Protein AF-0000000085148462 (afdb_homodimer)

Secondary structure (DSSP, 8-state):
-HHHHHHHHHHHHHHHHHSSHHHHHHHHHHHHHHHHHHHTT--SS-EEEEET-TTTHHHHHHHHTT-EEEEEES-HHHHHHHHHHHHH-SS---EEEEES-GGG--HHHH--EEEEEEES-GGG-TTHHHHHHHHHTTEEEEEEEEEEEEBHHHHHHHHHHTT-HHHHHTTT--SS--TTS-SS-B-HHHHHHHHHHTTEEEEEEEEESTTGGG--SS--TT--HHHHHHHHHHHTTSTTHHHH-SEEEEEEEE--/-HHHHHHHHHHHHHHHHHSSHHHHHHHHHHHHHHHHHHHTT--SS-EEEEET-TTTHHHHHHHHTT-EEEEEES-HHHHHHHHHHHHH-SS---EEEEES-GGG--HHHH--EEEEEEES-GGG-TTHHHHHHHHHTTEEEEEEEEEEEEBHHHHHHHHHHTT-HHHHHTTT--SS--TTS-SS-B-HHHHHHHHHHTTEEEEEEEEESTTGGG--SS--TT--HHHHHHHHHHHTTSTTHHHH-SEEEEEEEE--

Sequence (512 aa):
MQDKNFDKLSQKFAQNIYGTTKGEIRAAVLWRDLAPALASLGKPRLRILDAGGGFGYLSQKLAALGHDVVLCDISEQMLALARQQIEASNTALSIQLIHSPIQALTVEEYGQFDVILCHAVAEWLIDARSTLQGLLSLLKPHGLFSLMFFNKEALRFHSLISGNFDYVNRDFKVKKKVGLTPTHPLYIEDVRSWFSQWQLSMVSQSGVRVINDYLKNNLPPNFDKHQLIEMELAYSQQEPYLSLGRYIHFVGRSTPMQDKNFDKLSQKFAQNIYGTTKGEIRAAVLWRDLAPALASLGKPRLRILDAGGGFGYLSQKLAALGHDVVLCDISEQMLALARQQIEASNTALSIQLIHSPIQALTVEEYGQFDVILCHAVAEWLIDARSTLQGLLSLLKPHGLFSLMFFNKEALRFHSLISGNFDYVNRDFKVKKKVGLTPTHPLYIEDVRSWFSQWQLSMVSQSGVRVINDYLKNNLPPNFDKHQLIEMELAYSQQEPYLSLGRYIHFVGRSTP

Solvent-accessible surface area (backbone atoms only — not comparable to full-atom values): 26734 Å² total; per-residue (Å²): 122,72,65,60,54,51,51,55,49,41,52,48,49,49,41,60,50,49,63,32,73,67,23,41,38,44,52,49,50,50,44,65,60,43,51,63,57,56,57,69,68,72,58,85,60,45,42,32,36,26,41,42,39,54,49,28,71,64,49,51,56,46,13,70,67,55,21,42,25,38,40,26,19,70,49,63,68,33,43,50,46,23,52,53,51,54,69,67,41,93,55,86,56,48,63,47,82,41,84,38,57,69,80,71,66,45,46,90,80,68,43,64,20,47,30,38,38,35,51,71,42,47,17,72,35,92,56,36,66,65,48,52,54,54,53,50,71,26,45,34,69,62,11,39,42,38,39,25,34,38,25,36,58,18,52,47,51,53,33,51,23,38,47,38,52,66,44,54,75,50,72,68,61,56,96,70,75,64,88,85,57,67,84,35,53,39,50,69,70,58,53,52,49,48,34,54,74,68,47,29,47,80,72,48,60,33,16,34,52,45,40,70,81,61,46,50,90,78,56,51,92,80,54,47,71,71,56,48,44,51,51,37,61,70,38,11,65,35,83,58,31,25,65,42,5,49,29,35,38,39,32,26,31,35,50,120,116,74,65,60,53,53,51,56,49,42,50,48,49,50,40,61,49,49,64,32,74,68,23,42,38,44,52,52,49,49,45,67,59,42,52,64,56,56,56,69,69,73,58,84,61,45,42,31,35,28,42,44,39,54,50,27,71,64,50,52,55,46,13,68,67,55,20,40,26,38,38,25,19,69,49,62,67,33,43,50,46,24,50,52,51,53,69,68,41,94,53,88,57,48,64,46,82,41,85,38,57,68,78,71,66,46,46,88,79,69,42,62,18,48,30,39,37,34,52,72,43,47,17,72,36,94,56,36,66,64,48,52,53,57,53,51,70,27,46,34,68,60,11,40,42,38,40,26,33,37,24,36,59,19,52,47,51,54,33,51,22,38,46,37,53,68,45,55,76,48,71,66,61,57,96,70,74,62,87,84,57,67,83,35,51,39,50,69,68,60,53,52,49,49,36,53,77,68,48,29,47,78,72,47,60,33,15,34,52,45,39,70,81,62,46,52,90,76,56,51,92,80,57,47,71,70,56,49,43,52,51,37,60,72,38,12,66,34,84,58,32,25,65,43,5,49,27,35,39,39,32,26,30,35,50,122

Radius of gyration: 28.33 Å; Cα contacts (8 Å, |Δi|>4): 931; chains: 2; bounding box: 47×92×75 Å

Foldseek 3Di:
DVLVVLLVVLVVVVCVQLVDLQNVLVVLQLCVQVVVVVVVVVDQEWEEEEAQCFLPPVLQVNQVSPYAYEYEHQDPSSPVSNVSVCVVDPDHGRYHYHHDHLQPDDCVVPNATLEYEDAAPLLQDPCSLVSVLRNCNRYDAQGKYKYKFFALLLVLVLCVVVVVVVCVVVVNDDPDPPPPDRPHGDHPVVVVVSCVVQQWAWSAKFAGCLPVSPDDPDDDPPDDSVVVSVVRNVPGRDPPSVNNHRMMIIMTTHHD/DVVVVVLVVLVVVVCVQLVDLQNVLVVLQLCVQVVVVVVVVVDQEWEEEEAQCFLPPVLQVNQVSPYAYEYEHQDPSSPVSNVVVCVVDPDNGRYHYHHDHLQPDDCVVPNATLEYEDAAPLLQDPDSLVSVLRNCNRYDAQGKYKYKFFALLLVLVLCVVVVVVVCVVVVNDDPDPPPPDRPHGDHPVVVVVSCVVQQWAWSAKFAGCLPVSPDDPDDDPPDDSVVVSVVRNVPGRDPPSVNNHRMMIIMTTHHD

Structure (mmCIF, N/CA/C/O backbone):
data_AF-0000000085148462-model_v1
#
loop_
_entity.id
_entity.type
_entity.pdbx_description
1 polymer 'tRNA 5-carboxymethoxyuridine methyltransferase'
#
loop_
_atom_site.group_PDB
_atom_site.id
_atom_site.type_symbol
_atom_site.label_atom_id
_atom_site.label_alt_id
_atom_site.label_comp_id
_atom_site.label_asym_id
_atom_site.label_entity_id
_atom_site.label_seq_id
_atom_site.pdbx_PDB_ins_code
_atom_site.Cartn_x
_atom_site.Cartn_y
_atom_site.Cartn_z
_atom_site.occupancy
_atom_site.B_iso_or_equiv
_atom_site.auth_seq_id
_atom_site.auth_comp_id
_atom_site.auth_asym_id
_atom_site.auth_atom_id
_atom_site.pdbx_PDB_model_num
ATOM 1 N N . MET A 1 1 ? 7.336 51.156 -2.299 1 32.97 1 MET A N 1
ATOM 2 C CA . MET A 1 1 ? 7.973 50.406 -3.373 1 32.97 1 MET A CA 1
ATOM 3 C C . MET A 1 1 ? 8.461 49.031 -2.873 1 32.97 1 MET A C 1
ATOM 5 O O . MET A 1 1 ? 8.438 48.062 -3.613 1 32.97 1 MET A O 1
ATOM 9 N N . GLN A 1 2 ? 9.07 48.875 -1.668 1 35.88 2 GLN A N 1
ATOM 10 C CA . GLN A 1 2 ? 9.609 47.688 -1.025 1 35.88 2 GLN A CA 1
ATOM 11 C C . GLN A 1 2 ? 8.492 46.719 -0.616 1 35.88 2 GLN A C 1
ATOM 13 O O . GLN A 1 2 ? 8.656 45.5 -0.681 1 35.88 2 GLN A O 1
ATOM 18 N N . ASP A 1 3 ? 7.387 47.219 -0.213 1 40.72 3 ASP A N 1
ATOM 19 C CA . ASP A 1 3 ? 6.203 46.562 0.335 1 40.72 3 ASP A CA 1
ATOM 20 C C . ASP A 1 3 ? 5.488 45.75 -0.73 1 40.72 3 ASP A C 1
ATOM 22 O O . ASP A 1 3 ? 4.977 44.656 -0.442 1 40.72 3 ASP A O 1
ATOM 26 N N . LYS A 1 4 ? 5.484 46.344 -1.85 1 48.16 4 LYS A N 1
ATOM 27 C CA . LYS A 1 4 ? 4.785 45.688 -2.957 1 48.16 4 LYS A CA 1
ATOM 28 C C . LYS A 1 4 ? 5.445 44.375 -3.332 1 48.16 4 LYS A C 1
ATOM 30 O O . LYS A 1 4 ? 4.758 43.406 -3.627 1 48.16 4 LYS A O 1
ATOM 35 N N . ASN A 1 5 ? 6.656 44.406 -3.268 1 43.94 5 ASN A N 1
ATOM 36 C CA . ASN A 1 5 ? 7.465 43.281 -3.744 1 43.94 5 ASN A CA 1
ATOM 37 C C . ASN A 1 5 ? 7.379 42.094 -2.805 1 43.94 5 ASN A C 1
ATOM 39 O O . ASN A 1 5 ? 7.336 40.938 -3.256 1 43.94 5 ASN A O 1
ATOM 43 N N . PHE A 1 6 ? 7.359 42.312 -1.525 1 45.16 6 PHE A N 1
ATOM 44 C CA . PHE A 1 6 ? 7.266 41.25 -0.531 1 45.16 6 PHE A CA 1
ATOM 45 C C . PHE A 1 6 ? 5.895 40.594 -0.573 1 45.16 6 PHE A C 1
ATOM 47 O O . PHE A 1 6 ? 5.777 39.375 -0.406 1 45.16 6 PHE A O 1
ATOM 54 N N . ASP A 1 7 ? 4.867 41.438 -0.835 1 50.34 7 ASP A N 1
ATOM 55 C CA . ASP A 1 7 ? 3.502 40.938 -0.915 1 50.34 7 ASP A CA 1
ATOM 56 C C . ASP A 1 7 ? 3.361 39.906 -2.033 1 50.34 7 ASP A C 1
ATOM 58 O O . ASP A 1 7 ? 2.734 38.875 -1.848 1 50.34 7 ASP A O 1
ATOM 62 N N . LYS A 1 8 ? 3.812 40.281 -3.094 1 53.84 8 LYS A N 1
ATOM 63 C CA . LYS A 1 8 ? 3.746 39.406 -4.273 1 53.84 8 LYS A CA 1
ATOM 64 C C . LYS A 1 8 ? 4.531 38.125 -4.059 1 53.84 8 LYS A C 1
ATOM 66 O O . LYS A 1 8 ? 4.086 37.062 -4.461 1 53.84 8 LYS A O 1
ATOM 71 N N . LEU A 1 9 ? 5.59 38.219 -3.312 1 50.88 9 LEU A N 1
ATOM 72 C CA . LEU A 1 9 ? 6.445 37.062 -3.074 1 50.88 9 LEU A CA 1
ATOM 73 C C . LEU A 1 9 ? 5.785 36.094 -2.102 1 50.88 9 LEU A C 1
ATOM 75 O O . LEU A 1 9 ? 5.859 34.875 -2.285 1 50.88 9 LEU A O 1
ATOM 79 N N . SER A 1 10 ? 5.156 36.719 -1.11 1 55.75 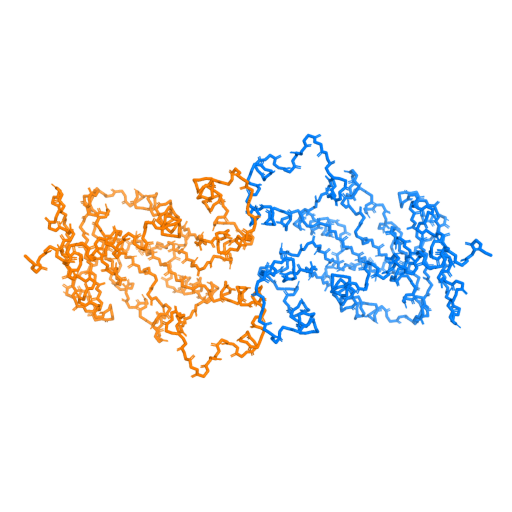10 SER A N 1
ATOM 80 C CA . SER A 1 10 ? 4.477 35.906 -0.109 1 55.75 10 SER A CA 1
ATOM 81 C C . SER A 1 10 ? 3.301 35.125 -0.719 1 55.75 10 SER A C 1
ATOM 83 O O . SER A 1 10 ? 3.092 33.969 -0.422 1 55.75 10 SER A O 1
ATOM 85 N N . GLN A 1 11 ? 2.584 35.906 -1.423 1 58.84 11 GLN A N 1
ATOM 86 C CA . GLN A 1 11 ? 1.444 35.281 -2.088 1 58.84 11 GLN A CA 1
ATOM 87 C C . GLN A 1 11 ? 1.898 34.156 -3.037 1 58.84 11 GLN A C 1
ATOM 89 O O . GLN A 1 11 ? 1.282 33.094 -3.096 1 58.84 11 GLN A O 1
ATOM 94 N N . LYS A 1 12 ? 2.93 34.406 -3.627 1 59.91 12 LYS A N 1
ATOM 95 C CA . LYS A 1 12 ? 3.482 33.438 -4.562 1 59.91 12 LYS A CA 1
ATOM 96 C C . LYS A 1 12 ? 3.953 32.188 -3.836 1 59.91 12 LYS A C 1
ATOM 98 O O . LYS A 1 12 ? 3.738 31.062 -4.312 1 59.91 12 LYS A O 1
ATOM 103 N N . PHE A 1 13 ? 4.461 32.5 -2.725 1 57.84 13 PHE A N 1
ATOM 104 C CA . PHE A 1 13 ? 4.949 31.391 -1.932 1 57.84 13 PHE A CA 1
ATOM 105 C C . PHE A 1 13 ? 3.789 30.531 -1.437 1 57.84 13 PHE A C 1
ATOM 107 O O . PHE A 1 13 ? 3.814 29.297 -1.573 1 57.84 13 PHE A O 1
ATOM 114 N N . ALA A 1 14 ? 2.832 31.25 -0.911 1 60.53 14 ALA A N 1
ATOM 115 C CA . ALA A 1 14 ? 1.654 30.547 -0.418 1 60.53 14 ALA A CA 1
ATOM 116 C C . ALA A 1 14 ? 0.966 29.766 -1.543 1 60.53 14 ALA A C 1
ATOM 118 O O . ALA A 1 14 ? 0.545 28.625 -1.355 1 60.53 14 ALA A O 1
ATOM 119 N N . GLN A 1 15 ? 0.828 30.422 -2.617 1 63 15 GLN A N 1
ATOM 120 C CA . GLN A 1 15 ? 0.211 29.797 -3.783 1 63 15 GLN A CA 1
ATOM 121 C C . GLN A 1 15 ? 1.019 28.594 -4.254 1 63 15 GLN A C 1
ATOM 123 O O . GLN A 1 15 ? 0.45 27.594 -4.703 1 63 15 GLN A O 1
ATOM 128 N N . ASN A 1 16 ? 2.193 28.703 -3.988 1 62.69 16 ASN A N 1
ATOM 129 C CA . ASN A 1 16 ? 3.059 27.625 -4.43 1 62.69 16 ASN A CA 1
ATOM 130 C C . ASN A 1 16 ? 2.912 26.391 -3.539 1 62.69 16 ASN A C 1
ATOM 132 O O . ASN A 1 16 ? 3.076 25.266 -4 1 62.69 16 ASN A O 1
ATOM 136 N N . ILE A 1 17 ? 2.5 26.594 -2.406 1 65.75 17 ILE A N 1
ATOM 137 C CA . ILE A 1 17 ? 2.441 25.453 -1.499 1 65.75 17 ILE A CA 1
ATOM 138 C C . ILE A 1 17 ? 1.023 24.875 -1.478 1 65.75 17 ILE A C 1
ATOM 140 O O . ILE A 1 17 ? 0.824 23.688 -1.711 1 65.75 17 ILE A O 1
ATOM 144 N N . TYR A 1 18 ? 0.056 25.781 -1.361 1 73.06 18 TYR A N 1
ATOM 145 C CA . TYR A 1 18 ? -1.297 25.281 -1.142 1 73.06 18 TYR A CA 1
ATOM 146 C C . TYR A 1 18 ? -2.178 25.547 -2.359 1 73.06 18 TYR A C 1
ATOM 148 O O . TYR A 1 18 ? -3.309 25.062 -2.428 1 73.06 18 TYR A O 1
ATOM 156 N N . GLY A 1 19 ? -1.596 26.188 -3.311 1 74.56 19 GLY A N 1
ATOM 157 C CA . GLY A 1 19 ? -2.307 26.406 -4.562 1 74.56 19 GLY A CA 1
ATOM 158 C C . GLY A 1 19 ? -2.031 25.328 -5.598 1 74.56 19 GLY A C 1
ATOM 159 O O . GLY A 1 19 ? -2.607 25.359 -6.688 1 74.56 19 GLY A O 1
ATOM 160 N N . THR A 1 20 ? -1.21 24.484 -5.215 1 88.25 20 THR A N 1
ATOM 161 C CA . THR A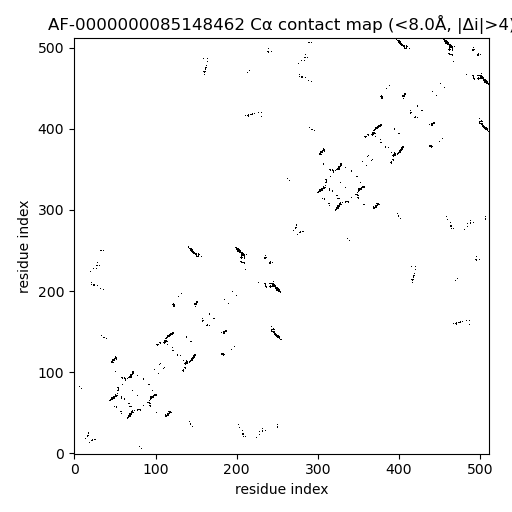 1 20 ? -0.926 23.344 -6.066 1 88.25 20 THR A CA 1
ATOM 162 C C . THR A 1 20 ? -1.871 22.188 -5.746 1 88.25 20 THR A C 1
ATOM 164 O O . THR A 1 20 ? -2.553 22.203 -4.719 1 88.25 20 THR A O 1
ATOM 167 N N . THR A 1 21 ? -1.998 21.266 -6.676 1 92.56 21 THR A N 1
ATOM 168 C CA . THR A 1 21 ? -2.803 20.062 -6.438 1 92.56 21 THR A CA 1
ATOM 169 C C . THR A 1 21 ? -2.346 19.344 -5.172 1 92.56 21 THR A C 1
ATOM 171 O O . THR A 1 21 ? -3.172 18.906 -4.371 1 92.56 21 THR A O 1
ATOM 174 N N . LYS A 1 22 ? -1.053 19.375 -4.961 1 94.81 22 LYS A N 1
ATOM 175 C CA . LYS A 1 22 ? -0.49 18.734 -3.77 1 94.81 22 LYS A CA 1
ATOM 176 C C . LYS A 1 22 ? -0.94 19.453 -2.5 1 94.81 22 LYS A C 1
ATOM 178 O O . LYS A 1 22 ? -1.337 18.812 -1.525 1 94.81 22 LYS A O 1
ATOM 183 N N . GLY A 1 23 ? -0.885 20.781 -2.557 1 94.69 23 GLY A N 1
ATOM 184 C CA . GLY A 1 23 ? -1.322 21.578 -1.42 1 94.69 23 GLY A CA 1
ATOM 185 C C . GLY A 1 23 ? -2.809 21.453 -1.142 1 94.69 23 GLY A C 1
ATOM 186 O O . GLY A 1 23 ? -3.225 21.391 0.017 1 94.69 23 GLY A O 1
ATOM 187 N N . GLU A 1 24 ? -3.566 21.375 -2.18 1 95.62 24 GLU A N 1
ATOM 188 C CA . GLU A 1 24 ? -5.012 21.234 -2.039 1 95.62 24 GLU A CA 1
ATOM 189 C C . GLU A 1 24 ? -5.387 19.891 -1.416 1 95.62 24 GLU A C 1
ATOM 191 O O . GLU A 1 24 ? -6.293 19.828 -0.584 1 95.62 24 GLU A O 1
ATOM 196 N N . ILE A 1 25 ? -4.711 18.859 -1.833 1 97.69 25 ILE A N 1
ATOM 197 C CA . ILE A 1 25 ? -4.949 17.531 -1.278 1 97.69 25 ILE A CA 1
ATOM 198 C C . ILE A 1 25 ? -4.613 17.531 0.211 1 97.69 25 ILE A C 1
ATOM 200 O O . ILE A 1 25 ? -5.395 17.047 1.029 1 97.69 25 ILE A O 1
ATOM 204 N N . ARG A 1 26 ? -3.477 18.125 0.545 1 97.5 26 ARG A N 1
ATOM 205 C CA . ARG A 1 26 ? -3.059 18.188 1.94 1 97.5 26 ARG A CA 1
ATOM 206 C C . ARG A 1 26 ? -4.094 18.938 2.783 1 97.5 26 ARG A C 1
ATOM 208 O O . ARG A 1 26 ? -4.508 18.438 3.838 1 97.5 26 ARG A O 1
ATOM 215 N N . ALA A 1 27 ? -4.52 20.047 2.301 1 96.56 27 ALA A N 1
ATOM 216 C CA . ALA A 1 27 ? -5.496 20.875 3.018 1 96.56 27 ALA A CA 1
ATOM 217 C C . ALA A 1 27 ? -6.816 20.125 3.186 1 96.56 27 ALA A C 1
ATOM 219 O O . ALA A 1 27 ? -7.422 20.156 4.258 1 96.56 27 ALA A O 1
ATOM 220 N N . ALA A 1 28 ? -7.238 19.438 2.127 1 97.69 28 ALA A N 1
ATOM 221 C CA . ALA A 1 28 ? -8.516 18.719 2.152 1 97.69 28 ALA A CA 1
ATOM 222 C C . ALA A 1 28 ? -8.492 17.594 3.174 1 97.69 28 ALA A C 1
ATOM 224 O O . ALA A 1 28 ? -9.43 17.422 3.955 1 97.69 28 ALA A O 1
ATOM 225 N N . VAL A 1 29 ? -7.426 16.812 3.199 1 98.44 29 VAL A N 1
ATOM 226 C CA . VAL A 1 29 ? -7.305 15.688 4.117 1 98.44 29 VAL A CA 1
ATOM 227 C C . VAL A 1 29 ? -7.227 16.203 5.555 1 98.44 29 VAL A C 1
ATOM 229 O O . VAL A 1 29 ? -7.914 15.688 6.441 1 98.44 29 VAL A O 1
ATOM 232 N N . LEU A 1 30 ? -6.434 17.234 5.777 1 97.94 30 LEU A N 1
ATOM 233 C CA . LEU A 1 30 ? -6.273 17.812 7.105 1 97.94 30 LEU A CA 1
ATOM 234 C C . LEU A 1 30 ? -7.613 18.312 7.645 1 97.94 30 LEU A C 1
ATOM 236 O O . LEU A 1 30 ? -7.969 18.016 8.789 1 97.94 30 LEU A O 1
ATOM 240 N N . TRP A 1 31 ? -8.297 19 6.797 1 97.81 31 TRP A N 1
ATOM 241 C CA . TRP A 1 31 ? -9.547 19.609 7.254 1 97.81 31 TRP A CA 1
ATOM 242 C C . TRP A 1 31 ? -10.609 18.547 7.504 1 97.81 31 TRP A C 1
ATOM 244 O O . TRP A 1 31 ? -11.375 18.641 8.461 1 97.81 31 TRP A O 1
ATOM 254 N N . ARG A 1 32 ? -10.688 17.594 6.621 1 98.19 32 ARG A N 1
ATOM 255 C CA . ARG A 1 32 ? -11.617 16.484 6.824 1 98.19 32 ARG A CA 1
ATOM 256 C C . ARG A 1 32 ? -11.383 15.812 8.172 1 98.19 32 ARG A C 1
ATOM 258 O O . ARG A 1 32 ? -12.336 15.438 8.859 1 98.19 32 ARG A O 1
ATOM 265 N N . ASP A 1 33 ? -10.148 15.641 8.594 1 98.62 33 ASP A N 1
ATOM 266 C CA . ASP A 1 33 ? -9.805 14.992 9.859 1 98.62 33 ASP A CA 1
ATOM 267 C C . ASP A 1 33 ? -10.055 15.922 11.039 1 98.62 33 ASP A C 1
ATOM 269 O O . ASP A 1 33 ? -10.594 15.508 12.062 1 98.62 33 ASP A O 1
ATOM 273 N N . LEU A 1 34 ? -9.742 17.219 10.914 1 98.06 34 LEU A N 1
ATOM 274 C CA . LEU A 1 34 ? -9.656 18.156 12.039 1 98.06 34 LEU A CA 1
ATOM 275 C C . LEU A 1 34 ? -11.023 18.734 12.367 1 98.06 34 LEU A C 1
ATOM 277 O O . LEU A 1 34 ? -11.344 18.938 13.539 1 98.06 34 LEU A O 1
ATOM 281 N N . ALA A 1 35 ? -11.828 18.984 11.367 1 97.69 35 ALA A N 1
ATOM 282 C CA . ALA A 1 35 ? -13.07 19.719 11.562 1 97.69 35 ALA A CA 1
ATOM 283 C C . ALA A 1 35 ? -13.977 19 12.562 1 97.69 35 ALA A C 1
ATOM 285 O O . ALA A 1 35 ? -14.391 19.578 13.562 1 97.69 35 ALA A O 1
ATOM 286 N N . PRO A 1 36 ? -14.266 17.703 12.312 1 98.06 36 PRO A N 1
ATOM 287 C CA . PRO A 1 36 ? -15.117 17.016 13.281 1 98.06 36 PRO A CA 1
ATOM 288 C C . PRO A 1 36 ? -14.461 16.875 14.656 1 98.06 36 PRO A C 1
ATOM 290 O O . PRO A 1 36 ? -15.148 16.922 15.68 1 98.06 36 PRO A O 1
ATOM 293 N N . ALA A 1 37 ? -13.125 16.734 14.711 1 98.06 37 ALA A N 1
ATOM 294 C CA . ALA A 1 37 ? -12.414 16.609 15.977 1 98.06 37 ALA A CA 1
ATOM 295 C C . ALA A 1 37 ? -12.516 17.891 16.781 1 98.06 37 ALA A C 1
ATOM 297 O O . ALA A 1 37 ? -12.758 17.859 18 1 98.06 37 ALA A O 1
ATOM 298 N N . LEU A 1 38 ? -12.344 19.031 16.141 1 98.12 38 LEU A N 1
ATOM 299 C CA . LEU A 1 38 ? -12.461 20.328 16.797 1 98.12 38 LEU A CA 1
ATOM 300 C C . LEU A 1 38 ? -13.875 20.547 17.328 1 98.12 38 LEU A C 1
ATOM 302 O O . LEU A 1 38 ? -14.055 21 18.469 1 98.12 38 LEU A O 1
ATOM 306 N N . ALA A 1 39 ? -14.844 20.141 16.516 1 97.38 39 ALA A N 1
ATOM 307 C CA . ALA A 1 39 ? -16.25 20.297 16.906 1 97.38 39 ALA A CA 1
ATOM 308 C C . ALA A 1 39 ? -16.562 19.469 18.141 1 97.38 39 ALA A C 1
ATOM 310 O O . ALA A 1 39 ? -17.375 19.875 18.984 1 97.38 39 ALA A O 1
ATOM 311 N N . SER A 1 40 ? -15.906 18.391 18.281 1 96.88 40 SER A N 1
ATOM 312 C CA . SER A 1 40 ? -16.172 17.469 19.375 1 96.88 40 SER A CA 1
ATOM 313 C C . SER A 1 40 ? -15.734 18.062 20.719 1 96.88 40 SER A C 1
ATOM 315 O O . SER A 1 40 ? -16.141 17.578 21.781 1 96.88 40 SER A O 1
ATOM 317 N N . LEU A 1 41 ? -14.859 19.094 20.688 1 97 41 LEU A N 1
ATOM 318 C CA . LEU A 1 41 ? -14.414 19.719 21.922 1 97 41 LEU A CA 1
ATOM 319 C C . LEU A 1 41 ? -15.523 20.562 22.531 1 97 41 LEU A C 1
ATOM 321 O O . LEU A 1 41 ? -15.484 20.891 23.719 1 97 41 LEU A O 1
ATOM 325 N N . GLY A 1 42 ? -16.5 21.031 21.703 1 94.31 42 GLY A N 1
ATOM 326 C CA . GLY A 1 42 ? -17.703 21.656 22.203 1 94.31 42 GLY A CA 1
ATOM 327 C C . GLY A 1 42 ? -17.469 23.062 22.719 1 94.31 42 GLY A C 1
ATOM 328 O O . GLY A 1 42 ? -18.203 23.531 23.594 1 94.31 42 GLY A O 1
ATOM 329 N N . LYS A 1 43 ? -16.422 23.703 22.344 1 95.12 43 LYS A N 1
ATOM 330 C CA . LYS A 1 43 ? -16.109 25.078 22.75 1 95.12 43 LYS A CA 1
ATOM 331 C C . LYS A 1 43 ? -16.156 26.031 21.562 1 95.12 43 LYS A C 1
ATOM 333 O O . LYS A 1 43 ? -15.68 25.688 20.469 1 95.12 43 LYS A O 1
ATOM 338 N N . PRO A 1 44 ? -16.75 27.094 21.75 1 93.94 44 PRO A N 1
ATOM 339 C CA . PRO A 1 44 ? -16.844 28.047 20.641 1 93.94 44 PRO A CA 1
ATOM 340 C C . PRO A 1 44 ? -15.5 28.688 20.297 1 93.94 44 PRO A C 1
ATOM 342 O O . PRO A 1 44 ? -15.281 29.109 19.156 1 93.94 44 PRO A O 1
ATOM 345 N N . ARG A 1 45 ? -14.695 28.828 21.328 1 98.06 45 ARG A N 1
ATOM 346 C CA . ARG A 1 45 ? -13.375 29.406 21.141 1 98.06 45 ARG A CA 1
ATOM 347 C C . ARG A 1 45 ? -12.289 28.516 21.75 1 98.06 45 ARG A C 1
ATOM 349 O O . ARG A 1 45 ? -12.273 28.281 22.953 1 98.06 45 ARG A O 1
ATOM 356 N N . LEU A 1 46 ? -11.453 28.016 20.891 1 98.62 46 LEU A N 1
ATOM 357 C CA . LEU A 1 46 ? -10.375 27.125 21.297 1 98.62 46 LEU A CA 1
ATOM 358 C C . LEU A 1 46 ? -9.047 27.875 21.328 1 98.62 46 LEU A C 1
ATOM 360 O O . LEU A 1 46 ? -8.82 28.781 20.531 1 98.62 46 LEU A O 1
ATOM 364 N N . ARG A 1 47 ? -8.219 27.578 22.297 1 98.88 47 ARG A N 1
ATOM 365 C CA . ARG A 1 47 ? -6.82 28 22.281 1 98.88 47 ARG A CA 1
ATOM 366 C C . ARG A 1 47 ? -5.941 26.969 21.578 1 98.88 47 ARG A C 1
ATOM 368 O O . ARG A 1 47 ? -5.832 25.828 22.047 1 98.88 47 ARG A O 1
ATOM 375 N N . ILE A 1 48 ? -5.293 27.375 20.469 1 98.88 48 ILE A N 1
ATOM 376 C CA . ILE A 1 48 ? -4.617 26.422 19.578 1 98.88 48 ILE A CA 1
ATOM 377 C C . ILE A 1 48 ? -3.15 26.812 19.438 1 98.88 48 ILE A C 1
ATOM 379 O O . ILE A 1 48 ? -2.832 27.984 19.203 1 98.88 48 ILE A O 1
ATOM 383 N N . LEU A 1 49 ? -2.279 25.828 19.656 1 98.88 49 LEU A N 1
ATOM 384 C CA . LEU A 1 49 ? -0.865 26.016 19.344 1 98.88 49 LEU A CA 1
ATOM 385 C C . LEU A 1 49 ? -0.528 25.406 17.984 1 98.88 49 LEU A C 1
ATOM 387 O O . LEU A 1 49 ? -0.789 24.219 17.75 1 98.88 49 LEU A O 1
ATOM 391 N N . ASP A 1 50 ? -0.047 26.172 17.078 1 98.81 50 ASP A N 1
ATOM 392 C CA . ASP A 1 50 ? 0.517 25.719 15.812 1 98.81 50 ASP A CA 1
ATOM 393 C C . ASP A 1 50 ? 2.043 25.703 15.875 1 98.81 50 ASP A C 1
ATOM 395 O O . ASP A 1 50 ? 2.699 26.688 15.547 1 98.81 50 ASP A O 1
ATOM 399 N N . ALA A 1 51 ? 2.568 24.547 16.297 1 98.62 51 ALA A N 1
ATOM 400 C CA . ALA A 1 51 ? 4 24.375 16.516 1 98.62 51 ALA A CA 1
ATOM 401 C C . ALA A 1 51 ? 4.727 24.047 15.219 1 98.62 51 ALA A C 1
ATOM 403 O O . ALA A 1 51 ? 4.602 22.938 14.695 1 98.62 51 ALA A O 1
ATOM 404 N N . GLY A 1 52 ? 5.504 24.938 14.766 1 97.19 52 GLY A N 1
ATOM 405 C CA . GLY A 1 52 ? 6.129 24.781 13.461 1 97.19 52 GLY A CA 1
ATOM 406 C C . GLY A 1 52 ? 5.176 25.047 12.305 1 97.19 52 GLY A C 1
ATOM 407 O O . GLY A 1 52 ? 5.141 24.281 11.344 1 97.19 52 GLY A O 1
ATOM 408 N N . GLY A 1 53 ? 4.422 26.109 12.43 1 96.62 53 GLY A N 1
ATOM 409 C CA . GLY A 1 53 ? 3.285 26.297 11.547 1 96.62 53 GLY A CA 1
ATOM 410 C C . GLY A 1 53 ? 3.635 27.031 10.273 1 96.62 53 GLY A C 1
ATOM 411 O O . GLY A 1 53 ? 2.77 27.281 9.43 1 96.62 53 GLY A O 1
ATOM 412 N N . GLY A 1 54 ? 4.938 27.406 10.078 1 93.75 54 GLY A N 1
ATOM 413 C CA . GLY A 1 54 ? 5.332 28.156 8.898 1 93.75 54 GLY A CA 1
ATOM 414 C C . GLY A 1 54 ? 4.668 29.516 8.805 1 93.75 54 GLY A C 1
ATOM 415 O O . GLY A 1 54 ? 4.707 30.297 9.758 1 93.75 54 GLY A O 1
ATOM 416 N N . PHE A 1 55 ? 4.027 29.781 7.676 1 91.5 55 PHE A N 1
ATOM 417 C CA . PHE A 1 55 ? 3.371 31.078 7.539 1 91.5 55 PHE A CA 1
ATOM 418 C C . PHE A 1 55 ? 1.932 31 8.039 1 91.5 55 PHE A C 1
ATOM 420 O O . PHE A 1 55 ? 1.18 31.969 7.918 1 91.5 55 PHE A O 1
ATOM 427 N N . GLY A 1 56 ? 1.561 29.922 8.523 1 95.5 56 GLY A N 1
ATOM 428 C CA . GLY A 1 56 ? 0.333 29.812 9.297 1 95.5 56 GLY A CA 1
ATOM 429 C C . GLY A 1 56 ? -0.902 29.641 8.43 1 95.5 56 GLY A C 1
ATOM 430 O O . GLY A 1 56 ? -1.923 30.297 8.664 1 95.5 56 GLY A O 1
ATOM 431 N N . TYR A 1 57 ? -0.822 28.797 7.422 1 92.5 57 TYR A N 1
ATOM 432 C CA . TYR A 1 57 ? -1.982 28.531 6.578 1 92.5 57 TYR A CA 1
ATOM 433 C C . TYR A 1 57 ? -3.174 28.078 7.41 1 92.5 57 TYR A C 1
ATOM 435 O O . TYR A 1 57 ? -4.25 28.688 7.352 1 92.5 57 TYR A O 1
ATOM 443 N N . LEU A 1 58 ? -2.965 27.078 8.234 1 95.38 58 LEU A N 1
ATOM 444 C CA . LEU A 1 58 ? -4.039 26.547 9.062 1 95.38 58 LEU A CA 1
ATOM 445 C C . LEU A 1 58 ? -4.348 27.5 10.219 1 95.38 58 LEU A C 1
ATOM 447 O O . LEU A 1 58 ? -5.5 27.609 10.641 1 95.38 58 LEU A O 1
ATOM 451 N N . SER A 1 59 ? -3.312 28.156 10.734 1 97.69 59 SER A N 1
ATOM 452 C CA . SER A 1 59 ? -3.496 29.125 11.805 1 97.69 59 SER A CA 1
ATOM 453 C C . SER A 1 59 ? -4.496 30.219 11.414 1 97.69 59 SER A C 1
ATOM 455 O O . SER A 1 59 ? -5.387 30.562 12.188 1 97.69 59 SER A O 1
ATOM 457 N N . GLN A 1 60 ? -4.316 30.703 10.219 1 96.25 60 GLN A N 1
ATOM 458 C CA . GLN A 1 60 ? -5.18 31.781 9.734 1 96.25 60 GLN A CA 1
ATOM 459 C C . GLN A 1 60 ? -6.613 31.297 9.547 1 96.25 60 GLN A C 1
ATOM 461 O O . GLN A 1 60 ? -7.562 32 9.891 1 96.25 60 GLN A O 1
ATOM 466 N N . LYS A 1 61 ? -6.75 30.062 9.008 1 95.19 61 LYS A N 1
ATOM 467 C CA . LYS A 1 61 ? -8.078 29.5 8.828 1 95.19 61 LYS A CA 1
ATOM 468 C C . LYS A 1 61 ? -8.781 29.312 10.172 1 95.19 61 LYS A C 1
ATOM 470 O O . LYS A 1 61 ? -9.953 29.672 10.32 1 95.19 61 LYS A O 1
ATOM 475 N N . LEU A 1 62 ? -8.094 28.812 11.164 1 97.94 62 LEU A N 1
ATOM 476 C CA . LEU A 1 62 ? -8.664 28.531 12.477 1 97.94 62 LEU A CA 1
ATOM 477 C C . LEU A 1 62 ? -8.992 29.844 13.203 1 97.94 62 LEU A C 1
ATOM 479 O O . LEU A 1 62 ? -10.031 29.938 13.867 1 97.94 62 LEU A O 1
ATOM 483 N N . ALA A 1 63 ? -8.133 30.844 13.055 1 98.19 63 ALA A N 1
ATOM 484 C CA . ALA A 1 63 ? -8.406 32.156 13.641 1 98.19 63 ALA A CA 1
ATOM 485 C C . ALA A 1 63 ? -9.648 32.781 13.023 1 98.19 63 ALA A C 1
ATOM 487 O O . ALA A 1 63 ? -10.453 33.406 13.719 1 98.19 63 ALA A O 1
ATOM 488 N N . ALA A 1 64 ? -9.805 32.594 11.727 1 96.19 64 ALA A N 1
ATOM 489 C CA . ALA A 1 64 ? -10.961 33.156 11.023 1 96.19 64 ALA A CA 1
ATOM 490 C C . ALA A 1 64 ? -12.258 32.5 11.516 1 96.19 64 ALA A C 1
ATOM 492 O O . ALA A 1 64 ? -13.328 33.125 11.414 1 96.19 64 ALA A O 1
ATOM 493 N N . LEU A 1 65 ? -12.141 31.359 12.07 1 95.94 65 LEU A N 1
ATOM 494 C CA . LEU A 1 65 ? -13.297 30.656 12.609 1 95.94 65 LEU A CA 1
ATOM 495 C C . LEU A 1 65 ? -13.562 31.094 14.047 1 95.94 65 LEU A C 1
ATOM 497 O O . LEU A 1 65 ? -14.492 30.594 14.695 1 95.94 65 LEU A O 1
ATOM 501 N N . GLY A 1 66 ? -12.719 31.938 14.602 1 96.56 66 GLY A N 1
ATOM 502 C CA . GLY A 1 66 ? -12.984 32.531 15.898 1 96.56 66 GLY A CA 1
ATOM 503 C C . GLY A 1 66 ? -12.086 31.969 17 1 96.56 66 GLY A C 1
ATOM 504 O O . GLY A 1 66 ? -12.242 32.344 18.172 1 96.56 66 GLY A O 1
ATOM 505 N N . HIS A 1 67 ? -11.094 31.156 16.656 1 98.44 67 HIS A N 1
ATOM 506 C CA . HIS A 1 67 ? -10.219 30.547 17.656 1 98.44 67 HIS A CA 1
ATOM 507 C C . HIS A 1 67 ? -9.008 31.438 17.938 1 98.44 67 HIS A C 1
ATOM 509 O O . HIS A 1 67 ? -8.672 32.312 17.125 1 98.44 67 HIS A O 1
ATOM 515 N N . ASP A 1 68 ? -8.438 31.297 19.109 1 98.75 68 ASP A N 1
ATOM 516 C CA . ASP A 1 68 ? -7.172 31.938 19.453 1 98.75 68 ASP A CA 1
ATOM 517 C C . ASP A 1 68 ? -5.984 31.031 19.109 1 98.75 68 ASP A C 1
ATOM 519 O O . ASP A 1 68 ? -5.879 29.922 19.609 1 98.75 68 ASP A O 1
ATOM 523 N N . VAL A 1 69 ? -5.074 31.594 18.25 1 98.81 69 VAL A N 1
ATOM 524 C CA . VAL A 1 69 ? -3.992 30.75 17.75 1 98.81 69 VAL A CA 1
ATOM 525 C C . VAL A 1 69 ? -2.645 31.344 18.156 1 98.81 69 VAL A C 1
ATOM 527 O O . VAL A 1 69 ? -2.447 32.562 18.078 1 98.81 69 VAL A O 1
ATOM 530 N N . VAL A 1 70 ? -1.801 30.516 18.688 1 98.81 70 VAL A N 1
ATOM 531 C CA . VAL A 1 70 ? -0.384 30.828 18.844 1 98.81 70 VAL A CA 1
ATOM 532 C C . VAL A 1 70 ? 0.419 30.109 17.75 1 98.81 70 VAL A C 1
ATOM 534 O O . VAL A 1 70 ? 0.465 28.891 17.719 1 98.81 70 VAL A O 1
ATOM 537 N N . LEU A 1 71 ? 1.022 30.891 16.844 1 98.69 71 LEU A N 1
ATOM 538 C CA . LEU A 1 71 ? 1.841 30.359 15.766 1 98.69 71 LEU A CA 1
ATOM 539 C C . LEU A 1 71 ? 3.326 30.469 16.094 1 98.69 71 LEU A C 1
ATOM 541 O O . LEU A 1 71 ? 3.848 31.578 16.234 1 98.69 71 LEU A O 1
ATOM 545 N N . CYS A 1 72 ? 3.953 29.328 16.25 1 98.31 72 CYS A N 1
ATOM 546 C CA . CYS A 1 72 ? 5.375 29.281 16.562 1 98.31 72 CYS A CA 1
ATOM 547 C C . CYS A 1 72 ? 6.172 28.703 15.391 1 98.31 72 CYS A C 1
ATOM 549 O O . CYS A 1 72 ? 5.812 27.656 14.844 1 98.31 72 CYS A O 1
ATOM 551 N N . ASP A 1 73 ? 7.188 29.391 15.016 1 96.38 73 ASP A N 1
ATOM 552 C CA . ASP A 1 73 ? 8.094 28.875 13.992 1 96.38 73 ASP A CA 1
ATOM 553 C C . ASP A 1 73 ? 9.516 29.391 14.203 1 96.38 73 ASP A C 1
ATOM 555 O O . ASP A 1 73 ? 9.711 30.5 14.719 1 96.38 73 ASP A O 1
ATOM 559 N N . ILE A 1 74 ? 10.43 28.562 13.781 1 94.38 74 ILE A N 1
ATOM 560 C CA . ILE A 1 74 ? 11.836 28.906 13.969 1 94.38 74 ILE A CA 1
ATOM 561 C C . ILE A 1 74 ? 12.273 29.875 12.867 1 94.38 74 ILE A C 1
ATOM 563 O O . ILE A 1 74 ? 13.281 30.562 13.008 1 94.38 74 ILE A O 1
ATOM 567 N N . SER A 1 75 ? 11.578 29.875 11.773 1 91.44 75 SER A N 1
ATOM 568 C CA . SER A 1 75 ? 11.93 30.719 10.641 1 91.44 75 SER A CA 1
ATOM 569 C C . SER A 1 75 ? 11.305 32.094 10.766 1 91.44 75 SER A C 1
ATOM 571 O O . SER A 1 75 ? 10.086 32.25 10.648 1 91.44 75 SER A O 1
ATOM 573 N N . GLU A 1 76 ? 12.156 33.125 10.82 1 92.88 76 GLU A N 1
ATOM 574 C CA . GLU A 1 76 ? 11.68 34.5 10.883 1 92.88 76 GLU A CA 1
ATOM 575 C C . GLU A 1 76 ? 11.016 34.906 9.57 1 92.88 76 GLU A C 1
ATOM 577 O O . GLU A 1 76 ? 10.062 35.688 9.57 1 92.88 76 GLU A O 1
ATOM 582 N N . GLN A 1 77 ? 11.57 34.375 8.547 1 88.81 77 GLN A N 1
ATOM 583 C CA . GLN A 1 77 ? 11.031 34.688 7.23 1 88.81 77 GLN A CA 1
ATOM 584 C C . GLN A 1 77 ? 9.594 34.188 7.098 1 88.81 77 GLN A C 1
ATOM 586 O O . GLN A 1 77 ? 8.734 34.906 6.559 1 88.81 77 GLN A O 1
ATOM 591 N N . MET A 1 78 ? 9.312 33 7.57 1 90.62 78 MET A N 1
ATOM 592 C CA . MET A 1 78 ? 7.961 32.469 7.535 1 90.62 78 MET A CA 1
ATOM 593 C C . MET A 1 78 ? 7.008 33.312 8.375 1 90.62 78 MET A C 1
ATOM 595 O O . MET A 1 78 ? 5.887 33.594 7.957 1 90.62 78 MET A O 1
ATOM 599 N N . LEU A 1 79 ? 7.477 33.75 9.492 1 94.5 79 LEU A N 1
ATOM 600 C CA . LEU A 1 79 ? 6.629 34.531 10.383 1 94.5 79 LEU A CA 1
ATOM 601 C C . LEU A 1 79 ? 6.379 35.938 9.812 1 94.5 79 LEU A C 1
ATOM 603 O O . LEU A 1 79 ? 5.305 36.5 10.008 1 94.5 79 LEU A O 1
ATOM 607 N N . ALA A 1 80 ? 7.367 36.406 9.117 1 93.88 80 ALA A N 1
ATOM 608 C CA . ALA A 1 80 ? 7.184 37.719 8.461 1 93.88 80 ALA A CA 1
ATOM 609 C C . ALA A 1 80 ? 6.086 37.625 7.398 1 93.88 80 ALA A C 1
ATOM 611 O O . ALA A 1 80 ? 5.262 38.531 7.281 1 93.88 80 ALA A O 1
ATOM 612 N N . LEU A 1 81 ? 6.141 36.531 6.68 1 91.12 81 LEU A N 1
ATOM 613 C CA . LEU A 1 81 ? 5.09 36.312 5.691 1 91.12 81 LEU A CA 1
ATOM 614 C C . LEU A 1 81 ? 3.729 36.156 6.367 1 91.12 81 LEU A C 1
ATOM 616 O O . LEU A 1 81 ? 2.734 36.719 5.879 1 91.12 81 LEU A O 1
ATOM 620 N N . ALA A 1 82 ? 3.672 35.469 7.465 1 94.06 82 ALA A N 1
ATOM 621 C CA . ALA A 1 82 ? 2.436 35.344 8.227 1 94.06 82 ALA A CA 1
ATOM 622 C C . ALA A 1 82 ? 1.899 36.688 8.672 1 94.06 82 ALA A C 1
ATOM 624 O O . ALA A 1 82 ? 0.711 36.969 8.516 1 94.06 82 ALA A O 1
ATOM 625 N N . ARG A 1 83 ? 2.781 37.5 9.211 1 95.25 83 ARG A N 1
ATOM 626 C CA . ARG A 1 83 ? 2.402 38.812 9.695 1 95.25 83 ARG A CA 1
ATOM 627 C C . ARG A 1 83 ? 1.773 39.656 8.586 1 95.25 83 ARG A C 1
ATOM 629 O O . ARG A 1 83 ? 0.744 40.312 8.789 1 95.25 83 ARG A O 1
ATOM 636 N N . GLN A 1 84 ? 2.365 39.594 7.5 1 92.12 84 GLN A N 1
ATOM 637 C CA . GLN A 1 84 ? 1.87 40.344 6.352 1 92.12 84 GLN A CA 1
ATOM 638 C C . GLN A 1 84 ? 0.468 39.875 5.957 1 92.12 84 GLN A C 1
ATOM 640 O O . GLN A 1 84 ? -0.407 40.688 5.688 1 92.12 84 GLN A O 1
ATOM 645 N N . GLN A 1 85 ? 0.294 38.625 5.93 1 90.94 85 GLN A N 1
ATOM 646 C CA . GLN A 1 85 ? -0.999 38.062 5.531 1 90.94 85 GLN A CA 1
ATOM 647 C C . GLN A 1 85 ? -2.07 38.375 6.574 1 90.94 85 GLN A C 1
ATOM 649 O O . GLN A 1 85 ? -3.213 38.688 6.227 1 90.94 85 GLN A O 1
ATOM 654 N N . ILE A 1 86 ? -1.71 38.281 7.785 1 93.44 86 ILE A N 1
ATOM 655 C CA . ILE A 1 86 ? -2.641 38.531 8.883 1 93.44 86 ILE A CA 1
ATOM 656 C C . ILE A 1 86 ? -3.096 40 8.828 1 93.44 86 ILE A C 1
ATOM 658 O O . ILE A 1 86 ? -4.285 40.281 8.977 1 93.44 86 ILE A O 1
ATOM 662 N N . GLU A 1 87 ? -2.154 40.875 8.57 1 92.75 87 GLU A N 1
ATOM 663 C CA . GLU A 1 87 ? -2.447 42.281 8.5 1 92.75 87 GLU A CA 1
ATOM 664 C C . GLU A 1 87 ? -3.324 42.625 7.297 1 92.75 87 GLU A C 1
ATOM 666 O O . GLU A 1 87 ? -4.133 43.562 7.348 1 92.75 87 GLU A O 1
ATOM 671 N N . ALA A 1 88 ? -3.189 41.844 6.277 1 90.31 88 ALA A N 1
ATOM 672 C CA . ALA A 1 88 ? -3.914 42.094 5.035 1 90.31 88 ALA A CA 1
ATOM 673 C C . ALA A 1 88 ? -5.32 41.5 5.09 1 90.31 88 ALA A C 1
ATOM 675 O O . ALA A 1 88 ? -6.156 41.781 4.23 1 90.31 88 ALA A O 1
ATOM 676 N N . SER A 1 89 ? -5.547 40.75 6.133 1 90.38 89 SER A N 1
ATOM 677 C CA . SER A 1 89 ? -6.84 40.094 6.238 1 90.38 89 SER A CA 1
ATOM 678 C C . SER A 1 89 ? -7.961 41.094 6.5 1 90.38 89 SER A C 1
ATOM 680 O O . SER A 1 89 ? -7.754 42.094 7.188 1 90.38 89 SER A O 1
ATOM 682 N N . ASN A 1 90 ? -9.117 40.75 5.941 1 89.94 90 ASN A N 1
ATOM 683 C CA . ASN A 1 90 ? -10.273 41.625 6.117 1 89.94 90 ASN A CA 1
ATOM 684 C C . ASN A 1 90 ? -10.883 41.469 7.512 1 89.94 90 ASN A C 1
ATOM 686 O O . ASN A 1 90 ? -11.672 42.312 7.941 1 89.94 90 ASN A O 1
ATOM 690 N N . THR A 1 91 ? -10.586 40.406 8.125 1 90.75 91 THR A N 1
ATOM 691 C CA . THR A 1 91 ? -11.086 40.156 9.469 1 90.75 91 THR A CA 1
ATOM 692 C C . THR A 1 91 ? -9.938 40.094 10.477 1 90.75 91 THR A C 1
ATOM 694 O O . THR A 1 91 ? -8.82 39.75 10.125 1 90.75 91 THR A O 1
ATOM 697 N N . ALA A 1 92 ? -10.328 40.562 11.656 1 92.75 92 ALA A N 1
ATOM 698 C CA . ALA A 1 92 ? -9.312 40.469 12.703 1 92.75 92 ALA A CA 1
ATOM 699 C C . ALA A 1 92 ? -9.031 39.031 13.07 1 92.75 92 ALA A C 1
ATOM 701 O O . ALA A 1 92 ? -9.953 38.25 13.312 1 92.75 92 ALA A O 1
ATOM 702 N N . LEU A 1 93 ? -7.84 38.625 12.977 1 96.62 93 LEU A N 1
ATOM 703 C CA . LEU A 1 93 ? -7.41 37.281 13.32 1 96.62 93 LEU A CA 1
ATOM 704 C C . LEU A 1 93 ? -6.684 37.281 14.664 1 96.62 93 LEU A C 1
ATOM 706 O O . LEU A 1 93 ? -5.703 38 14.852 1 96.62 93 LEU A O 1
ATOM 710 N N . SER A 1 94 ? -7.18 36.562 15.586 1 97.94 94 SER A N 1
ATOM 711 C CA . SER A 1 94 ? -6.516 36.406 16.875 1 97.94 94 SER A CA 1
ATOM 712 C C . SER A 1 94 ? -5.355 35.406 16.781 1 97.94 94 SER A C 1
ATOM 714 O O . SER A 1 94 ? -5.512 34.25 17.109 1 97.94 94 SER A O 1
ATOM 716 N N . ILE A 1 95 ? -4.16 35.875 16.344 1 98.56 95 ILE A N 1
ATOM 717 C CA . ILE A 1 95 ? -2.973 35.062 16.172 1 98.56 95 ILE A CA 1
ATOM 718 C C . ILE A 1 95 ? -1.775 35.75 16.844 1 98.56 95 ILE A C 1
ATOM 720 O O . ILE A 1 95 ? -1.469 36.906 16.547 1 98.56 95 ILE A O 1
ATOM 724 N N . GLN A 1 96 ? -1.2 35.094 17.734 1 98.44 96 GLN A N 1
ATOM 725 C CA . GLN A 1 96 ? 0.081 35.5 18.297 1 98.44 96 GLN A CA 1
ATOM 726 C C . GLN A 1 96 ? 1.242 34.812 17.594 1 98.44 96 GLN A C 1
ATOM 728 O O . GLN A 1 96 ? 1.245 33.594 17.469 1 98.44 96 GLN A O 1
ATOM 733 N N . LEU A 1 97 ? 2.227 35.594 17.078 1 98.31 97 LEU A N 1
ATOM 734 C CA . LEU A 1 97 ? 3.4 35.031 16.422 1 98.31 97 LEU A CA 1
ATOM 735 C C . LEU A 1 97 ? 4.566 34.906 17.391 1 98.31 97 LEU A C 1
ATOM 737 O O . LEU A 1 97 ? 4.883 35.875 18.109 1 98.31 97 LEU A O 1
ATOM 741 N N . ILE A 1 98 ? 5.16 33.719 17.422 1 98 98 ILE A N 1
ATOM 742 C CA . ILE A 1 98 ? 6.297 33.469 18.312 1 98 98 ILE A CA 1
ATOM 743 C C . ILE A 1 98 ? 7.484 32.969 17.484 1 98 98 ILE A C 1
ATOM 745 O O . ILE A 1 98 ? 7.391 31.953 16.812 1 98 98 ILE A O 1
ATOM 749 N N . HIS A 1 99 ? 8.562 33.656 17.5 1 97.31 99 HIS A N 1
ATOM 750 C CA . HIS A 1 99 ? 9.805 33.25 16.875 1 97.31 99 HIS A CA 1
ATOM 751 C C . HIS A 1 99 ? 10.656 32.438 17.844 1 97.31 99 HIS A C 1
ATOM 753 O O . HIS A 1 99 ? 11.398 33 18.656 1 97.31 99 HIS A O 1
ATOM 759 N N . SER A 1 100 ? 10.609 31.109 17.75 1 96.31 100 SER A N 1
ATOM 760 C CA . SER A 1 100 ? 11.312 30.219 18.672 1 96.31 100 SER A CA 1
ATOM 761 C C . SER A 1 100 ? 11.312 28.781 18.172 1 96.31 100 SER A C 1
ATOM 763 O O . SER A 1 100 ? 10.445 28.406 17.375 1 96.31 100 SER A O 1
ATOM 765 N N . PRO A 1 101 ? 12.359 28.016 18.547 1 95.69 101 PRO A N 1
ATOM 766 C CA . PRO A 1 101 ? 12.18 26.562 18.391 1 95.69 101 PRO A CA 1
ATOM 767 C C . PRO A 1 101 ? 11.047 26.016 19.25 1 95.69 101 PRO A C 1
ATOM 769 O O . PRO A 1 101 ? 10.828 26.5 20.375 1 95.69 101 PRO A O 1
ATOM 772 N N . ILE A 1 102 ? 10.32 25.047 18.734 1 96.44 102 ILE A N 1
ATOM 773 C CA . ILE A 1 102 ? 9.148 24.547 19.453 1 96.44 102 ILE A CA 1
ATOM 774 C C . ILE A 1 102 ? 9.594 23.906 20.781 1 96.44 102 ILE A C 1
ATOM 776 O O . ILE A 1 102 ? 8.805 23.812 21.719 1 96.44 102 ILE A O 1
ATOM 780 N N . GLN A 1 103 ? 10.875 23.516 20.906 1 95.5 103 GLN A N 1
ATOM 781 C CA . GLN A 1 103 ? 11.422 22.906 22.109 1 95.5 103 GLN A CA 1
ATOM 782 C C . GLN A 1 103 ? 11.484 23.922 23.25 1 95.5 103 GLN A C 1
ATOM 784 O O . GLN A 1 103 ? 11.609 23.547 24.422 1 95.5 103 GLN A O 1
ATOM 789 N N . ALA A 1 104 ? 11.461 25.141 22.938 1 96.38 104 ALA A N 1
ATOM 790 C CA . ALA A 1 104 ? 11.641 26.188 23.938 1 96.38 104 ALA A CA 1
ATOM 791 C C . ALA A 1 104 ? 10.312 26.578 24.562 1 96.38 104 ALA A C 1
ATOM 793 O O . ALA A 1 104 ? 10.281 27.312 25.562 1 96.38 104 ALA A O 1
ATOM 794 N N . LEU A 1 105 ? 9.211 26.141 24.047 1 97.25 105 LEU A N 1
ATOM 795 C CA . LEU A 1 105 ? 7.895 26.484 24.578 1 97.25 105 LEU A CA 1
ATOM 796 C C . LEU A 1 105 ? 7.66 25.812 25.922 1 97.25 105 LEU A C 1
ATOM 798 O O . LEU A 1 105 ? 7.945 24.625 26.094 1 97.25 105 LEU A O 1
ATOM 802 N N . THR A 1 106 ? 7.188 26.594 26.922 1 97 106 THR A N 1
ATOM 803 C CA . THR A 1 106 ? 6.949 26.047 28.25 1 97 106 THR A CA 1
ATOM 804 C C . THR A 1 106 ? 5.539 26.391 28.734 1 97 106 THR A C 1
ATOM 806 O O . THR A 1 106 ? 4.961 27.391 28.312 1 97 106 THR A O 1
ATOM 809 N N . VAL A 1 107 ? 5.039 25.562 29.641 1 97.69 107 VAL A N 1
ATOM 810 C CA . VAL A 1 107 ? 3.723 25.797 30.234 1 97.69 107 VAL A CA 1
ATOM 811 C C . VAL A 1 107 ? 3.723 27.109 31.016 1 97.69 107 VAL A C 1
ATOM 813 O O . VAL A 1 107 ? 2.729 27.828 31.016 1 97.69 107 VAL A O 1
ATOM 816 N N . GLU A 1 108 ? 4.816 27.406 31.656 1 97.25 108 GLU A N 1
ATOM 817 C CA . GLU A 1 108 ? 4.934 28.625 32.469 1 97.25 108 GLU A CA 1
ATOM 818 C C . GLU A 1 108 ? 4.738 29.875 31.609 1 97.25 108 GLU A C 1
ATOM 820 O O . GLU A 1 108 ? 4.09 30.828 32.062 1 97.25 108 GLU A O 1
ATOM 825 N N . GLU A 1 109 ? 5.25 29.812 30.453 1 97.12 109 GLU A N 1
ATOM 826 C CA . GLU A 1 109 ? 5.242 31 29.594 1 97.12 109 GLU A CA 1
ATOM 827 C C . GLU A 1 109 ? 3.959 31.078 28.781 1 97.12 109 GLU A C 1
ATOM 829 O O . GLU A 1 109 ? 3.434 32.188 28.547 1 97.12 109 GLU A O 1
ATOM 834 N N . TYR A 1 110 ? 3.373 29.938 28.328 1 97.62 110 TYR A N 1
ATOM 835 C CA . TYR A 1 110 ? 2.322 30.016 27.312 1 97.62 110 TYR A CA 1
ATOM 836 C C . TYR A 1 110 ? 1.061 29.297 27.797 1 97.62 110 TYR A C 1
ATOM 838 O O . TYR A 1 110 ? 0.018 29.375 27.141 1 97.62 110 TYR A O 1
ATOM 846 N N . GLY A 1 111 ? 1.115 28.625 29.016 1 97.69 111 GLY A N 1
ATOM 847 C CA . GLY A 1 111 ? -0.023 27.844 29.469 1 97.69 111 GLY A CA 1
ATOM 848 C C . GLY A 1 111 ? -0.275 26.594 28.641 1 97.69 111 GLY A C 1
ATOM 849 O O . GLY A 1 111 ? 0.651 26.047 28.031 1 97.69 111 GLY A O 1
ATOM 850 N N . GLN A 1 112 ? -1.522 26.141 28.703 1 98.44 112 GLN A N 1
ATOM 851 C CA . GLN A 1 112 ? -1.891 24.922 27.969 1 98.44 112 GLN A CA 1
ATOM 852 C C . GLN A 1 112 ? -2.891 25.25 26.859 1 98.44 112 GLN A C 1
ATOM 854 O O . GLN A 1 112 ? -3.49 26.328 26.844 1 98.44 112 GLN A O 1
ATOM 859 N N . PHE A 1 113 ? -3.02 24.375 26 1 98.81 113 PHE A N 1
ATOM 860 C CA . PHE A 1 113 ? -3.82 24.562 24.797 1 98.81 113 PHE A CA 1
ATOM 861 C C . PHE A 1 113 ? -4.867 23.469 24.672 1 98.81 113 PHE A C 1
ATOM 863 O O . PHE A 1 113 ? -4.664 22.344 25.141 1 98.81 113 PHE A O 1
ATOM 870 N N . ASP A 1 114 ? -6.016 23.781 24.031 1 98.75 114 ASP A N 1
ATOM 871 C CA . ASP A 1 114 ? -7.039 22.797 23.688 1 98.75 114 ASP A CA 1
ATOM 872 C C . ASP A 1 114 ? -6.578 21.891 22.562 1 98.75 114 ASP A C 1
ATOM 874 O O . ASP A 1 114 ? -6.98 20.734 22.484 1 98.75 114 ASP A O 1
ATOM 878 N N . VAL A 1 115 ? -5.793 22.484 21.672 1 98.88 115 VAL A N 1
ATOM 879 C CA . VAL A 1 115 ? -5.332 21.797 20.469 1 98.88 115 VAL A CA 1
ATOM 880 C C . VAL A 1 115 ? -3.873 22.156 20.188 1 98.88 115 VAL A C 1
ATOM 882 O O . VAL A 1 115 ? -3.484 23.312 20.312 1 98.88 115 VAL A O 1
ATOM 885 N N . ILE A 1 116 ? -3.08 21.188 19.859 1 98.94 116 ILE A N 1
ATOM 886 C CA . ILE A 1 116 ? -1.724 21.422 19.359 1 98.94 116 ILE A CA 1
ATOM 887 C C . ILE A 1 116 ? -1.574 20.812 17.969 1 98.94 116 ILE A C 1
ATOM 889 O O . ILE A 1 116 ? -1.878 19.641 17.75 1 98.94 116 ILE A O 1
ATOM 893 N N . LEU A 1 117 ? -1.209 21.641 17.031 1 98.88 117 LEU A N 1
ATOM 894 C CA . LEU A 1 117 ? -0.856 21.219 15.68 1 98.88 117 LEU A CA 1
ATOM 895 C C . LEU A 1 117 ? 0.657 21.141 15.516 1 98.88 117 LEU A C 1
ATOM 897 O O . LEU A 1 117 ? 1.383 22.016 15.984 1 98.88 117 LEU A O 1
ATOM 901 N N . CYS A 1 118 ? 1.134 20.109 14.914 1 98.69 118 CYS A N 1
ATOM 902 C CA . CYS A 1 118 ? 2.529 19.938 14.523 1 98.69 118 CYS A CA 1
ATOM 903 C C . CYS A 1 118 ? 2.645 19.203 13.203 1 98.69 118 CYS A C 1
ATOM 905 O O . CYS A 1 118 ? 2.729 17.969 13.18 1 98.69 118 CYS A O 1
ATOM 907 N N . HIS A 1 119 ? 2.648 19.984 12.156 1 98.25 119 HIS A N 1
ATOM 908 C CA . HIS A 1 119 ? 2.521 19.406 10.82 1 98.25 119 HIS A CA 1
ATOM 909 C C . HIS A 1 119 ? 3.789 19.625 10.008 1 98.25 119 HIS A C 1
ATOM 911 O O . HIS A 1 119 ? 4.184 20.766 9.75 1 98.25 119 HIS A O 1
ATOM 917 N N . ALA A 1 120 ? 4.359 18.484 9.555 1 96.12 120 ALA A N 1
ATOM 918 C CA . ALA A 1 120 ? 5.539 18.484 8.688 1 96.12 120 ALA A CA 1
ATOM 919 C C . ALA A 1 120 ? 6.73 19.125 9.383 1 96.12 120 ALA A C 1
ATOM 921 O O . ALA A 1 120 ? 7.441 19.938 8.789 1 96.12 120 ALA A O 1
ATOM 922 N N . VAL A 1 121 ? 6.965 18.766 10.625 1 96.38 121 VAL A N 1
ATOM 923 C CA . VAL A 1 121 ? 8.039 19.297 11.461 1 96.38 121 VAL A CA 1
ATOM 924 C C . VAL A 1 121 ? 8.891 18.156 12.008 1 96.38 121 VAL A C 1
ATOM 926 O O . VAL A 1 121 ? 10.117 18.219 11.977 1 96.38 121 VAL A O 1
ATOM 929 N N . ALA A 1 122 ? 8.258 17.062 12.422 1 97.12 122 ALA A N 1
ATOM 930 C CA . ALA A 1 122 ? 8.891 15.953 13.141 1 97.12 122 ALA A CA 1
ATOM 931 C C . ALA A 1 122 ? 10.039 15.359 12.336 1 97.12 122 ALA A C 1
ATOM 933 O O . ALA A 1 122 ? 11.047 14.93 12.898 1 97.12 122 ALA A O 1
ATOM 934 N N . GLU A 1 123 ? 9.906 15.336 11 1 94.81 123 GLU A N 1
ATOM 935 C CA . GLU A 1 123 ? 10.883 14.695 10.117 1 94.81 123 GLU A CA 1
ATOM 936 C C . GLU A 1 123 ? 12.172 15.516 10.039 1 94.81 123 GLU A C 1
ATOM 938 O O . GLU A 1 123 ? 13.156 15.062 9.453 1 94.81 123 GLU A O 1
ATOM 943 N N . TRP A 1 124 ? 12.188 16.672 10.641 1 91.81 124 TRP A N 1
ATOM 944 C CA . TRP A 1 124 ? 13.375 17.516 10.617 1 91.81 124 TRP A CA 1
ATOM 945 C C . TRP A 1 124 ? 14.055 17.531 11.984 1 91.81 124 TRP A C 1
ATOM 947 O O . TRP A 1 124 ? 15.125 18.125 12.148 1 91.81 124 TRP A O 1
ATOM 957 N N . LEU A 1 125 ? 13.453 16.875 12.938 1 92.88 125 LEU A N 1
ATOM 958 C CA . LEU A 1 125 ? 13.977 16.844 14.297 1 92.88 125 LEU A CA 1
ATOM 959 C C . LEU A 1 125 ? 14.914 15.656 14.492 1 92.88 125 LEU A C 1
ATOM 961 O O . LEU A 1 125 ? 14.594 14.539 14.07 1 92.88 125 LEU A O 1
ATOM 965 N N . ILE A 1 126 ? 15.984 15.875 15.141 1 90.75 126 ILE A N 1
ATOM 966 C CA . ILE A 1 126 ? 16.922 14.797 15.453 1 90.75 126 ILE A CA 1
ATOM 967 C C . ILE A 1 126 ? 16.266 13.82 16.422 1 90.75 126 ILE A C 1
ATOM 969 O O . ILE A 1 126 ? 16.375 12.602 16.266 1 90.75 126 ILE A O 1
ATOM 973 N N . ASP A 1 127 ? 15.625 14.367 17.375 1 95.38 127 ASP A N 1
ATOM 974 C CA . ASP A 1 127 ? 14.867 13.562 18.344 1 95.38 127 ASP A CA 1
ATOM 975 C C . ASP A 1 127 ? 13.398 13.977 18.359 1 95.38 127 ASP A C 1
ATOM 977 O O . ASP A 1 127 ? 12.953 14.68 19.266 1 95.38 127 ASP A O 1
ATOM 981 N N . ALA A 1 128 ? 12.672 13.438 17.438 1 96.94 128 ALA A N 1
ATOM 982 C CA . ALA A 1 128 ? 11.273 13.805 17.266 1 96.94 128 ALA A CA 1
ATOM 983 C C . ALA A 1 128 ? 10.445 13.352 18.469 1 96.94 128 ALA A C 1
ATOM 985 O O . ALA A 1 128 ? 9.609 14.102 18.984 1 96.94 128 ALA A O 1
ATOM 986 N N . ARG A 1 129 ? 10.719 12.195 18.969 1 97.94 129 ARG A N 1
ATOM 987 C CA . ARG A 1 129 ? 9.906 11.633 20.047 1 97.94 129 ARG A CA 1
ATOM 988 C C . ARG A 1 129 ? 9.945 12.531 21.281 1 97.94 129 ARG A C 1
ATOM 990 O O . ARG A 1 129 ? 8.898 12.906 21.812 1 97.94 129 ARG A O 1
ATOM 997 N N . SER A 1 130 ? 11.172 12.859 21.75 1 97.44 130 SER A N 1
ATOM 998 C CA . SER A 1 130 ? 11.328 13.672 22.953 1 97.44 130 SER A CA 1
ATOM 999 C C . SER A 1 130 ? 10.727 15.062 22.75 1 97.44 130 SER A C 1
ATOM 1001 O O . SER A 1 130 ? 10.094 15.594 23.672 1 97.44 130 SER A O 1
ATOM 1003 N N . THR A 1 131 ? 10.945 15.625 21.594 1 97.44 131 THR A N 1
ATOM 1004 C CA . THR A 1 131 ? 10.43 16.953 21.312 1 97.44 131 THR A CA 1
ATOM 1005 C C . THR A 1 131 ? 8.906 16.969 21.328 1 97.44 131 THR A C 1
ATOM 1007 O O . THR A 1 131 ? 8.297 17.844 21.953 1 97.44 131 THR A O 1
ATOM 1010 N N . LEU A 1 132 ? 8.289 15.984 20.703 1 98.31 132 LEU A N 1
ATOM 1011 C CA . LEU A 1 132 ? 6.832 15.898 20.641 1 98.31 132 LEU A CA 1
ATOM 1012 C C . LEU A 1 132 ? 6.25 15.617 22.016 1 98.31 132 LEU A C 1
ATOM 1014 O O . LEU A 1 132 ? 5.211 16.172 22.391 1 98.31 132 LEU A O 1
ATOM 1018 N N . GLN A 1 133 ? 6.945 14.82 22.734 1 97.19 133 GLN A N 1
ATOM 1019 C CA . GLN A 1 133 ? 6.504 14.555 24.109 1 97.19 133 GLN A CA 1
ATOM 1020 C C . GLN A 1 133 ? 6.512 15.836 24.938 1 97.19 133 GLN A C 1
ATOM 1022 O O . GLN A 1 133 ? 5.605 16.062 25.734 1 97.19 133 GLN A O 1
ATOM 1027 N N . GLY A 1 134 ? 7.539 16.609 24.781 1 96.5 134 GLY A N 1
ATOM 1028 C CA . GLY A 1 134 ? 7.59 17.891 25.453 1 96.5 134 GLY A CA 1
ATOM 1029 C C . GLY A 1 134 ? 6.422 18.797 25.094 1 96.5 134 GLY A C 1
ATOM 1030 O O . GLY A 1 134 ? 5.855 19.469 25.953 1 96.5 134 GLY A O 1
ATOM 1031 N N . LEU A 1 135 ? 6.066 18.797 23.844 1 97.31 135 LEU A N 1
ATOM 1032 C CA . LEU A 1 135 ? 4.938 19.609 23.375 1 97.31 135 LEU A CA 1
ATOM 1033 C C . LEU A 1 135 ? 3.648 19.188 24.078 1 97.31 135 LEU A C 1
ATOM 1035 O O . LEU A 1 135 ? 2.775 20.016 24.328 1 97.31 135 LEU A O 1
ATOM 1039 N N . LEU A 1 136 ? 3.531 17.922 24.359 1 97.62 136 LEU A N 1
ATOM 1040 C CA . LEU A 1 136 ? 2.301 17.391 24.922 1 97.62 136 LEU A CA 1
ATOM 1041 C C . LEU A 1 136 ? 2.094 17.906 26.344 1 97.62 136 LEU A C 1
ATOM 1043 O O . LEU A 1 136 ? 0.979 17.859 26.875 1 97.62 136 LEU A O 1
ATOM 1047 N N . SER A 1 137 ? 3.174 18.375 27.016 1 96.94 137 SER A N 1
ATOM 1048 C CA . SER A 1 137 ? 3.014 19 28.328 1 96.94 137 SER A CA 1
ATOM 1049 C C . SER A 1 137 ? 2.158 20.266 28.25 1 96.94 137 SER A C 1
ATOM 1051 O O . SER A 1 137 ? 1.578 20.688 29.25 1 96.94 137 SER A O 1
ATOM 1053 N N . LEU A 1 138 ? 2.037 20.812 27.062 1 98.44 138 LEU A N 1
ATOM 1054 C CA . LEU A 1 138 ? 1.281 22.031 26.828 1 98.44 138 LEU A CA 1
ATOM 1055 C C . LEU A 1 138 ? -0.159 21.719 26.438 1 98.44 138 LEU A C 1
ATOM 1057 O O . LEU A 1 138 ? -0.957 22.625 26.203 1 98.44 138 LEU A O 1
ATOM 1061 N N . LEU A 1 139 ? -0.48 20.438 26.312 1 98.69 139 LEU A N 1
ATOM 1062 C CA . LEU A 1 139 ? -1.816 20.031 25.906 1 98.69 139 LEU A CA 1
ATOM 1063 C C . LEU A 1 139 ? -2.719 19.812 27.109 1 98.69 139 LEU A C 1
ATOM 1065 O O . LEU A 1 139 ? -2.336 19.141 28.078 1 98.69 139 LEU A O 1
ATOM 1069 N N . LYS A 1 140 ? -3.902 20.406 27.109 1 98.19 140 LYS A N 1
ATOM 1070 C CA . LYS A 1 140 ? -4.879 20.219 28.172 1 98.19 140 LYS A CA 1
ATOM 1071 C C . LYS A 1 140 ? -5.402 18.781 28.203 1 98.19 140 LYS A C 1
ATOM 1073 O O . LYS A 1 140 ? -5.355 18.078 27.188 1 98.19 140 LYS A O 1
ATOM 1078 N N . PRO A 1 141 ? -5.922 18.375 29.406 1 96.5 141 PRO A N 1
ATOM 1079 C CA . PRO A 1 141 ? -6.703 17.125 29.375 1 96.5 141 PRO A CA 1
ATOM 1080 C C . PRO A 1 141 ? -7.852 17.172 28.375 1 96.5 141 PRO A C 1
ATOM 1082 O O . PRO A 1 141 ? -8.492 18.219 28.203 1 96.5 141 PRO A O 1
ATOM 1085 N N . HIS A 1 142 ? -8.07 16.109 27.719 1 96.69 142 HIS A N 1
ATOM 1086 C CA . HIS A 1 142 ? -9.102 15.953 26.703 1 96.69 142 HIS A CA 1
ATOM 1087 C C . HIS A 1 142 ? -8.781 16.812 25.469 1 96.69 142 HIS A C 1
ATOM 1089 O O . HIS A 1 142 ? -9.656 17.031 24.625 1 96.69 142 HIS A O 1
ATOM 1095 N N . GLY A 1 143 ? -7.574 17.344 25.406 1 98.44 143 GLY A N 1
ATOM 1096 C CA . GLY A 1 143 ? -7.16 18.125 24.25 1 98.44 143 GLY A CA 1
ATOM 1097 C C . GLY A 1 143 ? -6.824 17.281 23.047 1 98.44 143 GLY A C 1
ATOM 1098 O O . GLY A 1 143 ? -6.793 16.047 23.125 1 98.44 143 GLY A O 1
ATOM 1099 N N . LEU A 1 144 ? -6.633 17.922 21.906 1 98.81 144 LEU A N 1
ATOM 1100 C CA . LEU A 1 144 ? -6.328 17.234 20.656 1 98.81 144 LEU A CA 1
ATOM 1101 C C . LEU A 1 144 ? -4.891 17.5 20.234 1 98.81 144 LEU A C 1
ATOM 1103 O O . LEU A 1 144 ? -4.398 18.625 20.344 1 98.81 144 LEU A O 1
ATOM 1107 N N . PHE A 1 145 ? -4.258 16.469 19.875 1 98.88 145 PHE A N 1
ATOM 1108 C CA . PHE A 1 145 ? -2.945 16.547 19.25 1 98.88 145 PHE A CA 1
ATOM 1109 C C . PHE A 1 145 ? -3.012 16.125 17.781 1 98.88 145 PHE A C 1
ATOM 1111 O O . PHE A 1 145 ? -3.334 14.984 17.469 1 98.88 145 PHE A O 1
ATOM 1118 N N . SER A 1 146 ? -2.742 17.109 16.875 1 98.88 146 SER A N 1
ATOM 1119 C CA . SER A 1 146 ? -2.729 16.891 15.438 1 98.88 146 SER A CA 1
ATOM 1120 C C . SER A 1 146 ? -1.302 16.844 14.898 1 98.88 146 SER A C 1
ATOM 1122 O O . SER A 1 146 ? -0.63 17.875 14.812 1 98.88 146 SER A O 1
ATOM 1124 N N . LEU A 1 147 ? -0.879 15.625 14.477 1 98.88 147 LEU A N 1
ATOM 1125 C CA . LEU A 1 147 ? 0.489 15.422 14.008 1 98.88 147 LEU A CA 1
ATOM 1126 C C . LEU A 1 147 ? 0.503 14.945 12.562 1 98.88 147 LEU A C 1
ATOM 1128 O O . LEU A 1 147 ? -0.168 13.969 12.219 1 98.88 147 LEU A O 1
ATOM 1132 N N . MET A 1 148 ? 1.139 15.672 11.703 1 98.81 148 MET A N 1
ATOM 1133 C CA . MET A 1 148 ? 1.433 15.219 10.344 1 98.81 148 MET A CA 1
ATOM 1134 C C . MET A 1 148 ? 2.934 15.031 10.148 1 98.81 148 MET A C 1
ATOM 1136 O O . MET A 1 148 ? 3.715 15.945 10.414 1 98.81 148 MET A O 1
ATOM 1140 N N . PHE A 1 149 ? 3.334 13.852 9.711 1 98.44 149 PHE A N 1
ATOM 1141 C CA . PHE A 1 149 ? 4.762 13.562 9.617 1 98.44 149 PHE A CA 1
ATOM 1142 C C . PHE A 1 149 ? 5.09 12.891 8.289 1 98.44 149 PHE A C 1
ATOM 1144 O O . PHE A 1 149 ? 4.215 12.297 7.656 1 98.44 149 PHE A O 1
ATOM 1151 N N . PHE A 1 150 ? 6.332 13.039 7.855 1 97.75 150 PHE A N 1
ATOM 1152 C CA . PHE A 1 150 ? 6.824 12.469 6.609 1 97.75 150 PHE A CA 1
ATOM 1153 C C . PHE A 1 150 ? 7.008 10.961 6.742 1 97.75 150 PHE A C 1
ATOM 1155 O O . PHE A 1 150 ? 7.727 10.492 7.625 1 97.75 150 PHE A O 1
ATOM 1162 N N . ASN A 1 151 ? 6.406 10.195 5.84 1 98.38 151 ASN A N 1
ATOM 1163 C CA . ASN A 1 151 ? 6.262 8.75 5.91 1 98.38 151 ASN A CA 1
ATOM 1164 C C . ASN A 1 151 ? 7.457 8.031 5.285 1 98.38 151 ASN A C 1
ATOM 1166 O O . ASN A 1 151 ? 7.625 8.047 4.062 1 98.38 151 ASN A O 1
ATOM 1170 N N . LYS A 1 152 ? 8.25 7.387 6.117 1 97.31 152 LYS A N 1
ATOM 1171 C CA . LYS A 1 152 ? 9.445 6.699 5.637 1 97.31 152 LYS A CA 1
ATOM 1172 C C . LYS A 1 152 ? 9.078 5.574 4.672 1 97.31 152 LYS A C 1
ATOM 1174 O O . LYS A 1 152 ? 9.789 5.336 3.691 1 97.31 152 LYS A O 1
ATOM 1179 N N . GLU A 1 153 ? 7.996 4.84 4.93 1 96.81 153 GLU A N 1
ATOM 1180 C CA . GLU A 1 153 ? 7.57 3.752 4.055 1 96.81 153 GLU A CA 1
ATOM 1181 C C . GLU A 1 153 ? 7.191 4.273 2.67 1 96.81 153 GLU A C 1
ATOM 1183 O O . GLU A 1 153 ? 7.48 3.627 1.659 1 96.81 153 GLU A O 1
ATOM 1188 N N . ALA A 1 154 ? 6.539 5.387 2.617 1 97.62 154 ALA A N 1
ATOM 1189 C CA . ALA A 1 154 ? 6.207 5.992 1.33 1 97.62 154 ALA A CA 1
ATOM 1190 C C . ALA A 1 154 ? 7.465 6.422 0.583 1 97.62 154 ALA A C 1
ATOM 1192 O O . ALA A 1 154 ? 7.531 6.328 -0.645 1 97.62 154 ALA A O 1
ATOM 1193 N N . LEU A 1 155 ? 8.438 6.938 1.35 1 96.56 155 LEU A N 1
ATOM 1194 C CA . LEU A 1 155 ? 9.727 7.262 0.743 1 96.56 155 LEU A CA 1
ATOM 1195 C C . LEU A 1 155 ? 10.352 6.023 0.107 1 96.56 155 LEU A C 1
ATOM 1197 O O . LEU A 1 155 ? 10.875 6.094 -1.006 1 96.56 155 LEU A O 1
ATOM 1201 N N . ARG A 1 156 ? 10.266 4.941 0.823 1 97.25 156 ARG A N 1
ATOM 1202 C CA . ARG A 1 156 ? 10.812 3.684 0.32 1 97.25 156 ARG A CA 1
ATOM 1203 C C . ARG A 1 156 ? 10.086 3.244 -0.95 1 97.25 156 ARG A C 1
ATOM 1205 O O . ARG A 1 156 ? 10.727 2.951 -1.963 1 97.25 156 ARG A O 1
ATOM 1212 N N . PHE A 1 157 ? 8.766 3.25 -0.944 1 98.25 157 PHE A N 1
ATOM 1213 C CA . PHE A 1 157 ? 8 2.812 -2.105 1 98.25 157 PHE A CA 1
ATOM 1214 C C . PHE A 1 157 ? 8.273 3.715 -3.303 1 98.25 157 PHE A C 1
ATOM 1216 O O . PHE A 1 157 ? 8.484 3.229 -4.418 1 98.25 157 PHE A O 1
ATOM 1223 N N . HIS A 1 158 ? 8.289 4.996 -3.062 1 96.62 158 HIS A N 1
ATOM 1224 C CA . HIS A 1 158 ? 8.594 5.945 -4.129 1 96.62 158 HIS A CA 1
ATOM 1225 C C . HIS A 1 158 ? 9.953 5.66 -4.746 1 96.62 158 HIS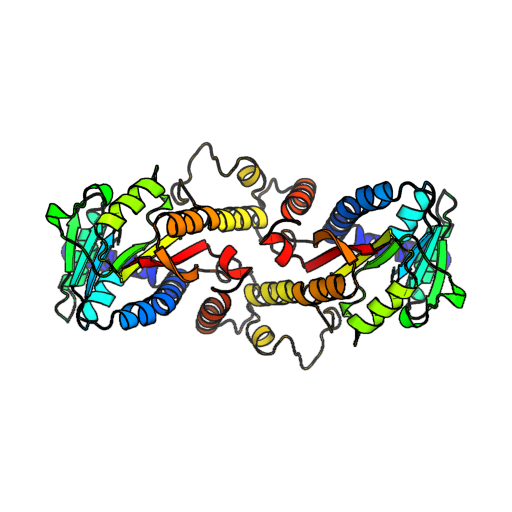 A C 1
ATOM 1227 O O . HIS A 1 158 ? 10.109 5.707 -5.969 1 96.62 158 HIS A O 1
ATOM 1233 N N . SER A 1 159 ? 10.922 5.43 -3.889 1 95.62 159 SER A N 1
ATOM 1234 C CA . SER A 1 159 ? 12.273 5.141 -4.363 1 95.62 159 SER A CA 1
ATOM 1235 C C . SER A 1 159 ? 12.312 3.842 -5.164 1 95.62 159 SER A C 1
ATOM 1237 O O . SER A 1 159 ? 12.977 3.766 -6.199 1 95.62 159 SER A O 1
ATOM 1239 N N . LEU A 1 160 ? 11.586 2.84 -4.734 1 97.62 160 LEU A N 1
ATOM 1240 C CA . LEU A 1 160 ? 11.539 1.55 -5.414 1 97.62 160 LEU A CA 1
ATOM 1241 C C . LEU A 1 160 ? 10.938 1.691 -6.809 1 97.62 160 LEU A C 1
ATOM 1243 O O . LEU A 1 160 ? 11.516 1.221 -7.789 1 97.62 160 LEU A O 1
ATOM 1247 N N . ILE A 1 161 ? 9.805 2.406 -6.934 1 97.81 161 ILE A N 1
ATOM 1248 C CA . ILE A 1 161 ? 9.117 2.467 -8.219 1 97.81 161 ILE A CA 1
ATOM 1249 C C . ILE A 1 161 ? 9.82 3.459 -9.141 1 97.81 161 ILE A C 1
ATOM 1251 O O . ILE A 1 161 ? 9.516 3.539 -10.328 1 97.81 161 ILE A O 1
ATOM 1255 N N . SER A 1 162 ? 10.82 4.203 -8.578 1 95.94 162 SER A N 1
ATOM 1256 C CA . SER A 1 162 ? 11.672 5.074 -9.375 1 95.94 162 SER A CA 1
ATOM 1257 C C . SER A 1 162 ? 12.953 4.355 -9.797 1 95.94 162 SER A C 1
ATOM 1259 O O . SER A 1 162 ? 13.781 4.926 -10.508 1 95.94 162 SER A O 1
ATOM 1261 N N . GLY A 1 163 ? 13.156 3.162 -9.352 1 96.25 163 GLY A N 1
ATOM 1262 C CA . GLY A 1 163 ? 14.32 2.375 -9.727 1 96.25 163 GLY A CA 1
ATOM 1263 C C . GLY A 1 163 ? 15.555 2.701 -8.906 1 96.25 163 GLY A C 1
ATOM 1264 O O . GLY A 1 163 ? 16.672 2.301 -9.266 1 96.25 163 GLY A O 1
ATOM 1265 N N . ASN A 1 164 ? 15.375 3.479 -7.82 1 94 164 ASN A N 1
ATOM 1266 C CA . ASN A 1 164 ? 16.5 3.852 -6.973 1 94 164 ASN A CA 1
ATOM 1267 C C . ASN A 1 164 ? 16.812 2.773 -5.938 1 94 164 ASN A C 1
ATOM 1269 O O . ASN A 1 164 ? 16.812 3.045 -4.734 1 94 164 ASN A O 1
ATOM 1273 N N . PHE A 1 165 ? 17.156 1.608 -6.434 1 96.06 165 PHE A N 1
ATOM 1274 C CA . PHE A 1 165 ? 17.312 0.429 -5.59 1 96.06 165 PHE A CA 1
ATOM 1275 C C . PHE A 1 165 ? 18.5 0.588 -4.652 1 96.06 165 PHE A C 1
ATOM 1277 O O . PHE A 1 165 ? 18.438 0.211 -3.48 1 96.06 165 PHE A O 1
ATOM 1284 N N . ASP A 1 166 ? 19.594 1.196 -5.148 1 92.62 166 ASP A N 1
ATOM 1285 C CA . ASP A 1 166 ? 20.766 1.404 -4.312 1 92.62 166 ASP A CA 1
ATOM 1286 C C . ASP A 1 166 ? 20.453 2.35 -3.152 1 92.62 166 ASP A C 1
ATOM 1288 O O . ASP A 1 166 ? 20.922 2.141 -2.031 1 92.62 166 ASP A O 1
ATOM 1292 N N . TYR A 1 167 ? 19.719 3.373 -3.455 1 91.81 167 TYR A N 1
ATOM 1293 C CA . TYR A 1 167 ? 19.281 4.332 -2.447 1 91.81 167 TYR A CA 1
ATOM 1294 C C . TYR A 1 167 ? 18.484 3.639 -1.346 1 91.81 167 TYR A C 1
ATOM 1296 O O . TYR A 1 167 ? 18.688 3.914 -0.161 1 91.81 167 TYR A O 1
ATOM 1304 N N . VAL A 1 168 ? 17.641 2.641 -1.696 1 94 168 VAL A N 1
ATOM 1305 C CA . VAL A 1 168 ? 16.844 1.879 -0.75 1 94 168 VAL A CA 1
ATOM 1306 C C . VAL A 1 168 ? 17.734 0.934 0.051 1 94 168 VAL A C 1
ATOM 1308 O O . VAL A 1 168 ? 17.609 0.849 1.275 1 94 168 VAL A O 1
ATOM 1311 N N . ASN A 1 169 ? 18.641 0.308 -0.615 1 92.31 169 ASN A N 1
ATOM 1312 C CA . ASN A 1 169 ? 19.516 -0.669 0.02 1 92.31 169 ASN A CA 1
ATOM 1313 C C . ASN A 1 169 ? 20.453 -0.011 1.034 1 92.31 169 ASN A C 1
ATOM 1315 O O . ASN A 1 169 ? 20.891 -0.654 1.991 1 92.31 169 ASN A O 1
ATOM 1319 N N . ARG A 1 170 ? 20.672 1.267 0.83 1 90.19 170 ARG A N 1
ATOM 1320 C CA . ARG A 1 170 ? 21.547 2.004 1.745 1 90.19 170 ARG A CA 1
ATOM 1321 C C . ARG A 1 170 ? 20.719 2.686 2.838 1 90.19 170 ARG A C 1
ATOM 1323 O O . ARG A 1 170 ? 21.234 3.557 3.549 1 90.19 170 ARG A O 1
ATOM 1330 N N . ASP A 1 171 ? 19.484 2.363 2.922 1 89.38 171 ASP A N 1
ATOM 1331 C CA . ASP A 1 171 ? 18.578 2.922 3.916 1 89.38 171 ASP A CA 1
ATOM 1332 C C . ASP A 1 171 ? 18.516 4.445 3.818 1 89.38 171 ASP A C 1
ATOM 1334 O O . ASP A 1 171 ? 18.594 5.141 4.832 1 89.38 171 ASP A O 1
ATOM 1338 N N . PHE A 1 172 ? 18.578 4.941 2.543 1 86.44 172 PHE A N 1
ATOM 1339 C CA . PHE A 1 172 ? 18.359 6.336 2.174 1 86.44 172 PHE A CA 1
ATOM 1340 C C . PHE A 1 172 ? 19.531 7.207 2.635 1 86.44 172 PHE A C 1
ATOM 1342 O O . PHE A 1 172 ? 19.375 8.422 2.783 1 86.44 172 PHE A O 1
ATOM 1349 N N . LYS A 1 173 ? 20.578 6.543 3.008 1 80.75 173 LYS A N 1
ATOM 1350 C CA . LYS A 1 173 ? 21.781 7.301 3.346 1 80.75 173 LYS A CA 1
ATOM 1351 C C . LYS A 1 173 ? 22.516 7.754 2.088 1 80.75 173 LYS A C 1
ATOM 1353 O O . LYS A 1 173 ? 22.734 6.961 1.169 1 80.75 173 LYS A O 1
ATOM 1358 N N . VAL A 1 174 ? 22.453 9.047 1.812 1 69.62 174 VAL A N 1
ATOM 1359 C CA . VAL A 1 174 ? 23.188 9.57 0.662 1 69.62 174 VAL A CA 1
ATOM 1360 C C . VAL A 1 174 ? 24.375 10.383 1.14 1 69.62 174 VAL A C 1
ATOM 1362 O O . VAL A 1 174 ? 24.359 10.938 2.24 1 69.62 174 VAL A O 1
ATOM 1365 N N . LYS A 1 175 ? 25.547 10.227 0.397 1 55.47 175 LYS A N 1
ATOM 1366 C CA . LYS A 1 175 ? 26.703 11.039 0.721 1 55.47 175 LYS A CA 1
ATOM 1367 C C . LYS A 1 175 ? 26.375 12.531 0.682 1 55.47 175 LYS A C 1
ATOM 1369 O O . LYS A 1 175 ? 26.812 13.297 1.544 1 55.47 175 LYS A O 1
ATOM 1374 N N . LYS A 1 176 ? 25.703 12.969 -0.398 1 51.03 176 LYS A N 1
ATOM 1375 C CA . LYS A 1 176 ? 25.359 14.383 -0.475 1 51.03 176 LYS A CA 1
ATOM 1376 C C . LYS A 1 176 ? 23.844 14.586 -0.321 1 51.03 176 LYS A C 1
ATOM 1378 O O . LYS A 1 176 ? 23.062 14.023 -1.086 1 51.03 176 LYS A O 1
ATOM 1383 N N . LYS A 1 177 ? 23.453 14.953 0.883 1 52.38 177 LYS A N 1
ATOM 1384 C CA . LYS A 1 177 ? 22.047 15.164 1.202 1 52.38 177 LYS A CA 1
ATOM 1385 C C . LYS A 1 177 ? 21.422 16.156 0.235 1 52.38 177 LYS A C 1
ATOM 1387 O O . LYS A 1 177 ? 21.984 17.219 -0.048 1 52.38 177 LYS A O 1
ATOM 1392 N N . VAL A 1 178 ? 20.688 15.703 -0.717 1 50.94 178 VAL A N 1
ATOM 1393 C CA . VAL A 1 178 ? 19.906 16.625 -1.536 1 50.94 178 VAL A CA 1
ATOM 1394 C C . VAL A 1 178 ? 18.828 17.281 -0.686 1 50.94 178 VAL A C 1
ATOM 1396 O O . VAL A 1 178 ? 18.219 16.625 0.176 1 50.94 178 VAL A O 1
ATOM 1399 N N . GLY A 1 179 ? 18.75 18.578 -0.46 1 52.94 179 GLY A N 1
ATOM 1400 C CA . GLY A 1 179 ? 18.188 19.516 0.496 1 52.94 179 GLY A CA 1
ATOM 1401 C C . GLY A 1 179 ? 16.719 19.312 0.753 1 52.94 179 GLY A C 1
ATOM 1402 O O . GLY A 1 179 ? 16.203 19.641 1.827 1 52.94 179 GLY A O 1
ATOM 1403 N N . LEU A 1 180 ? 15.891 18.562 -0.241 1 66.5 180 LEU A N 1
ATOM 1404 C CA . LEU A 1 180 ? 14.453 18.672 -0.045 1 66.5 180 LEU A CA 1
ATOM 1405 C C . LEU A 1 180 ? 13.898 17.406 0.616 1 66.5 180 LEU A C 1
ATOM 1407 O O . LEU A 1 180 ? 12.727 17.375 1.001 1 66.5 180 LEU A O 1
ATOM 1411 N N . THR A 1 181 ? 14.711 16.484 0.873 1 74.56 181 THR A N 1
ATOM 1412 C CA . THR A 1 181 ? 14.234 15.281 1.54 1 74.56 181 THR A CA 1
ATOM 1413 C C . THR A 1 181 ? 14.523 15.344 3.037 1 74.56 181 THR A C 1
ATOM 1415 O O . THR A 1 181 ? 15.656 15.609 3.447 1 74.56 181 THR A O 1
ATOM 1418 N N . PRO A 1 182 ? 13.406 15.156 3.764 1 85.25 182 PRO A N 1
ATOM 1419 C CA . PRO A 1 182 ? 13.609 15.211 5.215 1 85.25 182 PRO A CA 1
ATOM 1420 C C . PRO A 1 182 ? 14.695 14.242 5.688 1 85.25 182 PRO A C 1
ATOM 1422 O O . PRO A 1 182 ? 14.852 13.156 5.129 1 85.25 182 PRO A O 1
ATOM 1425 N N . THR A 1 183 ? 15.312 14.578 6.707 1 84.81 183 THR A N 1
ATOM 1426 C CA . THR A 1 183 ? 16.469 13.859 7.211 1 84.81 183 THR A CA 1
ATOM 1427 C C . THR A 1 183 ? 16.047 12.703 8.117 1 84.81 183 THR A C 1
ATOM 1429 O O . THR A 1 183 ? 16.781 11.727 8.273 1 84.81 183 THR A O 1
ATOM 1432 N N . HIS A 1 184 ? 14.836 12.914 8.703 1 92.69 184 HIS A N 1
ATOM 1433 C CA . HIS A 1 184 ? 14.406 11.914 9.672 1 92.69 184 HIS A CA 1
ATOM 1434 C C . HIS A 1 184 ? 12.961 11.492 9.43 1 92.69 184 HIS A C 1
ATOM 1436 O O . HIS A 1 184 ? 12.102 11.711 10.281 1 92.69 184 HIS A O 1
ATOM 1442 N N . PRO A 1 185 ? 12.719 10.852 8.297 1 95.88 185 PRO A N 1
ATOM 1443 C CA . PRO A 1 185 ? 11.367 10.32 8.117 1 95.88 185 PRO A CA 1
ATOM 1444 C C . PRO A 1 185 ? 10.992 9.289 9.18 1 95.88 185 PRO A C 1
ATOM 1446 O O . PRO A 1 185 ? 11.875 8.75 9.859 1 95.88 185 PRO A O 1
ATOM 1449 N N . LEU A 1 186 ? 9.727 9.117 9.383 1 97.94 186 LEU A N 1
ATOM 1450 C CA . LEU A 1 186 ? 9.281 8.266 10.477 1 97.94 186 LEU A CA 1
ATOM 1451 C C . LEU A 1 186 ? 8.438 7.109 9.961 1 97.94 186 LEU A C 1
ATOM 1453 O O . LEU A 1 186 ? 7.719 7.254 8.961 1 97.94 186 LEU A O 1
ATOM 1457 N N . TYR A 1 187 ? 8.508 5.992 10.656 1 97.75 187 TYR A N 1
ATOM 1458 C CA . TYR A 1 187 ? 7.59 4.891 10.383 1 97.75 187 TYR A CA 1
ATOM 1459 C C . TYR A 1 187 ? 6.262 5.094 11.102 1 97.75 187 TYR A C 1
ATOM 1461 O O . TYR A 1 187 ? 6.234 5.535 12.25 1 97.75 187 TYR A O 1
ATOM 1469 N N . ILE A 1 188 ? 5.23 4.773 10.453 1 98.56 188 ILE A N 1
ATOM 1470 C CA . ILE A 1 188 ? 3.883 4.914 10.992 1 98.56 188 ILE A CA 1
ATOM 1471 C C . ILE A 1 188 ? 3.777 4.18 12.328 1 98.56 188 ILE A C 1
ATOM 1473 O O . ILE A 1 188 ? 3.26 4.727 13.305 1 98.56 188 ILE A O 1
ATOM 1477 N N . GLU A 1 189 ? 4.305 2.955 12.391 1 98.19 189 GLU A N 1
ATOM 1478 C CA . GLU A 1 189 ? 4.16 2.121 13.578 1 98.19 189 GLU A CA 1
ATOM 1479 C C . GLU A 1 189 ? 4.902 2.723 14.766 1 98.19 189 GLU A C 1
ATOM 1481 O O . GLU A 1 189 ? 4.461 2.592 15.914 1 98.19 189 GLU A O 1
ATOM 1486 N N . ASP A 1 190 ? 6.039 3.373 14.516 1 98.25 190 ASP A N 1
ATOM 1487 C CA . ASP A 1 190 ? 6.754 4.055 15.594 1 98.25 190 ASP A CA 1
ATOM 1488 C C . ASP A 1 190 ? 5.902 5.164 16.203 1 98.25 190 ASP A C 1
ATOM 1490 O O . ASP A 1 190 ? 5.773 5.254 17.422 1 98.25 190 ASP A O 1
ATOM 1494 N N . VAL A 1 191 ? 5.309 5.953 15.375 1 98.75 191 VAL A N 1
ATOM 1495 C CA . VAL A 1 191 ? 4.52 7.086 15.852 1 98.75 191 VAL A CA 1
ATOM 1496 C C . VAL A 1 191 ? 3.26 6.582 16.547 1 98.75 191 VAL A C 1
ATOM 1498 O O . VAL A 1 191 ? 2.846 7.137 17.562 1 98.75 191 VAL A O 1
ATOM 1501 N N . ARG A 1 192 ? 2.65 5.551 15.984 1 98.5 192 ARG A N 1
ATOM 1502 C CA . ARG A 1 192 ? 1.506 4.938 16.656 1 98.5 192 ARG A CA 1
ATOM 1503 C C . ARG A 1 192 ? 1.87 4.492 18.062 1 98.5 192 ARG A C 1
ATOM 1505 O O . ARG A 1 192 ? 1.097 4.695 19 1 98.5 192 ARG A O 1
ATOM 1512 N N . SER A 1 193 ? 3.016 3.881 18.172 1 98.44 193 SER A N 1
ATOM 1513 C CA . SER A 1 193 ? 3.498 3.436 19.469 1 98.44 193 SER A CA 1
ATOM 1514 C C . SER A 1 193 ? 3.693 4.613 20.422 1 98.44 193 SER A C 1
ATOM 1516 O O . SER A 1 193 ? 3.385 4.516 21.609 1 98.44 193 SER A O 1
ATOM 1518 N N . TRP A 1 194 ? 4.246 5.723 19.906 1 98.62 194 TRP A N 1
ATOM 1519 C CA . TRP A 1 194 ? 4.387 6.93 20.719 1 98.62 194 TRP A CA 1
ATOM 1520 C C . TRP A 1 194 ? 3.035 7.379 21.25 1 98.62 194 TRP A C 1
ATOM 1522 O O . TRP A 1 194 ? 2.902 7.664 22.453 1 98.62 194 TRP A O 1
ATOM 1532 N N . PHE A 1 195 ? 2.037 7.438 20.375 1 98.62 195 PHE A N 1
ATOM 1533 C CA . PHE A 1 195 ? 0.709 7.883 20.781 1 98.62 195 PHE A CA 1
ATOM 1534 C C . PHE A 1 195 ? 0.168 7.016 21.906 1 98.62 195 PHE A C 1
ATOM 1536 O O . PHE A 1 195 ? -0.405 7.527 22.875 1 98.62 195 PHE A O 1
ATOM 1543 N N . SER A 1 196 ? 0.342 5.691 21.781 1 97.88 196 SER A N 1
ATOM 1544 C CA . SER A 1 196 ? -0.101 4.758 22.812 1 97.88 196 SER A CA 1
ATOM 1545 C C . SER A 1 196 ? 0.631 5.004 24.125 1 97.88 196 SER A C 1
ATOM 1547 O O . SER A 1 196 ? 0.006 5.078 25.188 1 97.88 196 SER A O 1
ATOM 1549 N N . GLN A 1 197 ? 1.914 5.168 24.078 1 97.75 197 GLN A N 1
ATOM 1550 C CA . GLN A 1 197 ? 2.742 5.375 25.25 1 97.75 197 GLN A CA 1
ATOM 1551 C C . GLN A 1 197 ? 2.404 6.695 25.938 1 97.75 197 GLN A C 1
ATOM 1553 O O . GLN A 1 197 ? 2.496 6.809 27.156 1 97.75 197 GLN A O 1
ATOM 1558 N N . TRP A 1 198 ? 2.008 7.641 25.125 1 97.62 198 TRP A N 1
ATOM 1559 C CA . TRP A 1 198 ? 1.659 8.961 25.641 1 97.62 198 TRP A CA 1
ATOM 1560 C C . TRP A 1 198 ? 0.195 9.008 26.062 1 97.62 198 TRP A C 1
ATOM 1562 O O . TRP A 1 198 ? -0.33 10.078 26.375 1 97.62 198 TRP A O 1
ATOM 1572 N N . GLN A 1 199 ? -0.505 7.863 25.969 1 96.69 199 GLN A N 1
ATOM 1573 C CA . GLN A 1 199 ? -1.9 7.723 26.375 1 96.69 199 GLN A CA 1
ATOM 1574 C C . GLN A 1 199 ? -2.803 8.656 25.562 1 96.69 199 GLN A C 1
ATOM 1576 O O . GLN A 1 199 ? -3.697 9.297 26.125 1 96.69 199 GLN A O 1
ATOM 1581 N N . LEU A 1 200 ? -2.465 8.836 24.328 1 98.31 200 LEU A N 1
ATOM 1582 C CA . LEU A 1 200 ? -3.342 9.516 23.375 1 98.31 200 LEU A CA 1
ATOM 1583 C C . LEU A 1 200 ? -4.262 8.516 22.672 1 98.31 200 LEU A C 1
ATOM 1585 O O . LEU A 1 200 ? -3.791 7.562 22.047 1 98.31 200 LEU A O 1
ATOM 1589 N N . SER A 1 201 ? -5.555 8.727 22.812 1 98 201 SER A N 1
ATOM 1590 C CA . SER A 1 201 ? -6.492 7.902 22.062 1 98 201 SER A CA 1
ATOM 1591 C C . SER A 1 201 ? -6.566 8.344 20.609 1 98 201 SER A C 1
ATOM 1593 O O . SER A 1 201 ? -6.73 9.531 20.312 1 98 201 SER A O 1
ATOM 1595 N N . MET A 1 202 ? -6.449 7.434 19.719 1 98.25 202 MET A N 1
ATOM 1596 C CA . MET A 1 202 ? -6.453 7.746 18.297 1 98.25 202 MET A CA 1
ATOM 1597 C C . MET A 1 202 ? -7.848 8.141 17.828 1 98.25 202 MET A C 1
ATOM 1599 O O . MET A 1 202 ? -8.797 7.367 17.953 1 98.25 202 MET A O 1
ATOM 1603 N N . VAL A 1 203 ? -7.906 9.32 17.312 1 98.31 203 VAL A N 1
ATOM 1604 C CA . VAL A 1 203 ? -9.172 9.828 16.797 1 98.31 203 VAL A CA 1
ATOM 1605 C C . VAL A 1 203 ? -9.273 9.547 15.297 1 98.31 203 VAL A C 1
ATOM 1607 O O . VAL A 1 203 ? -10.336 9.148 14.805 1 98.31 203 VAL A O 1
ATOM 1610 N N . SER A 1 204 ? -8.188 9.773 14.57 1 98.56 204 SER A N 1
ATOM 1611 C CA . SER A 1 204 ? -8.148 9.492 13.141 1 98.56 204 SER A CA 1
ATOM 1612 C C . SER A 1 204 ? -6.715 9.305 12.648 1 98.56 204 SER A C 1
ATOM 1614 O O . SER A 1 204 ? -5.77 9.766 13.297 1 98.56 204 SER A O 1
ATOM 1616 N N . GLN A 1 205 ? -6.535 8.586 11.641 1 98.81 205 GLN A N 1
ATOM 1617 C CA . GLN A 1 205 ? -5.293 8.375 10.898 1 98.81 205 GLN A CA 1
ATOM 1618 C C . GLN A 1 205 ? -5.523 8.469 9.391 1 98.81 205 GLN A C 1
ATOM 1620 O O . GLN A 1 205 ? -6.434 7.832 8.859 1 98.81 205 GLN A O 1
ATOM 1625 N N . SER A 1 206 ? -4.766 9.281 8.711 1 98.88 206 SER A N 1
ATOM 1626 C CA . SER A 1 206 ? -4.945 9.461 7.273 1 98.88 206 SER A CA 1
ATOM 1627 C C . SER A 1 206 ? -3.6 9.562 6.559 1 98.88 206 SER A C 1
ATOM 1629 O O . SER A 1 206 ? -2.641 10.109 7.105 1 98.88 206 SER A O 1
ATOM 1631 N N . GLY A 1 207 ? -3.523 8.977 5.355 1 98.88 207 GLY A N 1
ATOM 1632 C CA . GLY A 1 207 ? -2.43 9.273 4.445 1 98.88 207 GLY A CA 1
ATOM 1633 C C . GLY A 1 207 ? -2.707 10.469 3.551 1 98.88 207 GLY A C 1
ATOM 1634 O O . GLY A 1 207 ? -3.84 10.664 3.105 1 98.88 207 GLY A O 1
ATOM 1635 N N . VAL A 1 208 ? -1.695 11.281 3.297 1 98.62 208 VAL A N 1
ATOM 1636 C CA . VAL A 1 208 ? -1.804 12.43 2.41 1 98.62 208 VAL A CA 1
ATOM 1637 C C . VAL A 1 208 ? -1.069 12.148 1.102 1 98.62 208 VAL A C 1
ATOM 1639 O O . VAL A 1 208 ? 0.092 11.734 1.111 1 98.62 208 VAL A O 1
ATOM 1642 N N . ARG A 1 209 ? -1.777 12.406 -0.015 1 98.31 209 ARG A N 1
ATOM 1643 C CA . ARG A 1 209 ? -1.271 12.133 -1.356 1 98.31 209 ARG A CA 1
ATOM 1644 C C . ARG A 1 209 ? -1.022 10.641 -1.557 1 98.31 209 ARG A C 1
ATOM 1646 O O . ARG A 1 209 ? 0.08 10.234 -1.932 1 98.31 209 ARG A O 1
ATOM 1653 N N . VAL A 1 210 ? -2.08 9.828 -1.354 1 98.69 210 VAL A N 1
ATOM 1654 C CA . VAL A 1 210 ? -2.027 8.367 -1.437 1 98.69 210 VAL A CA 1
ATOM 1655 C C . VAL A 1 210 ? -2.174 7.93 -2.891 1 98.69 210 VAL A C 1
ATOM 1657 O O . VAL A 1 210 ? -1.894 6.777 -3.227 1 98.69 210 VAL A O 1
ATOM 1660 N N . ILE A 1 211 ? -2.672 8.82 -3.773 1 98.5 211 ILE A N 1
ATOM 1661 C CA . ILE A 1 211 ? -2.859 8.539 -5.191 1 98.5 211 ILE A CA 1
ATOM 1662 C C . ILE A 1 211 ? -1.99 9.477 -6.023 1 98.5 211 ILE A C 1
ATOM 1664 O O . ILE A 1 211 ? -1.199 9.031 -6.855 1 98.5 211 ILE A O 1
ATOM 1668 N N . ASN A 1 212 ? -1.974 10.734 -5.699 1 97.81 212 ASN A N 1
ATOM 1669 C CA . ASN A 1 212 ? -1.374 11.805 -6.488 1 97.81 212 ASN A CA 1
ATOM 1670 C C . ASN A 1 212 ? 0.1 11.539 -6.773 1 97.81 212 ASN A C 1
ATOM 1672 O O . ASN A 1 212 ? 0.565 11.727 -7.898 1 97.81 212 ASN A O 1
ATOM 1676 N N . ASP A 1 213 ? 0.809 11.109 -5.781 1 96.75 213 ASP A N 1
ATOM 1677 C CA . ASP A 1 213 ? 2.258 10.984 -5.895 1 96.75 213 ASP A CA 1
ATOM 1678 C C . ASP A 1 213 ? 2.637 9.781 -6.758 1 96.75 213 ASP A C 1
ATOM 1680 O O . ASP A 1 213 ? 3.801 9.617 -7.133 1 96.75 213 ASP A O 1
ATOM 1684 N N . TYR A 1 214 ? 1.665 8.961 -7.148 1 97.56 214 TYR A N 1
ATOM 1685 C CA . TYR A 1 214 ? 1.933 7.73 -7.883 1 97.56 214 TYR A CA 1
ATOM 1686 C C . TYR A 1 214 ? 1.279 7.762 -9.258 1 97.56 214 TYR A C 1
ATOM 1688 O O . TYR A 1 214 ? 1.34 6.785 -10.008 1 97.56 214 TYR A O 1
ATOM 1696 N N . LEU A 1 215 ? 0.675 8.875 -9.625 1 96.62 215 LEU A N 1
ATOM 1697 C CA . LEU A 1 215 ? -0.028 9.008 -10.898 1 96.62 215 LEU A CA 1
ATOM 1698 C C . LEU A 1 215 ? 0.905 8.703 -12.07 1 96.62 215 LEU A C 1
ATOM 1700 O O . LEU A 1 215 ? 2.062 9.125 -12.07 1 96.62 215 LEU A O 1
ATOM 1704 N N . LYS A 1 216 ? 0.376 7.996 -13 1 94.19 216 LYS A N 1
ATOM 1705 C CA . LYS A 1 216 ? 1.101 7.738 -14.242 1 94.19 216 LYS A CA 1
ATOM 1706 C C . LYS A 1 216 ? 1.213 9.008 -15.086 1 94.19 216 LYS A C 1
ATOM 1708 O O . LYS A 1 216 ? 0.498 9.984 -14.844 1 94.19 216 LYS A O 1
ATOM 1713 N N . ASN A 1 217 ? 2.146 8.945 -16.016 1 89.62 217 ASN A N 1
ATOM 1714 C CA . ASN A 1 217 ? 2.396 10.094 -16.875 1 89.62 217 ASN A CA 1
ATOM 1715 C C . ASN A 1 217 ? 1.266 10.297 -17.891 1 89.62 217 ASN A C 1
ATOM 1717 O O . ASN A 1 217 ? 0.915 11.438 -18.219 1 89.62 217 ASN A O 1
ATOM 1721 N N . ASN A 1 218 ? 0.735 9.195 -18.391 1 90.62 218 ASN A N 1
ATOM 1722 C CA . ASN A 1 218 ? -0.333 9.281 -19.375 1 90.62 218 ASN A CA 1
ATOM 1723 C C . ASN A 1 218 ? -1.707 9.117 -18.734 1 90.62 218 ASN A C 1
ATOM 1725 O O . ASN A 1 218 ? -2.199 7.996 -18.594 1 90.62 218 ASN A O 1
ATOM 1729 N N . LEU A 1 219 ? -2.354 10.297 -18.438 1 93.06 219 LEU A N 1
ATOM 1730 C CA . LEU A 1 219 ? -3.676 10.281 -17.828 1 93.06 219 LEU A CA 1
ATOM 1731 C C . LEU A 1 219 ? -4.766 10.453 -18.875 1 93.06 219 LEU A C 1
ATOM 1733 O O . LEU A 1 219 ? -4.52 11.023 -19.938 1 93.06 219 LEU A O 1
ATOM 1737 N N . PRO A 1 220 ? -5.879 9.938 -18.625 1 93.38 220 PRO A N 1
ATOM 1738 C CA . PRO A 1 220 ? -6.965 10.078 -19.594 1 93.38 220 PRO A CA 1
ATOM 1739 C C . PRO A 1 220 ? -7.387 11.523 -19.812 1 93.38 220 PRO A C 1
ATOM 1741 O O . PRO A 1 220 ? -7.176 12.375 -18.938 1 93.38 220 PRO A O 1
ATOM 1744 N N . PRO A 1 221 ? -8 11.805 -20.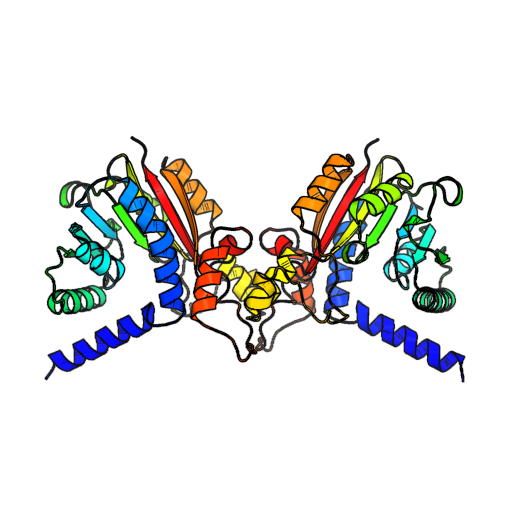922 1 92.44 221 PRO A N 1
ATOM 1745 C CA . PRO A 1 221 ? -8.422 13.172 -21.25 1 92.44 221 PRO A CA 1
ATOM 1746 C C . PRO A 1 221 ? -9.414 13.742 -20.234 1 92.44 221 PRO A C 1
ATOM 1748 O O . PRO A 1 221 ? -9.461 14.961 -20.031 1 92.44 221 PRO A O 1
ATOM 1751 N N . ASN A 1 222 ? -10.125 12.867 -19.641 1 90.69 222 ASN A N 1
ATOM 1752 C CA . ASN A 1 222 ? -11.164 13.344 -18.734 1 90.69 222 ASN A CA 1
ATOM 1753 C C . ASN A 1 222 ? -10.656 13.406 -17.297 1 90.69 222 ASN A C 1
ATOM 1755 O O . ASN A 1 222 ? -11.445 13.531 -16.359 1 90.69 222 ASN A O 1
ATOM 1759 N N . PHE A 1 223 ? -9.406 13.352 -17.156 1 93.25 223 PHE A N 1
ATOM 1760 C CA . PHE A 1 223 ? -8.836 13.477 -15.82 1 93.25 223 PHE A CA 1
ATOM 1761 C C . PHE A 1 223 ? -9.25 14.797 -15.172 1 93.25 223 PHE A C 1
ATOM 1763 O O . PHE A 1 223 ? -9.141 15.852 -15.797 1 93.25 223 PHE A O 1
ATOM 1770 N N . ASP A 1 224 ? -9.734 14.672 -13.93 1 92.5 224 ASP A N 1
ATOM 1771 C CA . ASP A 1 224 ? -10.281 15.805 -13.188 1 92.5 224 ASP A CA 1
ATOM 1772 C C . ASP A 1 224 ? -9.625 15.922 -11.812 1 92.5 224 ASP A C 1
ATOM 1774 O O . ASP A 1 224 ? -9.75 15.023 -10.977 1 92.5 224 ASP A O 1
ATOM 1778 N N . LYS A 1 225 ? -9.031 17.062 -11.578 1 93.44 225 LYS A N 1
ATOM 1779 C CA . LYS A 1 225 ? -8.32 17.281 -10.32 1 93.44 225 LYS A CA 1
ATOM 1780 C C . LYS A 1 225 ? -9.281 17.219 -9.141 1 93.44 225 LYS A C 1
ATOM 1782 O O . LYS A 1 225 ? -8.906 16.766 -8.055 1 93.44 225 LYS A O 1
ATOM 1787 N N . HIS A 1 226 ? -10.445 17.734 -9.328 1 95.38 226 HIS A N 1
ATOM 1788 C CA . HIS A 1 226 ? -11.43 17.688 -8.258 1 95.38 226 HIS A CA 1
ATOM 1789 C C . HIS A 1 226 ? -11.781 16.234 -7.906 1 95.38 226 HIS A C 1
ATOM 1791 O O . HIS A 1 226 ? -11.938 15.898 -6.73 1 95.38 226 HIS A O 1
ATOM 1797 N N . GLN A 1 227 ? -11.883 15.391 -8.93 1 96.5 227 GLN A N 1
ATOM 1798 C CA . GLN A 1 227 ? -12.141 13.977 -8.703 1 96.5 227 GLN A CA 1
ATOM 1799 C C . GLN A 1 227 ? -10.961 13.312 -7.996 1 96.5 227 GLN A C 1
ATOM 1801 O O . GLN A 1 227 ? -11.148 12.422 -7.164 1 96.5 227 GLN A O 1
ATOM 1806 N N . LEU A 1 228 ? -9.75 13.75 -8.375 1 97.94 228 LEU A N 1
ATOM 1807 C CA . LEU A 1 228 ? -8.57 13.234 -7.695 1 97.94 228 LEU A CA 1
ATOM 1808 C C . LEU A 1 228 ? -8.641 13.516 -6.199 1 97.94 228 LEU A C 1
ATOM 1810 O O . LEU A 1 228 ? -8.375 12.625 -5.387 1 97.94 228 LEU A O 1
ATOM 1814 N N . ILE A 1 229 ? -9.008 14.742 -5.848 1 97.94 229 ILE A N 1
ATOM 1815 C CA . ILE A 1 229 ? -9.102 15.117 -4.441 1 97.94 229 ILE A CA 1
ATOM 1816 C C . ILE A 1 229 ? -10.164 14.258 -3.748 1 97.94 229 ILE A C 1
ATOM 1818 O O . ILE A 1 229 ? -9.961 13.797 -2.623 1 97.94 229 ILE A O 1
ATOM 1822 N N . GLU A 1 230 ? -11.289 14 -4.434 1 97.94 230 GLU A N 1
ATOM 1823 C CA . GLU A 1 230 ? -12.328 13.133 -3.893 1 97.94 230 GLU A CA 1
ATOM 1824 C C . GLU A 1 230 ? -11.797 11.727 -3.637 1 97.94 230 GLU A C 1
ATOM 1826 O O . GLU A 1 230 ? -12.094 11.117 -2.605 1 97.94 230 GLU A O 1
ATOM 1831 N N . MET A 1 231 ? -11.031 11.195 -4.613 1 98.19 231 MET A N 1
ATOM 1832 C CA . MET A 1 231 ? -10.453 9.867 -4.453 1 98.19 231 MET A CA 1
ATOM 1833 C C . MET A 1 231 ? -9.445 9.852 -3.307 1 98.19 231 MET A C 1
ATOM 1835 O O . MET A 1 231 ? -9.406 8.898 -2.523 1 98.19 231 MET A O 1
ATOM 1839 N N . GLU A 1 232 ? -8.617 10.93 -3.193 1 98.62 232 GLU A N 1
ATOM 1840 C CA . GLU A 1 232 ? -7.684 11.062 -2.078 1 98.62 232 GLU A CA 1
ATOM 1841 C C . GLU A 1 232 ? -8.406 10.977 -0.739 1 98.62 232 GLU A C 1
ATOM 1843 O O . GLU A 1 232 ? -7.984 10.25 0.16 1 98.62 232 GLU A O 1
ATOM 1848 N N . LEU A 1 233 ? -9.516 11.672 -0.625 1 98.56 233 LEU A N 1
ATOM 1849 C CA . LEU A 1 233 ? -10.281 11.688 0.615 1 98.56 233 LEU A CA 1
ATOM 1850 C C . LEU A 1 233 ? -10.914 10.328 0.884 1 98.56 233 LEU A C 1
ATOM 1852 O O . LEU A 1 233 ? -10.938 9.867 2.027 1 98.56 233 LEU A O 1
ATOM 1856 N N . ALA A 1 234 ? -11.344 9.641 -0.126 1 97.94 234 ALA A N 1
ATOM 1857 C CA . ALA A 1 234 ? -12.047 8.367 0.009 1 97.94 234 ALA A CA 1
ATOM 1858 C C . ALA A 1 234 ? -11.109 7.258 0.46 1 97.94 234 ALA A C 1
ATOM 1860 O O . ALA A 1 234 ? -11.5 6.371 1.223 1 97.94 234 ALA A O 1
ATOM 1861 N N . TYR A 1 235 ? -9.852 7.324 0.044 1 98.25 235 TYR A N 1
ATOM 1862 C CA . TYR A 1 235 ? -8.984 6.16 0.228 1 98.25 235 TYR A CA 1
ATOM 1863 C C . TYR A 1 235 ? -7.906 6.445 1.266 1 98.25 235 TYR A C 1
ATOM 1865 O O . TYR A 1 235 ? -7.215 5.527 1.721 1 98.25 235 TYR A O 1
ATOM 1873 N N . SER A 1 236 ? -7.793 7.648 1.789 1 98.5 236 SER A N 1
ATOM 1874 C CA . SER A 1 236 ? -6.691 8.094 2.631 1 98.5 236 SER A CA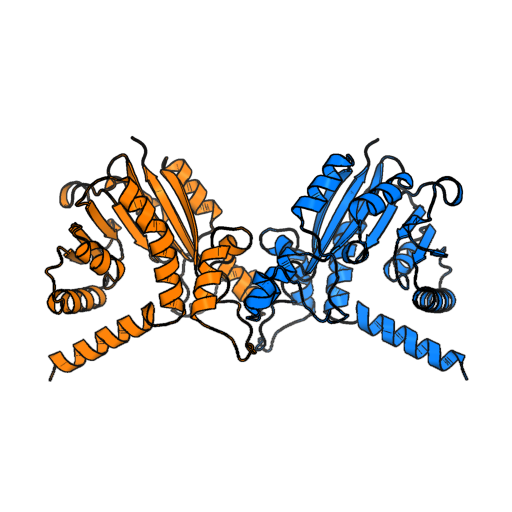 1
ATOM 1875 C C . SER A 1 236 ? -6.73 7.418 3.998 1 98.5 236 SER A C 1
ATOM 1877 O O . SER A 1 236 ? -5.75 7.461 4.746 1 98.5 236 SER A O 1
ATOM 1879 N N . GLN A 1 237 ? -7.84 6.781 4.387 1 98.62 237 GLN A N 1
ATOM 1880 C CA . GLN A 1 237 ? -7.934 6.195 5.723 1 98.62 237 GLN A CA 1
ATOM 1881 C C . GLN A 1 237 ? -7.996 4.676 5.652 1 98.62 237 GLN A C 1
ATOM 1883 O O . GLN A 1 237 ? -8.242 4.012 6.66 1 98.62 237 GLN A O 1
ATOM 1888 N N . GLN A 1 238 ? -7.773 4.148 4.461 1 97 238 GLN A N 1
ATOM 1889 C CA . GLN A 1 238 ? -7.844 2.705 4.242 1 97 238 GLN A CA 1
ATOM 1890 C C . GLN A 1 238 ? -6.484 2.146 3.836 1 97 238 GLN A C 1
ATOM 1892 O O . GLN A 1 238 ? -5.766 2.76 3.043 1 97 238 GLN A O 1
ATOM 1897 N N . GLU A 1 239 ? -6.133 1.021 4.477 1 97.31 239 GLU A N 1
ATOM 1898 C CA . GLU A 1 239 ? -4.961 0.316 3.973 1 97.31 239 GLU A CA 1
ATOM 1899 C C . GLU A 1 239 ? -5.262 -0.383 2.65 1 97.31 239 GLU A C 1
ATOM 1901 O O . GLU A 1 239 ? -6.391 -0.823 2.42 1 97.31 239 GLU A O 1
ATOM 1906 N N . PRO A 1 240 ? -4.406 -0.504 1.686 1 97.81 240 PRO A N 1
ATOM 1907 C CA . PRO A 1 240 ? -2.994 -0.153 1.855 1 97.81 240 PRO A CA 1
ATOM 1908 C C . PRO A 1 240 ? -2.707 1.31 1.524 1 97.81 240 PRO A C 1
ATOM 1910 O O . PRO A 1 240 ? -1.552 1.739 1.565 1 97.81 240 PRO A O 1
ATOM 1913 N N . TYR A 1 241 ? -3.703 2.133 1.252 1 98.62 241 TYR A N 1
ATOM 1914 C CA . TYR A 1 241 ? -3.516 3.488 0.744 1 98.62 241 TYR A CA 1
ATOM 1915 C C . TYR A 1 241 ? -2.916 4.395 1.812 1 98.62 241 TYR A C 1
ATOM 1917 O O . TYR A 1 241 ? -1.957 5.125 1.549 1 98.62 241 TYR A O 1
ATOM 1925 N N . LEU A 1 242 ? -3.408 4.262 3.029 1 98.69 242 LEU A N 1
ATOM 1926 C CA . LEU A 1 242 ? -2.898 5.07 4.133 1 98.69 242 LEU A CA 1
ATOM 1927 C C . LEU A 1 242 ? -1.383 4.949 4.238 1 98.69 242 LEU A C 1
ATOM 1929 O O . LEU A 1 242 ? -0.68 5.961 4.305 1 98.69 242 LEU A O 1
ATOM 1933 N N . SER A 1 243 ? -0.87 3.74 4.105 1 98.44 243 SER A N 1
ATOM 1934 C CA . SER A 1 243 ? 0.553 3.467 4.277 1 98.44 243 SER A CA 1
ATOM 1935 C C . SER A 1 243 ? 1.368 4.027 3.119 1 98.44 243 SER A C 1
ATOM 1937 O O . SER A 1 243 ? 2.592 4.145 3.213 1 98.44 243 SER A O 1
ATOM 1939 N N . LEU A 1 244 ? 0.687 4.41 2.066 1 98.44 244 LEU A N 1
ATOM 1940 C CA . LEU A 1 244 ? 1.371 4.91 0.88 1 98.44 244 LEU A CA 1
ATOM 1941 C C . LEU A 1 244 ? 1.455 6.434 0.901 1 98.44 244 LEU A C 1
ATOM 1943 O O . LEU A 1 244 ? 2.119 7.035 0.054 1 98.44 244 LEU A O 1
ATOM 1947 N N . GLY A 1 245 ? 0.796 7.055 1.849 1 98.75 245 GLY A N 1
ATOM 1948 C CA . GLY A 1 245 ? 0.79 8.508 1.916 1 98.75 245 GLY A CA 1
ATOM 1949 C C . GLY A 1 245 ? 2.168 9.102 2.139 1 98.75 245 GLY A C 1
ATOM 1950 O O . GLY A 1 245 ? 2.924 8.625 2.99 1 98.75 245 GLY A O 1
ATOM 1951 N N . ARG A 1 246 ? 2.463 10.117 1.354 1 98.12 246 ARG A N 1
ATOM 1952 C CA . ARG A 1 246 ? 3.729 10.828 1.527 1 98.12 246 ARG A CA 1
ATOM 1953 C C . ARG A 1 246 ? 3.867 11.359 2.949 1 98.12 246 ARG A C 1
ATOM 1955 O O . ARG A 1 246 ? 4.961 11.359 3.514 1 98.12 246 ARG A O 1
ATOM 1962 N N . TYR A 1 247 ? 2.828 11.859 3.416 1 98.5 247 TYR A N 1
ATOM 1963 C CA . TYR A 1 247 ? 2.68 12.242 4.816 1 98.5 247 TYR A CA 1
ATOM 1964 C C . TYR A 1 247 ? 1.562 11.445 5.484 1 98.5 247 TYR A C 1
ATOM 1966 O O . TYR A 1 247 ? 0.662 10.945 4.805 1 98.5 247 TYR A O 1
ATOM 1974 N N . ILE A 1 248 ? 1.669 11.328 6.797 1 98.88 248 ILE A N 1
ATOM 1975 C CA . ILE A 1 248 ? 0.646 10.703 7.625 1 98.88 248 ILE A CA 1
ATOM 1976 C C . ILE A 1 248 ? 0.107 11.711 8.633 1 98.88 248 ILE A C 1
ATOM 1978 O O . ILE A 1 248 ? 0.875 12.461 9.242 1 98.88 248 ILE A O 1
ATOM 1982 N N . HIS A 1 249 ? -1.169 11.773 8.75 1 98.94 249 HIS A N 1
ATOM 1983 C CA . HIS A 1 249 ? -1.821 12.664 9.703 1 98.94 249 HIS A CA 1
ATOM 1984 C C . HIS A 1 249 ? -2.529 11.883 10.797 1 98.94 249 HIS A C 1
ATOM 1986 O O . HIS A 1 249 ? -3.441 11.102 10.523 1 98.94 249 HIS A O 1
ATOM 1992 N N . PHE A 1 250 ? -2.105 12.031 12 1 98.88 250 PHE A N 1
ATOM 1993 C CA . PHE A 1 250 ? -2.729 11.461 13.188 1 98.88 250 PHE A CA 1
ATOM 1994 C C . PHE A 1 250 ? -3.398 12.547 14.023 1 98.88 250 PHE A C 1
ATOM 1996 O O . PHE A 1 250 ? -2.828 13.617 14.227 1 98.88 250 PHE A O 1
ATOM 2003 N N . VAL A 1 251 ? -4.602 12.312 14.422 1 98.88 251 VAL A N 1
ATOM 2004 C CA . VAL A 1 251 ? -5.242 13.109 15.461 1 98.88 251 VAL A CA 1
ATOM 2005 C C . VAL A 1 251 ? -5.461 12.258 16.703 1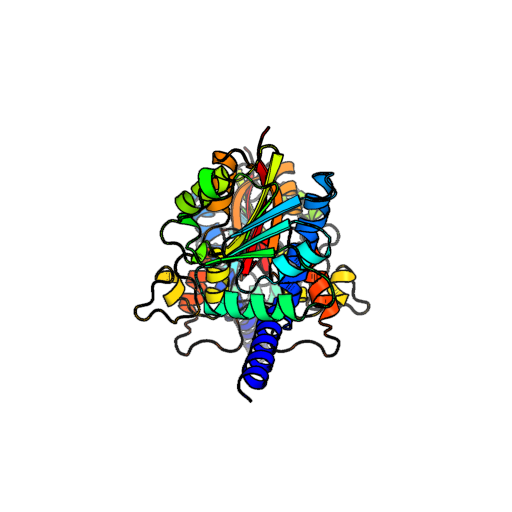 98.88 251 VAL A C 1
ATOM 2007 O O . VAL A 1 251 ? -6.062 11.18 16.625 1 98.88 251 VAL A O 1
ATOM 2010 N N . GLY A 1 252 ? -4.91 12.719 17.781 1 98.69 252 GLY A N 1
ATOM 2011 C CA . GLY A 1 252 ? -5.074 12.039 19.062 1 98.69 252 GLY A CA 1
ATOM 2012 C C . GLY A 1 252 ? -5.703 12.914 20.125 1 98.69 252 GLY A C 1
ATOM 2013 O O . GLY A 1 252 ? -5.566 14.133 20.094 1 98.69 252 GLY A O 1
ATOM 2014 N N . ARG A 1 253 ? -6.359 12.242 21.078 1 98.31 253 ARG A N 1
ATOM 2015 C CA . ARG A 1 253 ? -6.977 12.93 22.219 1 98.31 253 ARG A CA 1
ATOM 2016 C C . ARG A 1 253 ? -6.324 12.516 23.531 1 98.31 253 ARG A C 1
ATOM 2018 O O . ARG A 1 253 ? -6.102 11.328 23.766 1 98.31 253 ARG A O 1
ATOM 2025 N N . SER A 1 254 ? -6.023 13.477 24.281 1 96.5 254 SER A N 1
ATOM 2026 C CA . SER A 1 254 ? -5.406 13.18 25.562 1 96.5 254 SER A CA 1
ATOM 2027 C C . SER A 1 254 ? -6.441 12.727 26.594 1 96.5 254 SER A C 1
ATOM 2029 O O . SER A 1 254 ? -7.621 13.062 26.469 1 96.5 254 SER A O 1
ATOM 2031 N N . THR A 1 255 ? -5.988 11.906 27.469 1 85.81 255 THR A N 1
ATOM 2032 C CA . THR A 1 255 ? -6.824 11.375 28.531 1 85.81 255 THR A CA 1
ATOM 2033 C C . THR A 1 255 ? -7.23 12.484 29.516 1 85.81 255 THR A C 1
ATOM 2035 O O . THR A 1 255 ? -6.57 13.523 29.578 1 85.81 255 THR A O 1
ATOM 2038 N N . PRO A 1 256 ? -8.352 12.07 30.203 1 75.62 256 PRO A N 1
ATOM 2039 C CA . PRO A 1 256 ? -8.781 13 31.234 1 75.62 256 PRO A CA 1
ATOM 2040 C C . PRO A 1 256 ? -7.742 13.18 32.344 1 75.62 256 PRO A C 1
ATOM 2042 O O . PRO A 1 256 ? -6.965 12.266 32.625 1 75.62 256 PRO A O 1
ATOM 2045 N N . MET B 1 1 ? 7.188 -28.766 -42.406 1 32.34 1 MET B N 1
ATOM 2046 C CA . MET B 1 1 ? 6.535 -27.5 -42.688 1 32.34 1 MET B CA 1
ATOM 2047 C C . MET B 1 1 ? 5.477 -27.172 -41.656 1 32.34 1 MET B C 1
ATOM 2049 O O . MET B 1 1 ? 5.348 -26.016 -41.219 1 32.34 1 MET B O 1
ATOM 2053 N N . GLN B 1 2 ? 4.594 -28.094 -41.312 1 34.59 2 GLN B N 1
ATOM 2054 C CA . GLN B 1 2 ? 3.549 -27.812 -40.344 1 34.59 2 GLN B CA 1
ATOM 2055 C C . GLN B 1 2 ? 4.121 -27.734 -38.906 1 34.59 2 GLN B C 1
ATOM 2057 O O . GLN B 1 2 ? 3.682 -26.922 -38.094 1 34.59 2 GLN B O 1
ATOM 2062 N N . ASP B 1 3 ? 5.043 -28.625 -38.625 1 40.28 3 ASP B N 1
ATOM 2063 C CA . ASP B 1 3 ? 5.66 -28.922 -37.312 1 40.28 3 ASP B CA 1
ATOM 2064 C C . ASP B 1 3 ? 6.586 -27.797 -36.906 1 40.28 3 ASP B C 1
ATOM 2066 O O . ASP B 1 3 ? 6.691 -27.484 -35.688 1 40.28 3 ASP B O 1
ATOM 2070 N N . LYS B 1 4 ? 7.223 -27.312 -37.906 1 49.66 4 LYS B N 1
ATOM 2071 C CA . LYS B 1 4 ? 8.203 -26.266 -37.656 1 49.66 4 LYS B CA 1
ATOM 2072 C C . LYS B 1 4 ? 7.535 -25 -37.125 1 49.66 4 LYS B C 1
ATOM 2074 O O . LYS B 1 4 ? 8.055 -24.344 -36.219 1 49.66 4 LYS B O 1
ATOM 2079 N N . ASN B 1 5 ? 6.449 -24.797 -37.656 1 44.06 5 ASN B N 1
ATOM 2080 C CA . ASN B 1 5 ? 5.734 -23.547 -37.438 1 44.06 5 ASN B CA 1
ATOM 2081 C C . ASN B 1 5 ? 5.09 -23.5 -36.062 1 44.06 5 ASN B C 1
ATOM 2083 O O . ASN B 1 5 ? 5.078 -22.453 -35.406 1 44.06 5 ASN B O 1
ATOM 2087 N N . PHE B 1 6 ? 4.555 -24.609 -35.562 1 45.41 6 PHE B N 1
ATOM 2088 C CA . PHE B 1 6 ? 3.916 -24.688 -34.25 1 45.41 6 PHE B CA 1
ATOM 2089 C C . PHE B 1 6 ? 4.949 -24.562 -33.156 1 45.41 6 PHE B C 1
ATOM 2091 O O . PHE B 1 6 ? 4.68 -23.953 -32.094 1 45.41 6 PHE B O 1
ATOM 2098 N N . ASP B 1 7 ? 6.145 -25.172 -33.438 1 50.72 7 ASP B N 1
ATOM 2099 C CA . ASP B 1 7 ? 7.223 -25.125 -32.438 1 50.72 7 ASP B CA 1
ATOM 2100 C C . ASP B 1 7 ? 7.637 -23.688 -32.156 1 50.72 7 ASP B C 1
ATOM 2102 O O . ASP B 1 7 ? 7.84 -23.312 -31 1 50.72 7 ASP B O 1
ATOM 2106 N N . LYS B 1 8 ? 7.848 -23.031 -33.156 1 54.62 8 LYS B N 1
ATOM 2107 C CA . LYS B 1 8 ? 8.258 -21.625 -33.062 1 54.62 8 LYS B CA 1
ATOM 2108 C C . LYS B 1 8 ? 7.188 -20.781 -32.375 1 54.62 8 LYS B C 1
ATOM 2110 O O . LYS B 1 8 ? 7.504 -19.922 -31.547 1 54.62 8 LYS B O 1
ATOM 2115 N N . LEU B 1 9 ? 5.961 -21.141 -32.594 1 51.25 9 LEU B N 1
ATOM 2116 C CA . LEU B 1 9 ? 4.848 -20.391 -32 1 51.25 9 LEU B CA 1
ATOM 2117 C C . LEU B 1 9 ? 4.719 -20.656 -30.516 1 51.25 9 LEU B C 1
ATOM 2119 O O . LEU B 1 9 ? 4.457 -19.734 -29.734 1 51.25 9 LEU B O 1
ATOM 2123 N N . SER B 1 10 ? 4.902 -21.922 -30.203 1 56.06 10 SER B N 1
ATOM 2124 C CA . SER B 1 10 ? 4.82 -22.328 -28.797 1 56.06 10 SER B CA 1
ATOM 2125 C C . SER B 1 10 ? 5.934 -21.672 -27.984 1 56.06 10 SER B C 1
ATOM 2127 O O . SER B 1 10 ? 5.695 -21.203 -26.875 1 56.06 10 SER B O 1
ATOM 2129 N N . GLN B 1 11 ? 7.055 -21.781 -28.547 1 59.06 11 GLN B N 1
ATOM 2130 C CA . GLN B 1 11 ? 8.188 -21.172 -27.859 1 59.06 11 GLN B CA 1
ATOM 2131 C C . GLN B 1 11 ? 7.988 -19.672 -27.719 1 59.06 11 GLN B C 1
ATOM 2133 O O . GLN B 1 11 ? 8.297 -19.094 -26.672 1 59.06 11 GLN B O 1
ATOM 2138 N N . LYS B 1 12 ? 7.449 -19.141 -28.656 1 60.19 12 LYS B N 1
ATOM 2139 C CA . LYS B 1 12 ? 7.191 -17.703 -28.641 1 60.19 12 LYS B CA 1
ATOM 2140 C C . LYS B 1 12 ? 6.152 -17.344 -27.594 1 60.19 12 LYS B C 1
ATOM 2142 O O . LYS B 1 12 ? 6.293 -16.344 -26.891 1 60.19 12 LYS B O 1
ATOM 2147 N N . PHE B 1 13 ? 5.281 -18.234 -27.531 1 57.72 13 PHE B N 1
ATOM 2148 C CA . PHE B 1 13 ? 4.23 -18 -26.547 1 57.72 13 PHE B CA 1
ATOM 2149 C C . PHE B 1 13 ? 4.781 -18.094 -25.125 1 57.72 13 PHE B C 1
ATOM 2151 O O . PHE B 1 13 ? 4.535 -17.219 -24.297 1 57.72 13 PHE B O 1
ATOM 2158 N N . ALA B 1 14 ? 5.516 -19.172 -24.969 1 60.66 14 ALA B N 1
ATOM 2159 C CA . ALA B 1 14 ? 6.125 -19.359 -23.641 1 60.66 14 ALA B CA 1
ATOM 2160 C C . ALA B 1 14 ? 7.055 -18.203 -23.297 1 60.66 14 ALA B C 1
ATOM 2162 O O . ALA B 1 14 ? 7.062 -17.719 -22.172 1 60.66 14 ALA B O 1
ATOM 2163 N N . GLN B 1 15 ? 7.828 -17.844 -24.234 1 63.03 15 GLN B N 1
ATOM 2164 C CA . GLN B 1 15 ? 8.758 -16.734 -24.047 1 63.03 15 GLN B CA 1
ATOM 2165 C C . GLN B 1 15 ? 8.008 -15.438 -23.766 1 63.03 15 GLN B C 1
ATOM 2167 O O . GLN B 1 15 ? 8.477 -14.609 -22.969 1 63.03 15 GLN B O 1
ATOM 2172 N N . ASN B 1 16 ? 6.898 -15.43 -24.25 1 62.97 16 ASN B N 1
ATOM 2173 C CA . ASN B 1 16 ? 6.117 -14.211 -24.062 1 62.97 16 ASN B CA 1
ATOM 2174 C C . ASN B 1 16 ? 5.531 -14.133 -22.656 1 62.97 16 ASN B C 1
ATOM 2176 O O . ASN B 1 16 ? 5.344 -13.039 -22.125 1 62.97 16 ASN B O 1
ATOM 2180 N N . ILE B 1 17 ? 5.398 -15.203 -22.062 1 65.94 17 ILE B N 1
ATOM 2181 C CA . ILE B 1 17 ? 4.758 -15.164 -20.75 1 65.94 17 ILE B CA 1
ATOM 2182 C C . ILE B 1 17 ? 5.82 -15.148 -19.656 1 65.94 17 ILE B C 1
ATOM 2184 O O . ILE B 1 17 ? 5.812 -14.273 -18.781 1 65.94 17 ILE B O 1
ATOM 2188 N N . TYR B 1 18 ? 6.816 -16.047 -19.812 1 73.44 18 TYR B N 1
ATOM 2189 C CA . TYR B 1 18 ? 7.754 -16.203 -18.703 1 73.44 18 TYR B CA 1
ATOM 2190 C C . TYR B 1 18 ? 9.133 -15.68 -19.078 1 73.44 18 TYR B C 1
ATOM 2192 O O . TYR B 1 18 ? 10.023 -15.594 -18.234 1 73.44 18 TYR B O 1
ATOM 2200 N N . GLY B 1 19 ? 9.25 -15.258 -20.297 1 74.81 19 GLY B N 1
ATOM 2201 C CA . GLY B 1 19 ? 10.5 -14.656 -20.734 1 74.81 19 GLY B CA 1
ATOM 2202 C C . GLY B 1 19 ? 10.516 -13.141 -20.594 1 74.81 19 GLY B C 1
ATOM 2203 O O . GLY B 1 19 ? 11.523 -12.492 -20.875 1 74.81 19 GLY B O 1
ATOM 2204 N N . THR B 1 20 ? 9.453 -12.68 -20.141 1 88.31 20 THR B N 1
ATOM 2205 C CA . THR B 1 20 ? 9.359 -11.258 -19.844 1 88.31 20 THR B CA 1
ATOM 2206 C C . THR B 1 20 ? 9.742 -10.977 -18.406 1 88.31 20 THR B C 1
ATOM 2208 O O . THR B 1 20 ? 9.836 -11.906 -17.594 1 88.31 20 THR B O 1
ATOM 2211 N N . THR B 1 21 ? 10.062 -9.75 -18.109 1 92.62 21 THR B N 1
ATOM 2212 C CA . THR B 1 21 ? 10.359 -9.344 -16.75 1 92.62 21 THR B CA 1
ATOM 2213 C C . THR B 1 21 ? 9.203 -9.711 -15.812 1 92.62 21 THR B C 1
ATOM 2215 O O . THR B 1 21 ? 9.422 -10.211 -14.711 1 92.62 21 THR B O 1
ATOM 2218 N N . LYS B 1 22 ? 8.008 -9.578 -16.344 1 94.81 22 LYS B N 1
ATOM 2219 C CA . LYS B 1 22 ? 6.824 -9.914 -15.562 1 94.81 22 LYS B CA 1
ATOM 2220 C C . LYS B 1 22 ? 6.77 -11.406 -15.258 1 94.81 22 LYS B C 1
ATOM 2222 O O . LYS B 1 22 ? 6.496 -11.805 -14.125 1 94.81 22 LYS B O 1
ATOM 2227 N N . GLY B 1 23 ? 7.059 -12.203 -16.281 1 94.75 23 GLY B N 1
ATOM 2228 C CA . GLY B 1 23 ? 7.078 -13.641 -16.109 1 94.75 23 GLY B CA 1
ATOM 2229 C C . GLY B 1 23 ? 8.18 -14.117 -15.172 1 94.75 23 GLY B C 1
ATOM 2230 O O . GLY B 1 23 ? 7.973 -15.023 -14.367 1 94.75 23 GLY B O 1
ATOM 2231 N N . GLU B 1 24 ? 9.297 -13.484 -15.258 1 95.69 24 GLU B N 1
ATOM 2232 C CA . GLU B 1 24 ? 10.43 -13.836 -14.406 1 95.69 24 GLU B CA 1
ATOM 2233 C C . GLU B 1 24 ? 10.141 -13.523 -12.945 1 95.69 24 GLU B C 1
ATOM 2235 O O . GLU B 1 24 ? 10.5 -14.297 -12.055 1 95.69 24 GLU B O 1
ATOM 2240 N N . ILE B 1 25 ? 9.516 -12.398 -12.711 1 97.69 25 ILE B N 1
ATOM 2241 C CA . ILE B 1 25 ? 9.148 -12.016 -11.352 1 97.69 25 ILE B CA 1
ATOM 2242 C C . ILE B 1 25 ? 8.156 -13.023 -10.781 1 97.69 25 ILE B C 1
ATOM 2244 O O . ILE B 1 25 ? 8.32 -13.492 -9.656 1 97.69 25 ILE B O 1
ATOM 2248 N N . ARG B 1 26 ? 7.172 -13.375 -11.594 1 97.56 26 ARG B N 1
ATOM 2249 C CA . ARG B 1 26 ? 6.172 -14.352 -11.164 1 97.56 26 ARG B CA 1
ATOM 2250 C C . ARG B 1 26 ? 6.828 -15.68 -10.805 1 97.56 26 ARG B C 1
ATOM 2252 O O . ARG B 1 26 ? 6.566 -16.234 -9.734 1 97.56 26 ARG B O 1
ATOM 2259 N N . ALA B 1 27 ? 7.68 -16.141 -11.664 1 96.62 27 ALA B N 1
ATOM 2260 C CA . ALA B 1 27 ? 8.359 -17.422 -11.445 1 96.62 27 ALA B CA 1
ATOM 2261 C C . ALA B 1 27 ? 9.227 -17.375 -10.188 1 96.62 27 ALA B C 1
ATOM 2263 O O . ALA B 1 27 ? 9.234 -18.328 -9.406 1 96.62 27 ALA B O 1
ATOM 2264 N N . ALA B 1 28 ? 9.93 -16.266 -9.992 1 97.69 28 ALA B N 1
ATOM 2265 C CA . ALA B 1 28 ? 10.828 -16.125 -8.852 1 97.69 28 ALA B CA 1
ATOM 2266 C C . ALA B 1 28 ? 10.055 -16.141 -7.535 1 97.69 28 ALA B C 1
ATOM 2268 O O . ALA B 1 28 ? 10.445 -16.828 -6.59 1 97.69 28 ALA B O 1
ATOM 2269 N N . VAL B 1 29 ? 8.961 -15.414 -7.469 1 98.44 29 VAL B N 1
ATOM 2270 C CA . VAL B 1 29 ? 8.164 -15.344 -6.25 1 98.44 29 VAL B CA 1
ATOM 2271 C C . VAL B 1 29 ? 7.527 -16.703 -5.961 1 98.44 29 VAL B C 1
ATOM 2273 O O . VAL B 1 29 ? 7.57 -17.188 -4.828 1 98.44 29 VAL B O 1
ATOM 2276 N N . LEU B 1 30 ? 6.996 -17.328 -6.988 1 98 30 LEU B N 1
ATOM 2277 C CA . LEU B 1 30 ? 6.363 -18.641 -6.836 1 98 30 LEU B CA 1
ATOM 2278 C C . LEU B 1 30 ? 7.359 -19.656 -6.305 1 98 30 LEU B C 1
ATOM 2280 O O . LEU B 1 30 ? 7.055 -20.391 -5.363 1 98 30 LEU B O 1
ATOM 2284 N N . TRP B 1 31 ? 8.5 -19.656 -6.898 1 97.81 31 TRP B N 1
ATOM 2285 C CA . TRP B 1 31 ? 9.484 -20.656 -6.531 1 97.81 31 TRP B CA 1
ATOM 2286 C C . TRP B 1 31 ? 10.023 -20.422 -5.125 1 97.81 31 TRP B C 1
ATOM 2288 O O . TRP B 1 31 ? 10.242 -21.359 -4.363 1 97.81 31 TRP B O 1
ATOM 2298 N N . ARG B 1 32 ? 10.281 -19.188 -4.82 1 98.19 32 ARG B N 1
ATOM 2299 C CA . ARG B 1 32 ? 10.719 -18.844 -3.473 1 98.19 32 ARG B CA 1
ATOM 2300 C C . ARG B 1 32 ? 9.727 -19.344 -2.43 1 98.19 32 ARG B C 1
ATOM 2302 O O . ARG B 1 32 ? 10.125 -19.828 -1.368 1 98.19 32 ARG B O 1
ATOM 2309 N N . ASP B 1 33 ? 8.438 -19.266 -2.682 1 98.62 33 ASP B N 1
ATOM 2310 C CA . ASP B 1 33 ? 7.395 -19.688 -1.757 1 98.62 33 ASP B CA 1
ATOM 2311 C C . ASP B 1 33 ? 7.262 -21.203 -1.748 1 98.62 33 ASP B C 1
ATOM 2313 O O . ASP B 1 33 ? 7.137 -21.828 -0.685 1 98.62 33 ASP B O 1
ATOM 2317 N N . LEU B 1 34 ? 7.363 -21.875 -2.904 1 98.06 34 LEU B N 1
ATOM 2318 C CA . LEU B 1 34 ? 6.973 -23.266 -3.086 1 98.06 34 LEU B CA 1
ATOM 2319 C C . LEU B 1 34 ? 8.109 -24.203 -2.709 1 98.06 34 LEU B C 1
ATOM 2321 O O . LEU B 1 34 ? 7.879 -25.266 -2.135 1 98.06 34 LEU B O 1
ATOM 2325 N N . ALA B 1 35 ? 9.328 -23.812 -3.008 1 97.69 35 ALA B N 1
ATOM 2326 C CA . ALA B 1 35 ? 10.461 -24.719 -2.861 1 97.69 35 ALA B CA 1
ATOM 2327 C C . ALA B 1 35 ? 10.594 -25.203 -1.42 1 97.69 35 ALA B C 1
ATOM 2329 O O . ALA B 1 35 ? 10.594 -26.406 -1.16 1 97.69 35 ALA B O 1
ATOM 2330 N N . PRO B 1 36 ? 10.656 -24.25 -0.448 1 98.06 36 PRO B N 1
ATOM 2331 C CA . PRO B 1 36 ? 10.766 -24.734 0.933 1 98.06 36 PRO B CA 1
ATOM 2332 C C . PRO B 1 36 ? 9.523 -25.5 1.392 1 98.06 36 PRO B C 1
ATOM 2334 O O . PRO B 1 36 ? 9.625 -26.422 2.193 1 98.06 36 PRO B O 1
ATOM 2337 N N . ALA B 1 37 ? 8.32 -25.125 0.895 1 98.06 37 ALA B N 1
ATOM 2338 C CA . ALA B 1 37 ? 7.086 -25.812 1.267 1 98.06 37 ALA B CA 1
ATOM 2339 C C . ALA B 1 37 ? 7.086 -27.25 0.76 1 98.06 37 ALA B C 1
ATOM 2341 O O . ALA B 1 37 ? 6.715 -28.172 1.49 1 98.06 37 ALA B O 1
ATOM 2342 N N . LEU B 1 38 ? 7.523 -27.453 -0.467 1 98.12 38 LEU B N 1
ATOM 2343 C CA . LEU B 1 38 ? 7.609 -28.797 -1.042 1 98.12 38 LEU B CA 1
ATOM 2344 C C . LEU B 1 38 ? 8.609 -29.656 -0.27 1 98.12 38 LEU B C 1
ATOM 2346 O O . LEU B 1 38 ? 8.328 -30.812 0.022 1 98.12 38 LEU B O 1
ATOM 2350 N N . ALA B 1 39 ? 9.734 -29.031 0.084 1 97.31 39 ALA B N 1
ATOM 2351 C CA . ALA B 1 39 ? 10.766 -29.734 0.827 1 97.31 39 ALA B CA 1
ATOM 2352 C C . ALA B 1 39 ? 10.25 -30.188 2.189 1 97.31 39 ALA B C 1
ATOM 2354 O O . ALA B 1 39 ? 10.633 -31.25 2.684 1 97.31 39 ALA B O 1
ATOM 2355 N N . SER B 1 40 ? 9.383 -29.453 2.725 1 96.81 40 SER B N 1
ATOM 2356 C CA . SER B 1 40 ? 8.875 -29.734 4.066 1 96.81 40 SER B CA 1
ATOM 2357 C C . SER B 1 40 ? 8 -30.984 4.082 1 96.81 40 SER B C 1
ATOM 2359 O O . SER B 1 40 ? 7.73 -31.547 5.145 1 96.81 40 SER B O 1
ATOM 2361 N N . LEU B 1 41 ? 7.516 -31.406 2.893 1 96.94 41 LEU B N 1
ATOM 2362 C CA . LEU B 1 41 ? 6.691 -32.625 2.822 1 96.94 41 LEU B CA 1
ATOM 2363 C C . LEU B 1 41 ? 7.543 -33.875 3.029 1 96.94 41 LEU B C 1
ATOM 2365 O O . LEU B 1 41 ? 7.016 -34.938 3.355 1 96.94 41 LEU B O 1
ATOM 2369 N N . GLY B 1 42 ? 8.859 -33.781 2.752 1 94.19 42 GLY B N 1
ATOM 2370 C CA . GLY B 1 42 ? 9.812 -34.812 3.098 1 94.19 42 GLY B CA 1
ATOM 2371 C C . GLY B 1 42 ? 9.688 -36.062 2.213 1 94.19 42 GLY B C 1
ATOM 2372 O O . GLY B 1 42 ? 10 -37.156 2.641 1 94.19 42 GLY B O 1
ATOM 2373 N N . LYS B 1 43 ? 9.117 -35.969 1.059 1 95 43 LYS B N 1
ATOM 2374 C CA . LYS B 1 43 ? 8.984 -37.062 0.103 1 95 43 LYS B CA 1
ATOM 2375 C C . LYS B 1 43 ? 9.805 -36.781 -1.154 1 95 43 LYS B C 1
ATOM 2377 O O . LYS B 1 43 ? 9.836 -35.656 -1.663 1 95 43 LYS B O 1
ATOM 2382 N N . PRO B 1 44 ? 10.484 -37.75 -1.551 1 93.88 44 PRO B N 1
ATOM 2383 C CA . PRO B 1 44 ? 11.312 -37.562 -2.744 1 93.88 44 PRO B CA 1
ATOM 2384 C C . PRO B 1 44 ? 10.484 -37.406 -4.02 1 93.88 44 PRO B C 1
ATOM 2386 O O . PRO B 1 44 ? 10.938 -36.812 -4.984 1 93.88 44 PRO B O 1
ATOM 2389 N N . ARG B 1 45 ? 9.344 -38.062 -4.016 1 98.06 45 ARG B N 1
ATOM 2390 C CA . ARG B 1 45 ? 8.438 -38 -5.16 1 98.06 45 ARG B CA 1
ATOM 2391 C C . ARG B 1 45 ? 7.031 -37.625 -4.723 1 98.06 45 ARG B C 1
ATOM 2393 O O . ARG B 1 45 ? 6.379 -38.344 -3.98 1 98.06 45 ARG B O 1
ATOM 2400 N N . LEU B 1 46 ? 6.613 -36.469 -5.16 1 98.62 46 LEU B N 1
ATOM 2401 C CA . LEU B 1 46 ? 5.289 -35.969 -4.824 1 98.62 46 LEU B CA 1
ATOM 2402 C C . LEU B 1 46 ? 4.32 -36.156 -5.988 1 98.62 46 LEU B C 1
ATOM 2404 O O . LEU B 1 46 ? 4.723 -36.094 -7.152 1 98.62 46 LEU B O 1
ATOM 2408 N N . ARG B 1 47 ? 3.104 -36.469 -5.695 1 98.88 47 ARG B N 1
ATOM 2409 C CA . ARG B 1 47 ? 2.021 -36.406 -6.672 1 98.88 47 ARG B CA 1
ATOM 2410 C C . ARG B 1 47 ? 1.36 -35.031 -6.668 1 98.88 47 ARG B C 1
ATOM 2412 O O . ARG B 1 47 ? 0.792 -34.594 -5.656 1 98.88 47 ARG B O 1
ATOM 2419 N N . ILE B 1 48 ? 1.43 -34.312 -7.812 1 98.88 48 ILE B N 1
ATOM 2420 C CA . ILE B 1 48 ? 1.056 -32.875 -7.863 1 98.88 48 ILE B CA 1
ATOM 2421 C C . ILE B 1 48 ? -0.03 -32.688 -8.922 1 98.88 48 ILE B C 1
ATOM 2423 O O . ILE B 1 48 ? 0.085 -33.188 -10.039 1 98.88 48 ILE B O 1
ATOM 2427 N N . LEU B 1 49 ? -1.105 -32.031 -8.508 1 98.88 49 LEU B N 1
ATOM 2428 C CA . LEU B 1 49 ? -2.115 -31.578 -9.461 1 98.88 49 LEU B CA 1
ATOM 2429 C C . LEU B 1 49 ? -1.901 -30.125 -9.828 1 98.88 49 LEU B C 1
ATOM 2431 O O . LEU B 1 49 ? -1.845 -29.25 -8.953 1 98.88 49 LEU B O 1
ATOM 2435 N N . ASP B 1 50 ? -1.699 -29.828 -11.07 1 98.81 50 ASP B N 1
ATOM 2436 C CA . ASP B 1 50 ? -1.684 -28.484 -11.617 1 98.81 50 ASP B CA 1
ATOM 2437 C C . ASP B 1 50 ? -3.012 -28.141 -12.297 1 98.81 50 ASP B C 1
ATOM 2439 O O . ASP B 1 50 ? -3.184 -28.391 -13.492 1 98.81 50 ASP B O 1
ATOM 2443 N N . ALA B 1 51 ? -3.922 -27.609 -11.492 1 98.56 51 ALA B N 1
ATOM 2444 C CA . ALA B 1 51 ? -5.289 -27.328 -11.93 1 98.56 51 ALA B CA 1
ATOM 2445 C C . ALA B 1 51 ? -5.363 -26 -12.672 1 98.56 51 ALA B C 1
ATOM 2447 O O . ALA B 1 51 ? -5.273 -24.922 -12.055 1 98.56 51 ALA B O 1
ATOM 2448 N N . GLY B 1 52 ? -5.605 -26.047 -13.93 1 97.12 52 GLY B N 1
ATOM 2449 C CA . GLY B 1 52 ? -5.555 -24.844 -14.75 1 97.12 52 GLY B CA 1
ATOM 2450 C C . GLY B 1 52 ? -4.141 -24.391 -15.039 1 97.12 52 GLY B C 1
ATOM 2451 O O . GLY B 1 52 ? -3.832 -23.203 -14.922 1 97.12 52 GLY B O 1
ATOM 2452 N N . GLY B 1 53 ? -3.305 -25.344 -15.406 1 96.56 53 GLY B N 1
ATOM 2453 C CA . GLY B 1 53 ? -1.876 -25.062 -15.43 1 96.56 53 GLY B CA 1
ATOM 2454 C C . GLY B 1 53 ? -1.392 -24.531 -16.766 1 96.56 53 GLY B C 1
ATOM 2455 O O . GLY B 1 53 ? -0.2 -24.266 -16.938 1 96.56 53 GLY B O 1
ATOM 2456 N N . GLY B 1 54 ? -2.324 -24.312 -17.75 1 93.81 54 GLY B N 1
ATOM 2457 C CA . GLY B 1 54 ? -1.921 -23.828 -19.062 1 93.81 54 GLY B CA 1
ATOM 2458 C C . GLY B 1 54 ? -0.993 -24.797 -19.797 1 93.81 54 GLY B C 1
ATOM 2459 O O . GLY B 1 54 ? -1.293 -25.984 -19.922 1 93.81 54 GLY B O 1
ATOM 2460 N N . PHE B 1 55 ? 0.157 -24.281 -20.219 1 91.69 55 PHE B N 1
ATOM 2461 C CA . PHE B 1 55 ? 1.082 -25.156 -20.922 1 91.69 55 PHE B CA 1
ATOM 2462 C C . PHE B 1 55 ? 2.051 -25.812 -19.953 1 91.69 55 PHE B C 1
ATOM 2464 O O . PHE B 1 55 ? 2.969 -26.531 -20.359 1 91.69 55 PHE B O 1
ATOM 2471 N N . GLY B 1 56 ? 1.878 -25.562 -18.734 1 95.56 56 GLY B N 1
ATOM 2472 C CA . GLY B 1 56 ? 2.525 -26.344 -17.688 1 95.56 56 GLY B CA 1
ATOM 2473 C C . GLY B 1 56 ? 3.947 -25.891 -17.406 1 95.56 56 GLY B C 1
ATOM 2474 O O . GLY B 1 56 ? 4.855 -26.719 -17.297 1 95.56 56 GLY B O 1
ATOM 2475 N N . TYR B 1 57 ? 4.168 -24.594 -17.312 1 92.44 57 TYR B N 1
ATOM 2476 C CA . TYR B 1 57 ? 5.496 -24.094 -16.984 1 92.44 57 TYR B CA 1
ATOM 2477 C C . TYR B 1 57 ? 6 -24.688 -15.688 1 92.44 57 TYR B C 1
ATOM 2479 O O . TYR B 1 57 ? 7.078 -25.281 -15.648 1 92.44 57 TYR B O 1
ATOM 2487 N N . LEU B 1 58 ? 5.203 -24.594 -14.648 1 95.38 58 LEU B N 1
ATOM 2488 C CA . LEU B 1 58 ? 5.594 -25.125 -13.344 1 95.38 58 LEU B CA 1
ATOM 2489 C C . LEU B 1 58 ? 5.523 -26.641 -13.328 1 95.38 58 LEU B C 1
ATOM 2491 O O . LEU B 1 58 ? 6.324 -27.297 -12.656 1 95.38 58 LEU B O 1
ATOM 2495 N N . SER B 1 59 ? 4.551 -27.203 -14.062 1 97.75 59 SER B N 1
ATOM 2496 C CA . SER B 1 59 ? 4.422 -28.656 -14.172 1 97.75 59 SER B CA 1
ATOM 2497 C C . SER B 1 59 ? 5.711 -29.281 -14.68 1 97.75 59 SER B C 1
ATOM 2499 O O . SER B 1 59 ? 6.176 -30.281 -14.133 1 97.75 59 SER B O 1
ATOM 2501 N N . GLN B 1 60 ? 6.242 -28.688 -15.711 1 96.31 60 GLN B N 1
ATOM 2502 C CA . GLN B 1 60 ? 7.453 -29.219 -16.328 1 96.31 60 GLN B CA 1
ATOM 2503 C C . GLN B 1 60 ? 8.648 -29.109 -15.383 1 96.31 60 GLN B C 1
ATOM 2505 O O . GLN B 1 60 ? 9.453 -30.031 -15.281 1 96.31 60 GLN B O 1
ATOM 2510 N N . LYS B 1 61 ? 8.734 -27.953 -14.68 1 95.25 61 LYS B N 1
ATOM 2511 C CA . LYS B 1 61 ? 9.812 -27.766 -13.719 1 95.25 61 LYS B CA 1
ATOM 2512 C C . LYS B 1 61 ? 9.734 -28.812 -12.594 1 95.25 61 LYS B C 1
ATOM 2514 O O . LYS B 1 61 ? 10.742 -29.422 -12.234 1 95.25 61 LYS B O 1
ATOM 2519 N N . LEU B 1 62 ? 8.555 -29.062 -12.055 1 97.94 62 LEU B N 1
ATOM 2520 C CA . LEU B 1 62 ? 8.352 -29.984 -10.953 1 97.94 62 LEU B CA 1
ATOM 2521 C C . LEU B 1 62 ? 8.594 -31.422 -11.391 1 97.94 62 LEU B C 1
ATOM 2523 O O . LEU B 1 62 ? 9.18 -32.219 -10.656 1 97.94 62 LEU B O 1
ATOM 2527 N N . ALA B 1 63 ? 8.18 -31.734 -12.617 1 98.19 63 ALA B N 1
ATOM 2528 C CA . ALA B 1 63 ? 8.438 -33.062 -13.156 1 98.19 63 ALA B CA 1
ATOM 2529 C C . ALA B 1 63 ? 9.93 -33.312 -13.336 1 98.19 63 ALA B C 1
ATOM 2531 O O . ALA B 1 63 ? 10.43 -34.406 -13.078 1 98.19 63 ALA B O 1
ATOM 2532 N N . ALA B 1 64 ? 10.633 -32.281 -13.766 1 96.25 64 ALA B N 1
ATOM 2533 C CA . ALA B 1 64 ? 12.078 -32.375 -13.961 1 96.25 64 ALA B CA 1
ATOM 2534 C C . ALA B 1 64 ? 12.797 -32.625 -12.641 1 96.25 64 ALA B C 1
ATOM 2536 O O . ALA B 1 64 ? 13.891 -33.188 -12.625 1 96.25 64 ALA B O 1
ATOM 2537 N N . LEU B 1 65 ? 12.164 -32.281 -11.578 1 95.94 65 LEU B N 1
ATOM 2538 C CA . LEU B 1 65 ? 12.727 -32.531 -10.25 1 95.94 65 LEU B CA 1
ATOM 2539 C C . LEU B 1 65 ? 12.375 -33.906 -9.742 1 95.94 65 LEU B C 1
ATOM 2541 O O . LEU B 1 65 ? 12.742 -34.281 -8.625 1 95.94 65 LEU B O 1
ATOM 2545 N N . GLY B 1 66 ? 11.594 -34.656 -10.5 1 96.56 66 GLY B N 1
ATOM 2546 C CA . GLY B 1 66 ? 11.344 -36.031 -10.18 1 96.56 66 GLY B CA 1
ATOM 2547 C C . GLY B 1 66 ? 9.938 -36.281 -9.672 1 96.56 66 GLY B C 1
ATOM 2548 O O . GLY B 1 66 ? 9.594 -37.406 -9.297 1 96.56 66 GLY B O 1
ATOM 2549 N N . HIS B 1 67 ? 9.047 -35.281 -9.703 1 98.44 67 HIS B N 1
ATOM 2550 C CA . HIS B 1 67 ? 7.691 -35.438 -9.188 1 98.44 67 HIS B CA 1
ATOM 2551 C C . HIS B 1 67 ? 6.738 -35.906 -10.281 1 98.44 67 HIS B C 1
ATOM 2553 O O . HIS B 1 67 ? 7.043 -35.781 -11.469 1 98.44 67 HIS B O 1
ATOM 2559 N N . ASP B 1 68 ? 5.664 -36.562 -9.875 1 98.75 68 ASP B N 1
ATOM 2560 C CA . ASP B 1 68 ? 4.578 -36.906 -10.773 1 98.75 68 ASP B CA 1
ATOM 2561 C C . ASP B 1 68 ? 3.525 -35.812 -10.852 1 98.75 68 ASP B C 1
ATOM 2563 O O . ASP B 1 68 ? 2.936 -35.438 -9.836 1 98.75 68 ASP B O 1
ATOM 2567 N N . VAL B 1 69 ? 3.285 -35.312 -12.102 1 98.81 69 VAL B N 1
ATOM 2568 C CA . VAL B 1 69 ? 2.406 -34.156 -12.234 1 98.81 69 VAL B CA 1
ATOM 2569 C C . VAL B 1 69 ? 1.209 -34.531 -13.109 1 98.81 69 VAL B C 1
ATOM 2571 O O . VAL B 1 69 ? 1.36 -35.188 -14.133 1 98.81 69 VAL B O 1
ATOM 2574 N N . VAL B 1 70 ? 0.045 -34.188 -12.648 1 98.81 70 VAL B N 1
ATOM 2575 C CA . VAL B 1 70 ? -1.154 -34.156 -13.484 1 98.81 70 VAL B CA 1
ATOM 2576 C C . VAL B 1 70 ? -1.487 -32.719 -13.867 1 98.81 70 VAL B C 1
ATOM 2578 O O . VAL B 1 70 ? -1.794 -31.891 -13 1 98.81 70 VAL B O 1
ATOM 2581 N N . LEU B 1 71 ? -1.395 -32.406 -15.156 1 98.69 71 LEU B N 1
ATOM 2582 C CA . LEU B 1 71 ? -1.701 -31.078 -15.68 1 98.69 71 LEU B CA 1
ATOM 2583 C C . LEU B 1 71 ? -3.088 -31.062 -16.312 1 98.69 71 LEU B C 1
ATOM 2585 O O . LEU B 1 71 ? -3.334 -31.734 -17.312 1 98.69 71 LEU B O 1
ATOM 2589 N N . CYS B 1 72 ? -3.953 -30.281 -15.688 1 98.25 72 CYS B N 1
ATOM 2590 C CA . CYS B 1 72 ? -5.324 -30.156 -16.172 1 98.25 72 CYS B CA 1
ATOM 2591 C C . CYS B 1 72 ? -5.582 -28.75 -16.703 1 98.25 72 CYS B C 1
ATOM 2593 O O . CYS B 1 72 ? -5.258 -27.766 -16.031 1 98.25 72 CYS B O 1
ATOM 2595 N N . ASP B 1 73 ? -6.102 -28.672 -17.875 1 96.31 73 ASP B N 1
ATOM 2596 C CA . ASP B 1 73 ? -6.508 -27.391 -18.422 1 96.31 73 ASP B CA 1
ATOM 2597 C C . ASP B 1 73 ? -7.695 -27.531 -19.359 1 96.31 73 ASP B C 1
ATOM 2599 O O . ASP B 1 73 ? -7.848 -28.578 -20.016 1 96.31 73 ASP B O 1
ATOM 2603 N N . ILE B 1 74 ? -8.477 -26.484 -19.391 1 94.31 74 ILE B N 1
ATOM 2604 C CA . ILE B 1 74 ? -9.672 -26.516 -20.219 1 94.31 74 ILE B CA 1
ATOM 2605 C C . ILE B 1 74 ? -9.305 -26.219 -21.672 1 94.31 74 ILE B C 1
ATOM 2607 O O . ILE B 1 74 ? -10.062 -26.531 -22.594 1 94.31 74 ILE B O 1
ATOM 2611 N N . SER B 1 75 ? -8.188 -25.578 -21.875 1 91.38 75 SER B N 1
ATOM 2612 C CA . SER B 1 75 ? -7.754 -25.203 -23.219 1 91.38 75 SER B CA 1
ATOM 2613 C C . SER B 1 75 ? -6.961 -26.312 -23.875 1 91.38 75 SER B C 1
ATOM 2615 O O . SER B 1 75 ? -5.836 -26.609 -23.469 1 91.38 75 SER B O 1
ATOM 2617 N N . GLU B 1 76 ? -7.461 -26.812 -24.984 1 92.75 76 GLU B N 1
ATOM 2618 C CA . GLU B 1 76 ? -6.762 -27.844 -25.75 1 92.75 76 GLU B CA 1
ATOM 2619 C C . GLU B 1 76 ? -5.484 -27.297 -26.375 1 92.75 76 GLU B C 1
ATOM 2621 O O . GLU B 1 76 ? -4.488 -28.016 -26.5 1 92.75 76 GLU B O 1
ATOM 2626 N N . GLN B 1 77 ? -5.598 -26.062 -26.75 1 88.81 77 GLN B N 1
ATOM 2627 C CA . GLN B 1 77 ? -4.438 -25.422 -27.359 1 88.81 77 GLN B CA 1
ATOM 2628 C C . GLN B 1 77 ? -3.27 -25.344 -26.375 1 88.81 77 GLN B C 1
ATOM 2630 O O . GLN B 1 77 ? -2.123 -25.609 -26.75 1 88.81 77 GLN B O 1
ATOM 2635 N N . MET B 1 78 ? -3.541 -25.016 -25.141 1 90.56 78 MET B N 1
ATOM 2636 C CA . MET B 1 78 ? -2.504 -24.953 -24.125 1 90.56 78 MET B CA 1
ATOM 2637 C C . MET B 1 78 ? -1.896 -26.328 -23.875 1 90.56 78 MET B C 1
ATOM 2639 O O . MET B 1 78 ? -0.677 -26.469 -23.766 1 90.56 78 MET B O 1
ATOM 2643 N N . LEU B 1 79 ? -2.707 -27.328 -23.891 1 94.38 79 LEU B N 1
ATOM 2644 C CA . LEU B 1 79 ? -2.229 -28.688 -23.641 1 94.38 79 LEU B CA 1
ATOM 2645 C C . LEU B 1 79 ? -1.419 -29.203 -24.812 1 94.38 79 LEU B C 1
ATOM 2647 O O . LEU B 1 79 ? -0.466 -29.969 -24.641 1 94.38 79 LEU B O 1
ATOM 2651 N N . ALA B 1 80 ? -1.812 -28.781 -25.984 1 93.88 80 ALA B N 1
ATOM 2652 C CA . ALA B 1 80 ? -1.039 -29.156 -27.156 1 93.88 80 ALA B CA 1
ATOM 2653 C C . ALA B 1 80 ? 0.375 -28.594 -27.094 1 93.88 80 ALA B C 1
ATOM 2655 O O . ALA B 1 80 ? 1.344 -29.266 -27.438 1 93.88 80 ALA B O 1
ATOM 2656 N N . LEU B 1 81 ? 0.412 -27.344 -26.656 1 91.12 81 LEU B N 1
ATOM 2657 C CA . LEU B 1 81 ? 1.715 -26.719 -26.469 1 91.12 81 LEU B CA 1
ATOM 2658 C C . LEU B 1 81 ? 2.52 -27.453 -25.406 1 91.12 81 LEU B C 1
ATOM 2660 O O . LEU B 1 81 ? 3.721 -27.672 -25.562 1 91.12 81 LEU B O 1
ATOM 2664 N N . ALA B 1 82 ? 1.885 -27.844 -24.344 1 94.06 82 ALA B N 1
ATOM 2665 C CA . ALA B 1 82 ? 2.539 -28.594 -23.281 1 94.06 82 ALA B CA 1
ATOM 2666 C C . ALA B 1 82 ? 3.1 -29.906 -23.797 1 94.06 82 ALA B C 1
ATOM 2668 O O . ALA B 1 82 ? 4.254 -30.25 -23.531 1 94.06 82 ALA B O 1
ATOM 2669 N N . ARG B 1 83 ? 2.285 -30.609 -24.547 1 95.31 83 ARG B N 1
ATOM 2670 C CA . ARG B 1 83 ? 2.688 -31.906 -25.109 1 95.31 83 ARG B CA 1
ATOM 2671 C C . ARG B 1 83 ? 3.943 -31.766 -25.953 1 95.31 83 ARG B C 1
ATOM 2673 O O . ARG B 1 83 ? 4.871 -32.562 -25.844 1 95.31 83 ARG B O 1
ATOM 2680 N N . GLN B 1 84 ? 3.943 -30.781 -26.719 1 92.12 84 GLN B N 1
ATOM 2681 C CA . GLN B 1 84 ? 5.086 -30.531 -27.594 1 92.12 84 GLN B CA 1
ATOM 2682 C C . GLN B 1 84 ? 6.352 -30.281 -26.781 1 92.12 84 GLN B C 1
ATOM 2684 O O . GLN B 1 84 ? 7.418 -30.812 -27.109 1 92.12 84 GLN B O 1
ATOM 2689 N N . GLN B 1 85 ? 6.215 -29.5 -25.797 1 91.06 85 GLN B N 1
ATOM 2690 C CA . GLN B 1 85 ? 7.371 -29.156 -24.969 1 91.06 85 GLN B CA 1
ATOM 2691 C C . GLN B 1 85 ? 7.855 -30.359 -24.188 1 91.06 85 GLN B C 1
ATOM 2693 O O . GLN B 1 85 ? 9.062 -30.562 -24.031 1 91.06 85 GLN B O 1
ATOM 2698 N N . ILE B 1 86 ? 6.949 -31.109 -23.688 1 93.56 86 ILE B N 1
ATOM 2699 C CA . ILE B 1 86 ? 7.281 -32.312 -22.906 1 93.56 86 ILE B CA 1
ATOM 2700 C C . ILE B 1 86 ? 8.031 -33.312 -23.781 1 93.56 86 ILE B C 1
ATOM 2702 O O . ILE B 1 86 ? 9.039 -33.875 -23.359 1 93.56 86 ILE B O 1
ATOM 2706 N N . GLU B 1 87 ? 7.578 -33.438 -25 1 92.75 87 GLU B N 1
ATOM 2707 C CA . GLU B 1 87 ? 8.195 -34.375 -25.938 1 92.75 87 GLU B CA 1
ATOM 2708 C C . GLU B 1 87 ? 9.594 -33.906 -26.344 1 92.75 87 GLU B C 1
ATOM 2710 O O . GLU B 1 87 ? 10.477 -34.719 -26.609 1 92.75 87 GLU B O 1
ATOM 2715 N N . ALA B 1 88 ? 9.766 -32.625 -26.328 1 90.38 88 ALA B N 1
ATOM 2716 C CA . ALA B 1 88 ? 11.031 -32.031 -26.766 1 90.38 88 ALA B CA 1
ATOM 2717 C C . ALA B 1 88 ? 12.055 -32.031 -25.641 1 90.38 88 ALA B C 1
ATOM 2719 O O . ALA B 1 88 ? 13.242 -31.75 -25.875 1 90.38 88 ALA B O 1
ATOM 2720 N N . SER B 1 89 ? 11.578 -32.375 -24.484 1 90.44 89 SER B N 1
ATOM 2721 C CA . SER B 1 89 ? 12.469 -32.344 -23.328 1 90.44 89 SER B CA 1
ATOM 2722 C C . SER B 1 89 ? 13.531 -33.438 -23.406 1 90.44 89 SER B C 1
ATOM 2724 O O . SER B 1 89 ? 13.266 -34.531 -23.906 1 90.44 89 SER B O 1
ATOM 2726 N N . ASN B 1 90 ? 14.711 -33.062 -22.875 1 90.12 90 ASN B N 1
ATOM 2727 C CA . ASN B 1 90 ? 15.812 -34.031 -22.875 1 90.12 90 ASN B CA 1
ATOM 2728 C C . ASN B 1 90 ? 15.633 -35.094 -21.797 1 90.12 90 ASN B C 1
ATOM 2730 O O . ASN B 1 90 ? 16.297 -36.125 -21.828 1 90.12 90 ASN B O 1
ATOM 2734 N N . THR B 1 91 ? 14.836 -34.812 -20.875 1 90.94 91 THR B N 1
ATOM 2735 C CA . THR B 1 91 ? 14.562 -35.75 -19.797 1 90.94 91 THR B CA 1
ATOM 2736 C C . THR B 1 91 ? 13.102 -36.188 -19.812 1 90.94 91 THR B C 1
ATOM 2738 O O . THR B 1 91 ? 12.227 -35.438 -20.25 1 90.94 91 THR B O 1
ATOM 2741 N N . ALA B 1 92 ? 12.969 -37.438 -19.406 1 92.94 92 ALA B N 1
ATOM 2742 C CA . ALA B 1 92 ? 11.594 -37.938 -19.312 1 92.94 92 ALA B CA 1
ATOM 2743 C C . ALA B 1 92 ? 10.844 -37.188 -18.203 1 92.94 92 ALA B C 1
ATOM 2745 O O . ALA B 1 92 ? 11.336 -37.094 -17.078 1 92.94 92 ALA B O 1
ATOM 2746 N N . LEU B 1 93 ? 9.773 -36.594 -18.531 1 96.69 93 LEU B N 1
ATOM 2747 C CA . LEU B 1 93 ? 8.938 -35.875 -17.562 1 96.69 93 LEU B CA 1
ATOM 2748 C C . LEU B 1 93 ? 7.68 -36.688 -17.25 1 96.69 93 LEU B C 1
ATOM 2750 O O . LEU B 1 93 ? 6.918 -37.031 -18.156 1 96.69 93 LEU B O 1
ATOM 2754 N N . SER B 1 94 ? 7.496 -37.031 -16.047 1 97.94 94 SER B N 1
ATOM 2755 C CA . SER B 1 94 ? 6.281 -37.719 -15.617 1 97.94 94 SER B CA 1
ATOM 2756 C C . SER B 1 94 ? 5.113 -36.75 -15.484 1 97.94 94 SER B C 1
ATOM 2758 O O . SER B 1 94 ? 4.812 -36.281 -14.383 1 97.94 94 SER B O 1
ATOM 2760 N N . ILE B 1 95 ? 4.422 -36.469 -16.609 1 98.56 95 ILE B N 1
ATOM 2761 C CA . ILE B 1 95 ? 3.301 -35.531 -16.641 1 98.56 95 ILE B CA 1
ATOM 2762 C C . ILE B 1 95 ? 2.127 -36.156 -17.391 1 98.56 95 ILE B C 1
ATOM 276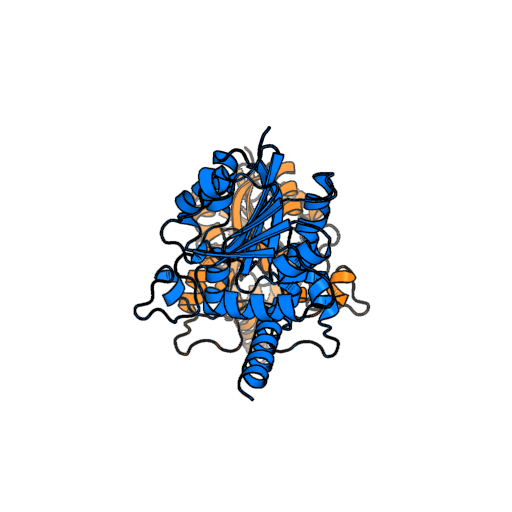4 O O . ILE B 1 95 ? 2.273 -36.625 -18.516 1 98.56 95 ILE B O 1
ATOM 2768 N N . GLN B 1 96 ? 1.062 -36.281 -16.75 1 98.44 96 GLN B N 1
ATOM 2769 C CA . GLN B 1 96 ? -0.195 -36.656 -17.391 1 98.44 96 GLN B CA 1
ATOM 2770 C C . GLN B 1 96 ? -1.009 -35.406 -17.766 1 98.44 96 GLN B C 1
ATOM 2772 O O . GLN B 1 96 ? -1.233 -34.531 -16.938 1 98.44 96 GLN B O 1
ATOM 2777 N N . LEU B 1 97 ? -1.422 -35.312 -19.062 1 98.31 97 LEU B N 1
ATOM 2778 C CA . LEU B 1 97 ? -2.232 -34.188 -19.531 1 98.31 97 LEU B CA 1
ATOM 2779 C C . LEU B 1 97 ? -3.715 -34.562 -19.531 1 98.31 97 LEU B C 1
ATOM 2781 O O . LEU B 1 97 ? -4.105 -35.625 -20.016 1 98.31 97 LEU B O 1
ATOM 2785 N N . ILE B 1 98 ? -4.516 -33.688 -18.922 1 98 98 ILE B N 1
ATOM 2786 C CA . ILE B 1 98 ? -5.957 -33.906 -18.844 1 98 98 ILE B CA 1
ATOM 2787 C C . ILE B 1 98 ? -6.691 -32.719 -19.438 1 98 98 ILE B C 1
ATOM 2789 O O . ILE B 1 98 ? -6.531 -31.578 -18.969 1 98 98 ILE B O 1
ATOM 2793 N N . HIS B 1 99 ? -7.445 -32.906 -20.453 1 97.31 99 HIS B N 1
ATOM 2794 C CA . HIS B 1 99 ? -8.312 -31.891 -21.016 1 97.31 99 HIS B CA 1
ATOM 2795 C C . HIS B 1 99 ? -9.688 -31.891 -20.359 1 97.31 99 HIS B C 1
ATOM 2797 O O . HIS B 1 99 ? -10.562 -32.688 -20.734 1 97.31 99 HIS B O 1
ATOM 2803 N N . SER B 1 100 ? -9.906 -30.984 -19.406 1 96.25 100 SER B N 1
ATOM 2804 C CA . SER B 1 100 ? -11.141 -30.938 -18.641 1 96.25 100 SER B CA 1
ATOM 2805 C C . SER B 1 100 ? -11.234 -29.641 -17.828 1 96.25 100 SER B C 1
ATOM 2807 O O . SER B 1 100 ? -10.219 -29.016 -17.531 1 96.25 100 SER B O 1
ATOM 2809 N N . PRO B 1 101 ? -12.484 -29.188 -17.578 1 95.62 101 PRO B N 1
ATOM 2810 C CA . PRO B 1 101 ? -12.594 -28.188 -16.516 1 95.62 101 PRO B CA 1
ATOM 2811 C C . PRO B 1 101 ? -12.18 -28.734 -15.148 1 95.62 101 PRO B C 1
ATOM 2813 O O . PRO B 1 101 ? -12.406 -29.906 -14.859 1 95.62 101 PRO B O 1
ATOM 2816 N N . ILE B 1 102 ? -11.547 -27.906 -14.344 1 96.38 102 ILE B N 1
ATOM 2817 C CA . ILE B 1 102 ? -11.016 -28.391 -13.07 1 96.38 102 ILE B CA 1
ATOM 2818 C C . ILE B 1 102 ? -12.164 -28.844 -12.172 1 96.38 102 ILE B C 1
ATOM 2820 O O . ILE B 1 102 ? -11.969 -29.656 -11.273 1 96.38 102 ILE B O 1
ATOM 2824 N N . GLN B 1 103 ? -13.406 -28.391 -12.414 1 95.38 103 GLN B N 1
ATOM 2825 C CA . GLN B 1 103 ? -14.594 -28.766 -11.648 1 95.38 103 GLN B CA 1
ATOM 2826 C C . GLN B 1 103 ? -14.945 -30.219 -11.867 1 95.38 103 GLN B C 1
ATOM 2828 O O . GLN B 1 103 ? -15.695 -30.812 -11.07 1 95.38 103 GLN B O 1
ATOM 2833 N N . ALA B 1 104 ? -14.492 -30.781 -12.906 1 96.31 104 ALA B N 1
ATOM 2834 C CA . ALA B 1 104 ? -14.875 -32.156 -13.273 1 96.31 104 ALA B CA 1
ATOM 2835 C C . ALA B 1 104 ? -13.945 -33.156 -12.633 1 96.31 104 ALA B C 1
ATOM 2837 O O . ALA B 1 104 ? -14.211 -34.375 -12.672 1 96.31 104 ALA B O 1
ATOM 2838 N N . LEU B 1 105 ? -12.867 -32.75 -12.039 1 97.25 105 LEU B N 1
ATOM 2839 C CA . LEU B 1 105 ? -11.914 -33.688 -11.414 1 97.25 105 LEU B CA 1
ATOM 2840 C C . LEU B 1 105 ? -12.508 -34.281 -10.156 1 97.25 105 LEU B C 1
ATOM 2842 O O . LEU B 1 105 ? -13.109 -33.594 -9.336 1 97.25 105 LEU B O 1
ATOM 2846 N N . THR B 1 106 ? -12.398 -35.625 -10.016 1 96.94 106 THR B N 1
ATOM 2847 C CA . THR B 1 106 ? -12.953 -36.312 -8.852 1 96.94 106 THR B CA 1
ATOM 2848 C C . THR B 1 106 ? -11.898 -37.219 -8.203 1 96.94 106 THR B C 1
ATOM 2850 O O . THR B 1 106 ? -10.969 -37.656 -8.867 1 96.94 106 THR B O 1
ATOM 2853 N N . VAL B 1 107 ? -12.094 -37.469 -6.922 1 97.69 107 VAL B N 1
ATOM 2854 C CA . VAL B 1 107 ? -11.203 -38.375 -6.176 1 97.69 107 VAL B CA 1
ATOM 2855 C C . VAL B 1 107 ? -11.266 -39.781 -6.758 1 97.69 107 VAL B C 1
ATOM 2857 O O . VAL B 1 107 ? -10.242 -40.469 -6.828 1 97.69 107 VAL B O 1
ATOM 2860 N N . GLU B 1 108 ? -12.422 -40.188 -7.184 1 97.19 108 GLU B N 1
ATOM 2861 C CA . GLU B 1 108 ? -12.617 -41.531 -7.738 1 97.19 108 GLU B CA 1
ATOM 2862 C C . GLU B 1 108 ? -11.758 -41.75 -8.977 1 97.19 108 GLU B C 1
ATOM 2864 O O . GLU B 1 108 ? -11.188 -42.812 -9.164 1 97.19 108 GLU B O 1
ATOM 2869 N N . GLU B 1 109 ? -11.664 -40.719 -9.742 1 97.12 109 GLU B N 1
ATOM 2870 C CA . GLU B 1 109 ? -10.977 -40.844 -11.023 1 97.12 109 GLU B CA 1
ATOM 2871 C C . GLU B 1 109 ? -9.477 -40.594 -10.883 1 97.12 109 GLU B C 1
ATOM 2873 O O . GLU B 1 109 ? -8.664 -41.25 -11.547 1 97.12 109 GLU B O 1
ATOM 2878 N N . TYR B 1 110 ? -9.031 -39.688 -9.977 1 97.62 110 TYR B N 1
ATOM 2879 C CA . TYR B 1 110 ? -7.645 -39.219 -10.023 1 97.62 110 TYR B CA 1
ATOM 2880 C C . TYR B 1 110 ? -6.965 -39.406 -8.672 1 97.62 110 TYR B C 1
ATOM 2882 O O . TYR B 1 110 ? -5.754 -39.219 -8.547 1 97.62 110 TYR B O 1
ATOM 2890 N N . GLY B 1 111 ? -7.754 -39.875 -7.594 1 97.69 111 GLY B N 1
ATOM 2891 C CA . GLY B 1 111 ? -7.191 -39.969 -6.258 1 97.69 111 GLY B CA 1
ATOM 2892 C C . GLY B 1 111 ? -6.867 -38.625 -5.641 1 97.69 111 GLY B C 1
ATOM 2893 O O . GLY B 1 111 ? -7.484 -37.625 -5.984 1 97.69 111 GLY B O 1
ATOM 2894 N N . GLN B 1 112 ? -5.965 -38.688 -4.676 1 98.44 112 GLN B N 1
ATOM 2895 C CA . GLN B 1 112 ? -5.586 -37.438 -3.977 1 98.44 112 GLN B CA 1
ATOM 2896 C C . GLN B 1 112 ? -4.137 -37.062 -4.273 1 98.44 112 GLN B C 1
ATOM 2898 O O . GLN B 1 112 ? -3.367 -37.906 -4.777 1 98.44 112 GLN B O 1
ATOM 2903 N N . PHE B 1 113 ? -3.818 -35.906 -3.994 1 98.81 113 PHE B N 1
ATOM 2904 C CA . PHE B 1 113 ? -2.521 -35.344 -4.344 1 98.81 113 PHE B CA 1
ATOM 2905 C C . PHE B 1 113 ? -1.823 -34.781 -3.109 1 98.81 113 PHE B C 1
ATOM 2907 O O . PHE B 1 113 ? -2.48 -34.375 -2.158 1 98.81 113 PHE B O 1
ATOM 2914 N N . ASP B 1 114 ? -0.478 -34.781 -3.109 1 98.75 114 ASP B N 1
ATOM 2915 C CA . ASP B 1 114 ? 0.313 -34.156 -2.061 1 98.75 114 ASP B CA 1
ATOM 2916 C C . ASP B 1 114 ? 0.248 -32.625 -2.168 1 98.75 114 ASP B C 1
ATOM 2918 O O . ASP B 1 114 ? 0.354 -31.922 -1.16 1 98.75 114 ASP B O 1
ATOM 2922 N N . VAL B 1 115 ? 0.142 -32.188 -3.396 1 98.88 115 VAL B N 1
ATOM 2923 C CA . VAL B 1 115 ? 0.157 -30.75 -3.693 1 98.88 115 VAL B CA 1
ATOM 2924 C C . VAL B 1 115 ? -0.861 -30.438 -4.789 1 98.88 115 VAL B C 1
ATOM 2926 O O . VAL B 1 115 ? -0.975 -31.188 -5.77 1 98.88 115 VAL B O 1
ATOM 2929 N N . ILE B 1 116 ? -1.608 -29.391 -4.625 1 98.94 116 ILE B N 1
ATOM 2930 C CA . ILE B 1 116 ? -2.473 -28.859 -5.668 1 98.94 116 ILE B CA 1
ATOM 2931 C C . ILE B 1 116 ? -2.074 -27.422 -5.98 1 98.94 116 ILE B C 1
ATOM 2933 O O . ILE B 1 116 ? -1.987 -26.578 -5.074 1 98.94 116 ILE B O 1
ATOM 2937 N N . LEU B 1 117 ? -1.752 -27.172 -7.207 1 98.88 117 LEU B N 1
ATOM 2938 C CA . LEU B 1 117 ? -1.509 -25.828 -7.723 1 98.88 117 LEU B CA 1
ATOM 2939 C C . LEU B 1 117 ? -2.73 -25.312 -8.469 1 98.88 117 LEU B C 1
ATOM 2941 O O . LEU B 1 117 ? -3.361 -26.047 -9.234 1 98.88 117 LEU B O 1
ATOM 2945 N N . CYS B 1 118 ? -3.096 -24.094 -8.227 1 98.69 118 CYS B N 1
ATOM 2946 C CA . CYS B 1 118 ? -4.133 -23.375 -8.961 1 98.69 118 CYS B CA 1
ATOM 2947 C C . CYS B 1 118 ? -3.775 -21.906 -9.117 1 98.69 118 CYS B C 1
ATOM 2949 O O . CYS B 1 118 ? -4.117 -21.094 -8.258 1 98.69 118 CYS B O 1
ATOM 2951 N N . HIS B 1 119 ? -3.094 -21.641 -10.203 1 98.19 119 HIS B N 1
ATOM 2952 C CA . HIS B 1 119 ? -2.492 -20.328 -10.367 1 98.19 119 HIS B CA 1
ATOM 2953 C C . HIS B 1 119 ? -3.129 -19.562 -11.523 1 98.19 119 HIS B C 1
ATOM 2955 O O . HIS B 1 119 ? -3.078 -20.016 -12.672 1 98.19 119 HIS B O 1
ATOM 2961 N N . ALA B 1 120 ? -3.674 -18.375 -11.18 1 96.06 120 ALA B N 1
ATOM 2962 C CA . ALA B 1 120 ? -4.266 -17.469 -12.156 1 96.06 120 ALA B CA 1
ATOM 2963 C C . ALA B 1 120 ? -5.457 -18.109 -12.859 1 96.06 120 ALA B C 1
ATOM 2965 O O . ALA B 1 120 ? -5.59 -18.031 -14.078 1 96.06 120 ALA B O 1
ATOM 2966 N N . VAL B 1 121 ? -6.332 -18.719 -12.094 1 96.31 121 VAL B N 1
ATOM 2967 C CA . VAL B 1 121 ? -7.512 -19.422 -12.586 1 96.31 121 VAL B CA 1
ATOM 2968 C C . VAL B 1 121 ? -8.758 -18.906 -11.883 1 96.31 121 VAL B C 1
ATOM 2970 O O . VAL B 1 121 ? -9.773 -18.625 -12.523 1 96.31 121 VAL B O 1
ATOM 2973 N N . ALA B 1 122 ? -8.672 -18.656 -10.578 1 97.12 122 ALA B N 1
ATOM 2974 C CA . ALA B 1 122 ? -9.805 -18.328 -9.711 1 97.12 122 ALA B CA 1
ATOM 2975 C C . ALA B 1 122 ? -10.539 -17.094 -10.211 1 97.12 122 ALA B C 1
ATOM 2977 O O . ALA B 1 122 ? -11.766 -17 -10.102 1 97.12 122 ALA B O 1
ATOM 2978 N N . GLU B 1 123 ? -9.805 -16.125 -10.789 1 94.88 123 GLU B N 1
ATOM 2979 C CA . GLU B 1 123 ? -10.367 -14.844 -11.211 1 94.88 123 GLU B CA 1
ATOM 2980 C C . GLU B 1 123 ? -11.234 -15 -12.453 1 94.88 123 GLU B C 1
ATOM 2982 O O . GLU B 1 123 ? -11.906 -14.055 -12.875 1 94.88 123 GLU B O 1
ATOM 2987 N N . TRP B 1 124 ? -11.266 -16.172 -13.023 1 91.69 124 TRP B N 1
ATOM 2988 C CA . TRP B 1 124 ? -12.062 -16.422 -14.211 1 91.69 124 TRP B CA 1
ATOM 2989 C C . TRP B 1 124 ? -13.281 -17.281 -13.883 1 91.69 124 TRP B C 1
ATOM 2991 O O . TRP B 1 124 ? -14.125 -17.531 -14.75 1 91.69 124 TRP B O 1
ATOM 3001 N N . LEU B 1 125 ? -13.375 -17.703 -12.664 1 92.75 125 LEU B N 1
ATOM 3002 C CA . LEU B 1 125 ? -14.469 -18.562 -12.227 1 92.75 125 LEU B CA 1
ATOM 3003 C C . LEU B 1 125 ? -15.633 -17.719 -11.703 1 92.75 125 LEU B C 1
ATOM 3005 O O . LEU B 1 125 ? -15.43 -16.781 -10.938 1 92.75 125 LEU B O 1
ATOM 3009 N N . ILE B 1 126 ? -16.797 -18.078 -12.055 1 90.69 126 ILE B N 1
ATOM 3010 C CA . ILE B 1 126 ? -18 -17.406 -11.555 1 90.69 126 ILE B CA 1
ATOM 3011 C C . ILE B 1 126 ? -18.125 -17.656 -10.055 1 90.69 126 ILE B C 1
ATOM 3013 O O . ILE B 1 126 ? -18.422 -16.719 -9.297 1 90.69 126 ILE B O 1
ATOM 3017 N N . ASP B 1 127 ? -17.891 -18.859 -9.688 1 95.31 127 ASP B N 1
ATOM 3018 C CA . ASP B 1 127 ? -17.891 -19.219 -8.273 1 95.31 127 ASP B CA 1
ATOM 3019 C C . ASP B 1 127 ? -16.562 -19.844 -7.867 1 95.31 127 ASP B C 1
ATOM 3021 O O . ASP B 1 127 ? -16.453 -21.062 -7.73 1 95.31 127 ASP B O 1
ATOM 3025 N N . ALA B 1 128 ? -15.641 -18.984 -7.578 1 96.88 128 ALA B N 1
ATOM 3026 C CA . ALA B 1 128 ? -14.281 -19.422 -7.258 1 96.88 128 ALA B CA 1
ATOM 3027 C C . ALA B 1 128 ? -14.258 -20.219 -5.949 1 96.88 128 ALA B C 1
ATOM 3029 O O . ALA B 1 128 ? -13.609 -21.25 -5.859 1 96.88 128 ALA B O 1
ATOM 3030 N N . ARG B 1 129 ? -15.008 -19.781 -4.992 1 97.94 129 ARG B N 1
ATOM 3031 C CA . ARG B 1 129 ? -14.961 -20.406 -3.67 1 97.94 129 ARG B CA 1
ATOM 3032 C C . ARG B 1 129 ? -15.367 -21.875 -3.74 1 97.94 129 ARG B C 1
ATOM 3034 O O . ARG B 1 129 ? -14.633 -22.75 -3.271 1 97.94 129 ARG B O 1
ATOM 3041 N N . SER B 1 130 ? -16.531 -22.125 -4.336 1 97.38 130 SER B N 1
ATOM 3042 C CA . SER B 1 130 ? -17.047 -23.5 -4.418 1 97.38 130 SER B CA 1
ATOM 3043 C C . SER B 1 130 ? -16.125 -24.391 -5.242 1 97.38 130 SER B C 1
ATOM 3045 O O . SER B 1 130 ? -15.891 -25.547 -4.895 1 97.38 130 SER B O 1
ATOM 3047 N N . THR B 1 131 ? -15.633 -23.844 -6.332 1 97.38 131 THR B N 1
ATOM 3048 C CA . THR B 1 131 ? -14.75 -24.594 -7.207 1 97.38 131 THR B CA 1
ATOM 3049 C C . THR B 1 131 ? -13.461 -24.984 -6.477 1 97.38 131 THR B C 1
ATOM 3051 O O . THR B 1 131 ? -13.031 -26.141 -6.52 1 97.38 131 THR B O 1
ATOM 3054 N N . LEU B 1 132 ? -12.867 -24.031 -5.773 1 98.25 132 LEU B N 1
ATOM 3055 C CA . LEU B 1 132 ? -11.625 -24.281 -5.051 1 98.25 132 LEU B CA 1
ATOM 3056 C C . LEU B 1 132 ? -11.852 -25.25 -3.896 1 98.25 132 LEU B C 1
ATOM 3058 O O . LEU B 1 132 ? -11.016 -26.109 -3.633 1 98.25 132 LEU B O 1
ATOM 3062 N N . GLN B 1 133 ? -12.969 -25.094 -3.289 1 97.12 133 GLN B N 1
ATOM 3063 C CA . GLN B 1 133 ? -13.305 -26.031 -2.223 1 97.12 133 GLN B CA 1
ATOM 3064 C C . GLN B 1 133 ? -13.406 -27.453 -2.754 1 97.12 133 GLN B C 1
ATOM 3066 O O . GLN B 1 133 ? -12.969 -28.406 -2.1 1 97.12 133 GLN B O 1
ATOM 3071 N N . GLY B 1 134 ? -14.023 -27.594 -3.879 1 96.44 134 GLY B N 1
ATOM 3072 C CA . GLY B 1 134 ? -14.078 -28.891 -4.527 1 96.44 134 GLY B CA 1
ATOM 3073 C C . GLY B 1 134 ? -12.711 -29.484 -4.809 1 96.44 134 GLY B C 1
ATOM 3074 O O . GLY B 1 134 ? -12.484 -30.672 -4.605 1 96.44 134 GLY B O 1
ATOM 3075 N N . LEU B 1 135 ? -11.805 -28.656 -5.254 1 97.25 135 LEU B N 1
ATOM 3076 C CA . LEU B 1 135 ? -10.445 -29.094 -5.535 1 97.25 135 LEU B CA 1
ATOM 3077 C C . LEU B 1 135 ? -9.773 -29.641 -4.277 1 97.25 135 LEU B C 1
ATOM 3079 O O . LEU B 1 135 ? -8.961 -30.547 -4.352 1 97.25 135 LEU B O 1
ATOM 3083 N N . LEU B 1 136 ? -10.109 -29.078 -3.158 1 97.62 136 LEU B N 1
ATOM 3084 C CA . LEU B 1 136 ? -9.461 -29.438 -1.904 1 97.62 136 LEU B CA 1
ATOM 3085 C C . LEU B 1 136 ? -9.844 -30.859 -1.49 1 97.62 136 LEU B C 1
ATOM 3087 O O . LEU B 1 136 ? -9.156 -31.469 -0.67 1 97.62 136 LEU B O 1
ATOM 3091 N N . SER B 1 137 ? -10.961 -31.406 -2.029 1 96.94 137 SER B N 1
ATOM 3092 C CA . SER B 1 137 ? -11.297 -32.812 -1.77 1 96.94 137 SER B CA 1
ATOM 3093 C C . SER B 1 137 ? -10.234 -33.75 -2.328 1 96.94 137 SER B C 1
ATOM 3095 O O . SER B 1 137 ? -10.109 -34.875 -1.882 1 96.94 137 SER B O 1
ATOM 3097 N N . LEU B 1 138 ? -9.445 -33.25 -3.254 1 98.44 138 LEU B N 1
ATOM 3098 C CA . LEU B 1 138 ? -8.406 -34.031 -3.91 1 98.44 138 LEU B CA 1
ATOM 3099 C C . LEU B 1 138 ? -7.074 -33.875 -3.184 1 98.44 138 LEU B C 1
ATOM 3101 O O . LEU B 1 138 ? -6.066 -34.438 -3.594 1 98.44 138 LEU B O 1
ATOM 3105 N N . LEU B 1 139 ? -7.039 -33.031 -2.16 1 98.69 139 LEU B N 1
ATOM 3106 C CA . LEU B 1 139 ? -5.809 -32.781 -1.423 1 98.69 139 LEU B CA 1
ATOM 3107 C C . LEU B 1 139 ? -5.664 -33.75 -0.252 1 98.69 139 LEU B C 1
ATOM 3109 O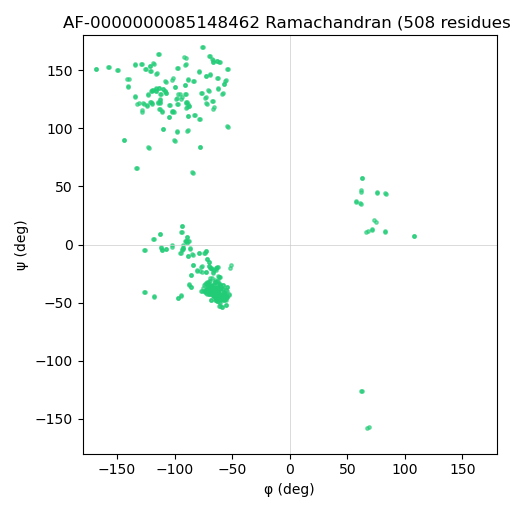 O . LEU B 1 139 ? -6.602 -33.938 0.528 1 98.69 139 LEU B O 1
ATOM 3113 N N . LYS B 1 140 ? -4.516 -34.406 -0.122 1 98.12 140 LYS B N 1
ATOM 3114 C CA . LYS B 1 140 ? -4.23 -35.281 0.998 1 98.12 140 LYS B CA 1
ATOM 3115 C C . LYS B 1 140 ? -4.133 -34.5 2.309 1 98.12 140 LYS B C 1
ATOM 3117 O O . LYS B 1 140 ? -3.859 -33.312 2.305 1 98.12 140 LYS B O 1
ATOM 3122 N N . PRO B 1 141 ? -4.367 -35.25 3.438 1 96.44 141 PRO B N 1
ATOM 3123 C CA . PRO B 1 141 ? -3.984 -34.625 4.707 1 96.44 141 PRO B CA 1
ATOM 3124 C C . PRO B 1 141 ? -2.523 -34.188 4.73 1 96.44 141 PRO B C 1
ATOM 3126 O O . PRO B 1 141 ? -1.656 -34.875 4.184 1 96.44 141 PRO B O 1
ATOM 3129 N N . HIS B 1 142 ? -2.275 -33.094 5.312 1 96.56 142 HIS B N 1
ATOM 3130 C CA . HIS B 1 142 ? -0.955 -32.469 5.41 1 96.56 142 HIS B CA 1
ATOM 3131 C C . HIS B 1 142 ? -0.444 -32.031 4.035 1 96.56 142 HIS B C 1
ATOM 3133 O O . HIS B 1 142 ? 0.748 -31.781 3.869 1 96.56 142 HIS B O 1
ATOM 3139 N N . GLY B 1 143 ? -1.318 -32.062 3.035 1 98.44 143 GLY B N 1
ATOM 3140 C CA . GLY B 1 143 ? -0.941 -31.625 1.7 1 98.44 143 GLY B CA 1
ATOM 3141 C C . GLY B 1 143 ? -0.851 -30.109 1.569 1 98.44 143 GLY B C 1
ATOM 3142 O O . GLY B 1 143 ? -1.204 -29.375 2.496 1 98.44 143 GLY B O 1
ATOM 3143 N N . LEU B 1 144 ? -0.327 -29.656 0.462 1 98.81 144 LEU B N 1
ATOM 3144 C CA . LEU B 1 144 ? -0.152 -28.219 0.21 1 98.81 144 LEU B CA 1
ATOM 3145 C C . LEU B 1 144 ? -1.109 -27.75 -0.875 1 98.81 144 LEU B C 1
ATOM 3147 O O . LEU B 1 144 ? -1.311 -28.438 -1.88 1 98.81 144 LEU B O 1
ATOM 3151 N N . PHE B 1 145 ? -1.721 -26.672 -0.586 1 98.88 145 PHE B N 1
ATOM 3152 C CA . PHE B 1 145 ? -2.521 -25.969 -1.576 1 98.88 145 PHE B CA 1
ATOM 3153 C C . PHE B 1 145 ? -1.866 -24.641 -1.952 1 98.88 145 PHE B C 1
ATOM 3155 O O . PHE B 1 145 ? -1.717 -23.75 -1.108 1 98.88 145 PHE B O 1
ATOM 3162 N N . SER B 1 146 ? -1.438 -24.531 -3.242 1 98.88 146 SER B N 1
ATOM 3163 C CA . SER B 1 146 ? -0.817 -23.328 -3.791 1 98.88 146 SER B CA 1
ATOM 3164 C C . SER B 1 146 ? -1.783 -22.578 -4.695 1 98.88 146 SER B C 1
ATOM 3166 O O . SER B 1 146 ? -2.072 -23.016 -5.809 1 98.88 146 SER B O 1
ATOM 3168 N N . LEU B 1 147 ? -2.23 -21.391 -4.199 1 98.88 147 LEU B N 1
ATOM 3169 C CA . LEU B 1 147 ? -3.217 -20.594 -4.926 1 98.88 147 LEU B CA 1
ATOM 3170 C C . LEU B 1 147 ? -2.654 -19.219 -5.289 1 98.88 147 LEU B C 1
ATOM 3172 O O . LEU B 1 147 ? -2.146 -18.516 -4.426 1 98.88 147 LEU B O 1
ATOM 3176 N N . MET B 1 148 ? -2.611 -18.906 -6.555 1 98.81 148 MET B N 1
ATOM 3177 C CA . MET B 1 148 ? -2.324 -17.562 -7.02 1 98.81 148 MET B CA 1
ATOM 3178 C C . MET B 1 148 ? -3.545 -16.938 -7.695 1 98.81 148 MET B C 1
ATOM 3180 O O . MET B 1 148 ? -4.121 -17.547 -8.602 1 98.81 148 MET B O 1
ATOM 3184 N N . PHE B 1 149 ? -3.959 -15.773 -7.215 1 98.44 149 PHE B N 1
ATOM 3185 C CA . PHE B 1 149 ? -5.191 -15.188 -7.734 1 98.44 149 PHE B CA 1
ATOM 3186 C C . PHE B 1 149 ? -5 -13.703 -8.039 1 98.44 149 PHE B C 1
ATOM 3188 O O . PHE B 1 149 ? -4.094 -13.07 -7.496 1 98.44 149 PHE B O 1
ATOM 3195 N N . PHE B 1 150 ? -5.805 -13.195 -8.945 1 97.75 150 PHE B N 1
ATOM 3196 C CA . PHE B 1 150 ? -5.766 -11.797 -9.367 1 97.75 150 PHE B CA 1
ATOM 3197 C C . PHE B 1 150 ? -6.332 -10.891 -8.281 1 97.75 150 PHE B C 1
ATOM 3199 O O . PHE B 1 150 ? -7.469 -11.07 -7.844 1 97.75 150 PHE B O 1
ATOM 3206 N N . ASN B 1 151 ? -5.582 -9.883 -7.875 1 98.38 151 ASN B N 1
ATOM 3207 C CA . ASN B 1 151 ? -5.832 -9.039 -6.711 1 98.38 151 ASN B CA 1
ATOM 3208 C C . ASN B 1 151 ? -6.719 -7.852 -7.062 1 98.38 151 ASN B C 1
ATOM 3210 O O . ASN B 1 151 ? -6.281 -6.926 -7.746 1 98.38 151 ASN B O 1
ATOM 3214 N N . LYS B 1 152 ? -7.93 -7.863 -6.562 1 97.31 152 LYS B N 1
ATOM 3215 C CA . LYS B 1 152 ? -8.875 -6.793 -6.855 1 97.31 152 LYS B CA 1
ATOM 3216 C C . LYS B 1 152 ? -8.375 -5.453 -6.332 1 97.31 152 LYS B C 1
ATOM 3218 O O . LYS B 1 152 ? -8.562 -4.418 -6.977 1 97.31 152 LYS B O 1
ATOM 3223 N N . GLU B 1 153 ? -7.754 -5.422 -5.16 1 96.81 153 GLU B N 1
ATOM 3224 C CA . GLU B 1 153 ? -7.23 -4.188 -4.586 1 96.81 153 GLU B CA 1
ATOM 3225 C C . GLU B 1 153 ? -6.129 -3.596 -5.465 1 96.81 153 GLU B C 1
ATOM 3227 O O . GLU B 1 153 ? -6.039 -2.377 -5.617 1 96.81 153 GLU B O 1
ATOM 3232 N N . ALA B 1 154 ? -5.301 -4.43 -6 1 97.62 154 ALA B N 1
ATOM 3233 C CA . ALA B 1 154 ? -4.266 -3.951 -6.914 1 97.62 154 ALA B CA 1
ATOM 3234 C C . ALA B 1 154 ? -4.879 -3.383 -8.188 1 97.62 154 ALA B C 1
ATOM 3236 O O . ALA B 1 154 ? -4.371 -2.406 -8.75 1 97.62 154 ALA B O 1
ATOM 3237 N N . LEU B 1 155 ? -5.941 -4.039 -8.656 1 96.5 155 LEU B N 1
ATOM 3238 C CA . LEU B 1 155 ? -6.668 -3.498 -9.797 1 96.5 155 LEU B CA 1
ATOM 3239 C C . LEU B 1 155 ? -7.188 -2.096 -9.5 1 96.5 155 LEU B C 1
ATOM 3241 O O . LEU B 1 155 ? -7.094 -1.202 -10.344 1 96.5 155 LEU B O 1
ATOM 3245 N N . ARG B 1 156 ? -7.707 -1.947 -8.312 1 97.25 156 ARG B N 1
ATOM 3246 C CA . ARG B 1 156 ? -8.219 -0.647 -7.895 1 97.25 156 ARG B CA 1
ATOM 3247 C C . ARG B 1 156 ? -7.109 0.394 -7.848 1 97.25 156 ARG B C 1
ATOM 3249 O O . ARG B 1 156 ? -7.238 1.474 -8.43 1 97.25 156 ARG B O 1
ATOM 3256 N N . PHE B 1 157 ? -5.996 0.067 -7.219 1 98.25 157 PHE B N 1
ATOM 3257 C CA . PHE B 1 157 ? -4.895 1.017 -7.102 1 98.25 157 PHE B CA 1
ATOM 3258 C C . PHE B 1 157 ? -4.344 1.381 -8.477 1 98.25 157 PHE B C 1
ATOM 3260 O O . PHE B 1 157 ? -4.109 2.557 -8.766 1 98.25 157 PHE B O 1
ATOM 3267 N N . HIS B 1 158 ? -4.176 0.393 -9.305 1 96.56 158 HIS B N 1
ATOM 3268 C CA . HIS B 1 158 ? -3.709 0.636 -10.672 1 96.56 158 HIS B CA 1
ATOM 3269 C C . HIS B 1 158 ? -4.641 1.591 -11.406 1 96.56 158 HIS B C 1
ATOM 3271 O O . HIS B 1 158 ? -4.18 2.494 -12.109 1 96.56 158 HIS B O 1
ATOM 3277 N N . SER B 1 159 ? -5.91 1.347 -11.273 1 95.62 159 SER B N 1
ATOM 3278 C CA . SER B 1 159 ? -6.898 2.193 -11.938 1 95.62 159 SER B CA 1
ATOM 3279 C C . SER B 1 159 ? -6.859 3.617 -11.391 1 95.62 159 SER B C 1
ATOM 3281 O O . SER B 1 159 ? -6.945 4.582 -12.156 1 95.62 159 SER B O 1
ATOM 3283 N N . LEU B 1 160 ? -6.684 3.762 -10.102 1 97.62 160 LEU B N 1
ATOM 3284 C CA . LEU B 1 160 ? -6.625 5.074 -9.469 1 97.62 160 LEU B CA 1
ATOM 3285 C C . LEU B 1 160 ? -5.422 5.867 -9.961 1 97.62 160 LEU B C 1
ATOM 3287 O O . LEU B 1 160 ? -5.559 7.023 -10.367 1 97.62 160 LEU B O 1
ATOM 3291 N N . ILE B 1 161 ? -4.238 5.242 -10.008 1 97.81 161 ILE B N 1
ATOM 3292 C CA . ILE B 1 161 ? -3.031 5.984 -10.344 1 97.81 161 ILE B CA 1
ATOM 3293 C C . ILE B 1 161 ? -2.963 6.195 -11.859 1 97.81 161 ILE B C 1
ATOM 3295 O O . ILE B 1 161 ? -2.119 6.949 -12.352 1 97.81 161 ILE B O 1
ATOM 3299 N N . SER B 1 162 ? -3.9 5.543 -12.602 1 95.94 162 SER B N 1
ATOM 3300 C CA . SER B 1 162 ? -4.043 5.777 -14.039 1 95.94 162 SER B CA 1
ATOM 3301 C C . SER B 1 162 ? -5.094 6.84 -14.32 1 95.94 162 SER B C 1
ATOM 3303 O O . SER B 1 162 ? -5.328 7.195 -15.484 1 95.94 162 SER B O 1
ATOM 3305 N N . GLY B 1 163 ? -5.754 7.312 -13.336 1 96.25 163 GLY B N 1
ATOM 3306 C CA . GLY B 1 163 ? -6.75 8.359 -13.492 1 96.25 163 GLY B CA 1
ATOM 3307 C C . GLY B 1 163 ? -8.109 7.836 -13.922 1 96.25 163 GLY B C 1
ATOM 3308 O O . GLY B 1 163 ? -8.977 8.609 -14.328 1 96.25 163 GLY B O 1
ATOM 3309 N N . ASN B 1 164 ? -8.289 6.508 -13.875 1 94.06 164 ASN B N 1
ATOM 3310 C CA . ASN B 1 164 ? -9.555 5.906 -14.273 1 94.06 164 ASN B CA 1
ATOM 3311 C C . ASN B 1 164 ? -10.555 5.906 -13.117 1 94.06 164 ASN B C 1
ATOM 3313 O O . ASN B 1 164 ? -11.07 4.855 -12.734 1 94.06 164 ASN B O 1
ATOM 3317 N N . PHE B 1 165 ? -10.898 7.094 -12.68 1 96.06 165 PHE B N 1
ATOM 3318 C CA . PHE B 1 165 ? -11.711 7.266 -11.477 1 96.06 165 PHE B CA 1
ATOM 3319 C C . PHE B 1 165 ? -13.125 6.754 -11.703 1 96.06 165 PHE B C 1
ATOM 3321 O O . PHE B 1 165 ? -13.711 6.121 -10.82 1 96.06 165 PHE B O 1
ATOM 3328 N N . ASP B 1 166 ? -13.664 6.984 -12.898 1 92.69 166 ASP B N 1
ATOM 3329 C CA . ASP B 1 166 ? -15.008 6.516 -13.203 1 92.69 166 ASP B CA 1
ATOM 3330 C C . ASP B 1 166 ? -15.078 4.988 -13.188 1 92.69 166 ASP B C 1
ATOM 3332 O O . ASP B 1 166 ? -16.062 4.41 -12.703 1 92.69 166 ASP B O 1
ATOM 3336 N N . TYR B 1 167 ? -14.07 4.383 -13.734 1 91.88 167 TYR B N 1
ATOM 3337 C CA . TYR B 1 167 ? -13.945 2.93 -13.734 1 91.88 167 TYR B CA 1
ATOM 3338 C C . TYR B 1 167 ? -13.961 2.381 -12.312 1 91.88 167 TYR B C 1
ATOM 3340 O O . TYR B 1 167 ? -14.625 1.383 -12.031 1 91.88 167 TYR B O 1
ATOM 3348 N N . VAL B 1 168 ? -13.32 3.072 -11.352 1 94.06 168 VAL B N 1
ATOM 3349 C CA . VAL B 1 168 ? -13.258 2.676 -9.953 1 94.06 168 VAL B CA 1
ATOM 3350 C C . VAL B 1 168 ? -14.617 2.904 -9.289 1 94.06 168 VAL B C 1
ATOM 3352 O O . VAL B 1 168 ? -15.125 2.033 -8.578 1 94.06 168 VAL B O 1
ATOM 3355 N N . ASN B 1 169 ? -15.227 4.008 -9.602 1 92.44 169 ASN B N 1
ATOM 3356 C CA . ASN B 1 169 ? -16.5 4.375 -8.992 1 92.44 169 ASN B CA 1
ATOM 3357 C C . ASN B 1 169 ? -17.609 3.428 -9.414 1 92.44 169 ASN B C 1
ATOM 3359 O O . ASN B 1 169 ? -18.578 3.236 -8.68 1 92.44 169 ASN B O 1
ATOM 3363 N N . ARG B 1 170 ? -17.406 2.824 -10.562 1 90.38 170 ARG B N 1
ATOM 3364 C CA . ARG B 1 170 ? -18.406 1.886 -11.07 1 90.38 170 ARG B CA 1
ATOM 3365 C C . ARG B 1 170 ? -18.078 0.457 -10.656 1 90.38 170 ARG B C 1
ATOM 3367 O O . ARG B 1 170 ? -18.641 -0.499 -11.188 1 90.38 170 ARG B O 1
ATOM 3374 N N . ASP B 1 171 ? -17.141 0.297 -9.781 1 89.56 171 ASP B N 1
ATOM 3375 C CA . ASP B 1 171 ? -16.703 -1.001 -9.273 1 89.56 171 ASP B CA 1
ATOM 3376 C C . ASP B 1 171 ? -16.25 -1.912 -10.414 1 89.56 171 ASP B C 1
ATOM 3378 O O . ASP B 1 171 ? -16.625 -3.084 -10.469 1 89.56 171 ASP B O 1
ATOM 3382 N N . PHE B 1 172 ? -15.586 -1.281 -11.43 1 86.69 172 PHE B N 1
ATOM 3383 C CA . PHE B 1 172 ? -14.898 -1.951 -12.531 1 86.69 172 PHE B CA 1
ATOM 3384 C C . PHE B 1 172 ? -15.898 -2.572 -13.492 1 86.69 172 PHE B C 1
ATOM 3386 O O . PHE B 1 172 ? -15.555 -3.492 -14.242 1 86.69 172 PHE B O 1
ATOM 3393 N N . LYS B 1 173 ? -17.125 -2.176 -13.328 1 80.81 173 LYS B N 1
ATOM 3394 C CA . LYS B 1 173 ? -18.125 -2.621 -14.289 1 80.81 173 LYS B CA 1
ATOM 3395 C C . LYS B 1 173 ? -18.047 -1.816 -15.578 1 80.81 173 LYS B C 1
ATOM 3397 O O . LYS B 1 173 ? -17.953 -0.587 -15.547 1 80.81 173 LYS B O 1
ATOM 3402 N N . VAL B 1 174 ? -17.562 -2.455 -16.641 1 69.69 174 VAL B N 1
ATOM 3403 C CA . VAL B 1 174 ? -17.5 -1.772 -17.922 1 69.69 174 VAL B CA 1
ATOM 3404 C C . VAL B 1 174 ? -18.562 -2.344 -18.859 1 69.69 174 VAL B C 1
ATOM 3406 O O . VAL B 1 174 ? -18.953 -3.506 -18.734 1 69.69 174 VAL B O 1
ATOM 3409 N N . LYS B 1 175 ? -19.219 -1.416 -19.641 1 55.78 175 LYS B N 1
ATOM 3410 C CA . LYS B 1 175 ? -20.188 -1.883 -20.641 1 55.78 175 LYS B CA 1
ATOM 3411 C C . LYS B 1 175 ? -19.547 -2.881 -21.609 1 55.78 175 LYS B C 1
ATOM 3413 O O . LYS B 1 175 ? -20.156 -3.887 -21.969 1 55.78 175 LYS B O 1
ATOM 3418 N N . LYS B 1 176 ? -18.344 -2.533 -22.125 1 51.28 176 LYS B N 1
ATOM 3419 C CA . LYS B 1 176 ? -17.672 -3.457 -23.047 1 51.28 176 LYS B CA 1
ATOM 3420 C C . LYS B 1 176 ? -16.438 -4.062 -22.406 1 51.28 176 LYS B C 1
ATOM 3422 O O . LYS B 1 176 ? -15.531 -3.34 -21.984 1 51.28 176 LYS B O 1
ATOM 3427 N N . LYS B 1 177 ? -16.594 -5.277 -21.906 1 52.44 177 LYS B N 1
ATOM 3428 C CA . LYS B 1 177 ? -15.508 -5.992 -21.25 1 52.44 177 LYS B CA 1
ATOM 3429 C C . LYS B 1 177 ? -14.273 -6.062 -22.141 1 52.44 177 LYS B C 1
ATOM 3431 O O . LYS B 1 177 ? -14.367 -6.379 -23.328 1 52.44 177 LYS B O 1
ATOM 3436 N N . VAL B 1 178 ? -13.305 -5.238 -21.891 1 51.28 178 VAL B N 1
ATOM 3437 C CA . VAL B 1 178 ? -12.031 -5.41 -22.594 1 51.28 178 VAL B CA 1
ATOM 3438 C C . VAL B 1 178 ? -11.367 -6.711 -22.141 1 51.28 178 VAL B C 1
ATOM 3440 O O . VAL B 1 178 ? -11.43 -7.07 -20.969 1 51.28 178 VAL B O 1
ATOM 3443 N N . GLY B 1 179 ? -11.148 -7.715 -22.953 1 53.53 179 GLY B N 1
ATOM 3444 C CA . GLY B 1 179 ? -10.906 -9.148 -22.906 1 53.53 179 GLY B CA 1
ATOM 3445 C C . GLY B 1 179 ? -9.797 -9.539 -21.953 1 53.53 179 GLY B C 1
ATOM 3446 O O . GLY B 1 179 ? -9.766 -10.672 -21.453 1 53.53 179 GLY B O 1
ATOM 3447 N N . LEU B 1 180 ? -8.844 -8.516 -21.484 1 66.81 180 LEU B N 1
ATOM 3448 C CA . LEU B 1 180 ? -7.668 -9.047 -20.781 1 66.81 180 LEU B CA 1
ATOM 3449 C C . LEU B 1 180 ? -7.805 -8.875 -19.281 1 66.81 180 LEU B C 1
ATOM 3451 O O . LEU B 1 180 ? -7.008 -9.414 -18.516 1 66.81 180 LEU B O 1
ATOM 3455 N N . THR B 1 181 ? -8.836 -8.281 -18.844 1 75 181 THR B N 1
ATOM 3456 C CA . THR B 1 181 ? -9.023 -8.125 -17.406 1 75 181 THR B CA 1
ATOM 3457 C C . THR B 1 181 ? -9.961 -9.203 -16.875 1 75 181 THR B C 1
ATOM 3459 O O . THR B 1 181 ? -11.055 -9.406 -17.391 1 75 181 THR B O 1
ATOM 3462 N N . PRO B 1 182 ? -9.398 -9.883 -15.852 1 85.5 182 PRO B N 1
ATOM 3463 C CA . PRO B 1 182 ? -10.242 -10.93 -15.281 1 85.5 182 PRO B CA 1
ATOM 3464 C C . PRO B 1 182 ? -11.617 -10.422 -14.859 1 85.5 182 PRO B C 1
ATOM 3466 O O . PRO B 1 182 ? -11.742 -9.281 -14.406 1 85.5 182 PRO B O 1
ATOM 3469 N N . THR B 1 183 ? -12.539 -11.242 -14.906 1 84.75 183 THR B N 1
ATOM 3470 C CA . THR B 1 183 ? -13.938 -10.883 -14.68 1 84.75 183 THR B CA 1
ATOM 3471 C C . THR B 1 183 ? -14.273 -10.914 -13.188 1 84.75 183 THR B C 1
ATOM 3473 O O . THR B 1 183 ? -15.195 -10.227 -12.742 1 84.75 183 THR B O 1
ATOM 3476 N N . HIS B 1 184 ? -13.469 -11.758 -12.477 1 92.62 184 HIS B N 1
ATOM 3477 C CA . HIS B 1 184 ? -13.797 -11.93 -11.062 1 92.62 184 HIS B CA 1
ATOM 3478 C C . HIS B 1 184 ? -12.547 -11.82 -10.195 1 92.62 184 HIS B C 1
ATOM 3480 O O . HIS B 1 184 ? -12.164 -12.781 -9.531 1 92.62 184 HIS B O 1
ATOM 3486 N N . PRO B 1 185 ? -11.953 -10.633 -10.164 1 95.88 185 PRO B N 1
ATOM 3487 C CA . PRO B 1 185 ? -10.844 -10.477 -9.219 1 95.88 185 PRO B CA 1
ATOM 3488 C C . PRO B 1 185 ? -11.266 -10.688 -7.77 1 95.88 185 PRO B C 1
ATOM 3490 O O . PRO B 1 185 ? -12.461 -10.633 -7.457 1 95.88 185 PRO B O 1
ATOM 3493 N N . LEU B 1 186 ? -10.328 -11.016 -6.941 1 97.94 186 LEU B N 1
ATOM 3494 C CA . LEU B 1 186 ? -10.672 -11.375 -5.57 1 97.94 186 LEU B CA 1
ATOM 3495 C C . LEU B 1 186 ? -9.977 -10.453 -4.574 1 97.94 186 LEU B C 1
ATOM 3497 O O . LEU B 1 186 ? -8.867 -9.984 -4.828 1 97.94 186 LEU B O 1
ATOM 3501 N N . TYR B 1 187 ? -10.625 -10.234 -3.447 1 97.75 187 TYR B N 1
ATOM 3502 C CA . TYR B 1 187 ? -9.969 -9.547 -2.338 1 97.75 187 TYR B CA 1
ATOM 3503 C C . TYR B 1 187 ? -9.141 -10.516 -1.505 1 97.75 187 TYR B C 1
ATOM 3505 O O . TYR B 1 187 ? -9.562 -11.648 -1.254 1 97.75 187 TYR B O 1
ATOM 3513 N N . ILE B 1 188 ? -8.039 -10.086 -1.096 1 98.56 188 ILE B N 1
ATOM 3514 C CA . ILE B 1 188 ? -7.117 -10.883 -0.299 1 98.56 188 ILE B CA 1
ATOM 3515 C C . ILE B 1 188 ? -7.832 -11.422 0.94 1 98.56 188 ILE B C 1
ATOM 3517 O O . ILE B 1 188 ? -7.727 -12.602 1.262 1 98.56 188 ILE B O 1
ATOM 3521 N N . GLU B 1 189 ? -8.594 -10.562 1.621 1 98.19 189 GLU B N 1
ATOM 3522 C CA . GLU B 1 189 ? -9.227 -10.938 2.883 1 98.19 189 GLU B CA 1
ATOM 3523 C C . GLU B 1 189 ? -10.281 -12.016 2.67 1 98.19 189 GLU B C 1
ATOM 3525 O O . GLU B 1 189 ? -10.477 -12.875 3.531 1 98.19 189 GLU B O 1
ATOM 3530 N N . ASP B 1 190 ? -10.984 -11.977 1.529 1 98.25 190 ASP B N 1
ATOM 3531 C CA . ASP B 1 190 ? -11.945 -13.031 1.214 1 98.25 190 ASP B CA 1
ATOM 3532 C C . ASP B 1 190 ? -11.25 -14.391 1.104 1 98.25 190 ASP B C 1
ATOM 3534 O O . ASP B 1 190 ? -11.695 -15.375 1.695 1 98.25 190 ASP B O 1
ATOM 3538 N N . VAL B 1 191 ? -10.164 -14.422 0.404 1 98.75 191 VAL B N 1
ATOM 3539 C CA . VAL B 1 191 ? -9.453 -15.68 0.176 1 98.75 191 VAL B CA 1
ATOM 3540 C C . VAL B 1 191 ? -8.828 -16.172 1.482 1 98.75 191 VAL B C 1
ATOM 3542 O O . VAL B 1 191 ? -8.836 -17.359 1.771 1 98.75 191 VAL B O 1
ATOM 3545 N N . ARG B 1 192 ? -8.273 -15.234 2.25 1 98.56 192 ARG B N 1
ATOM 3546 C CA . ARG B 1 192 ? -7.762 -15.602 3.566 1 98.56 192 ARG B CA 1
ATOM 3547 C C . ARG B 1 192 ? -8.844 -16.266 4.41 1 98.56 192 ARG B C 1
ATOM 3549 O O . ARG B 1 192 ? -8.586 -17.266 5.086 1 98.56 192 ARG B O 1
ATOM 3556 N N . SER B 1 193 ? -10.023 -15.695 4.363 1 98.44 193 SER B N 1
ATOM 3557 C CA . SER B 1 193 ? -11.156 -16.25 5.098 1 98.44 193 SER B CA 1
ATOM 3558 C C . SER B 1 193 ? -11.492 -17.656 4.605 1 98.44 193 SER B C 1
ATOM 3560 O O . SER B 1 193 ? -11.82 -18.531 5.402 1 98.44 193 SER B O 1
ATOM 3562 N N . TRP B 1 194 ? -11.453 -17.844 3.271 1 98.62 194 TRP B N 1
ATOM 3563 C CA . TRP B 1 194 ? -11.68 -19.172 2.717 1 98.62 194 TRP B CA 1
ATOM 3564 C C . TRP B 1 194 ? -10.688 -20.172 3.291 1 98.62 194 TRP B C 1
ATOM 3566 O O . TRP B 1 194 ? -11.078 -21.266 3.73 1 98.62 194 TRP B O 1
ATOM 3576 N N . PHE B 1 195 ? -9.398 -19.797 3.295 1 98.62 195 PHE B N 1
ATOM 3577 C CA . PHE B 1 195 ? -8.359 -20.688 3.793 1 98.62 195 PHE B CA 1
ATOM 3578 C C . PHE B 1 195 ? -8.641 -21.094 5.238 1 98.62 195 PHE B C 1
ATOM 3580 O O . PHE B 1 195 ? -8.492 -22.266 5.602 1 98.62 195 PHE B O 1
ATOM 3587 N N . SER B 1 196 ? -9.031 -20.109 6.066 1 97.88 196 SER B N 1
ATOM 3588 C CA . SER B 1 196 ? -9.367 -20.375 7.461 1 97.88 196 SER B CA 1
ATOM 3589 C C . SER B 1 196 ? -10.555 -21.328 7.578 1 97.88 196 SER B C 1
ATOM 3591 O O . SER B 1 196 ? -10.508 -22.312 8.328 1 97.88 196 SER B O 1
ATOM 3593 N N . GLN B 1 197 ? -11.586 -21.094 6.824 1 97.69 197 GLN B N 1
ATOM 3594 C CA . GLN B 1 197 ? -12.797 -21.906 6.855 1 97.69 197 GLN B CA 1
ATOM 3595 C C . GLN B 1 197 ? -12.531 -23.328 6.379 1 97.69 197 GLN B C 1
ATOM 3597 O O . GLN B 1 197 ? -13.164 -24.281 6.852 1 97.69 197 GLN B O 1
ATOM 3602 N N . TRP B 1 198 ? -11.578 -23.422 5.484 1 97.56 198 TRP B N 1
ATOM 3603 C CA . TRP B 1 198 ? -11.227 -24.719 4.934 1 97.56 198 TRP B CA 1
ATOM 3604 C C . TRP B 1 198 ? -10.172 -25.406 5.797 1 97.56 198 TRP B C 1
ATOM 3606 O O . TRP B 1 198 ? -9.633 -26.453 5.414 1 97.56 198 TRP B O 1
ATOM 3616 N N . GLN B 1 199 ? -9.797 -24.766 6.914 1 96.62 199 GLN B N 1
ATOM 3617 C CA . GLN B 1 199 ? -8.836 -25.297 7.879 1 96.62 199 GLN B CA 1
ATOM 3618 C C . GLN B 1 199 ? -7.473 -25.5 7.23 1 96.62 199 GLN B C 1
ATOM 3620 O O . GLN B 1 199 ? -6.824 -26.531 7.461 1 96.62 199 GLN B O 1
ATOM 3625 N N . LEU B 1 200 ? -7.133 -24.641 6.324 1 98.31 200 LEU B N 1
ATOM 3626 C CA . LEU B 1 200 ? -5.781 -24.578 5.781 1 98.31 200 LEU B CA 1
ATOM 3627 C C . LEU B 1 200 ? -4.902 -23.656 6.609 1 98.31 200 LEU B C 1
ATOM 3629 O O . LEU B 1 200 ? -5.23 -22.469 6.793 1 98.31 200 LEU B O 1
ATOM 3633 N N . SER B 1 201 ? -3.824 -24.188 7.137 1 97.94 201 SER B N 1
ATOM 3634 C CA . SER B 1 201 ? -2.859 -23.328 7.816 1 97.94 201 SER B CA 1
ATOM 3635 C C . SER B 1 201 ? -2.004 -22.547 6.82 1 97.94 201 SER B C 1
ATOM 3637 O O . SER B 1 201 ? -1.451 -23.141 5.887 1 97.94 201 SER B O 1
ATOM 3639 N N . MET B 1 202 ? -1.893 -21.312 7 1 98.25 202 MET B N 1
ATOM 3640 C CA . MET B 1 202 ? -1.142 -20.469 6.078 1 98.25 202 MET B CA 1
ATOM 3641 C C . MET B 1 202 ? 0.358 -20.703 6.219 1 98.25 202 MET B C 1
ATOM 3643 O O . MET B 1 202 ? 0.919 -20.531 7.301 1 98.25 202 MET B O 1
ATOM 3647 N N . VAL B 1 203 ? 0.93 -21.078 5.137 1 98.31 203 VAL B N 1
ATOM 3648 C CA . VAL B 1 203 ? 2.367 -21.328 5.109 1 98.31 203 VAL B CA 1
ATOM 3649 C C . VAL B 1 203 ? 3.098 -20.078 4.637 1 98.31 203 VAL B C 1
ATOM 3651 O O . VAL B 1 203 ? 4.141 -19.703 5.184 1 98.31 203 VAL B O 1
ATOM 3654 N N . SER B 1 204 ? 2.578 -19.438 3.594 1 98.56 204 SER B N 1
ATOM 3655 C CA . SER B 1 204 ? 3.158 -18.203 3.08 1 98.56 204 SER B CA 1
ATOM 3656 C C . SER B 1 204 ? 2.129 -17.391 2.297 1 98.56 204 SER B C 1
ATOM 3658 O O . SER B 1 204 ? 1.127 -17.938 1.83 1 98.56 204 SER B O 1
ATOM 3660 N N . GLN B 1 205 ? 2.289 -16.141 2.246 1 98.81 205 GLN B N 1
ATOM 3661 C CA . GLN B 1 205 ? 1.537 -15.18 1.457 1 98.81 205 GLN B CA 1
ATOM 3662 C C . GLN B 1 205 ? 2.471 -14.188 0.76 1 98.81 205 GLN B C 1
ATOM 3664 O O . GLN B 1 205 ? 3.348 -13.602 1.396 1 98.81 205 GLN B O 1
ATOM 3669 N N . SER B 1 206 ? 2.332 -14.023 -0.518 1 98.94 206 SER B N 1
ATOM 3670 C CA . SER B 1 206 ? 3.207 -13.125 -1.265 1 98.94 206 SER B CA 1
ATOM 3671 C C . SER B 1 206 ? 2.43 -12.359 -2.328 1 98.94 206 SER B C 1
ATOM 3673 O O . SER B 1 206 ? 1.487 -12.883 -2.92 1 98.94 206 SER B O 1
ATOM 3675 N N . GLY B 1 207 ? 2.801 -11.078 -2.521 1 98.88 207 GLY B N 1
ATOM 3676 C CA . GLY B 1 207 ? 2.371 -10.352 -3.703 1 98.88 207 GLY B CA 1
ATOM 3677 C C . GLY B 1 207 ? 3.309 -10.523 -4.883 1 98.88 207 GLY B C 1
ATOM 3678 O O . GLY B 1 207 ? 4.527 -10.586 -4.711 1 98.88 207 GLY B O 1
ATOM 3679 N N . VAL B 1 208 ? 2.756 -10.609 -6.074 1 98.62 208 VAL B N 1
ATOM 3680 C CA . VAL B 1 208 ? 3.535 -10.719 -7.305 1 98.62 208 VAL B CA 1
ATOM 3681 C C . VAL B 1 208 ? 3.467 -9.406 -8.078 1 98.62 208 VAL B C 1
ATOM 3683 O O . VAL B 1 208 ? 2.379 -8.883 -8.328 1 98.62 208 VAL B O 1
ATOM 3686 N N . ARG B 1 209 ? 4.66 -8.914 -8.477 1 98.31 209 ARG B N 1
ATOM 3687 C CA . ARG B 1 209 ? 4.805 -7.641 -9.172 1 98.31 209 ARG B CA 1
ATOM 3688 C C . ARG B 1 209 ? 4.336 -6.484 -8.297 1 98.31 209 ARG B C 1
ATOM 3690 O O . ARG B 1 209 ? 3.484 -5.695 -8.703 1 98.31 209 ARG B O 1
ATOM 3697 N N . VAL B 1 210 ? 4.953 -6.359 -7.098 1 98.69 210 VAL B N 1
ATOM 3698 C CA . VAL B 1 210 ? 4.605 -5.359 -6.094 1 98.69 210 VAL B CA 1
ATOM 3699 C C . VAL B 1 210 ? 5.316 -4.043 -6.41 1 98.69 210 VAL B C 1
ATOM 3701 O O . VAL B 1 210 ? 4.969 -2.994 -5.863 1 98.69 210 VAL B O 1
ATOM 3704 N N . ILE B 1 211 ? 6.359 -4.086 -7.254 1 98.5 211 ILE B N 1
ATOM 3705 C CA . ILE B 1 211 ? 7.125 -2.91 -7.652 1 98.5 211 ILE B CA 1
ATOM 3706 C C . ILE B 1 211 ? 7 -2.699 -9.156 1 98.5 211 ILE B C 1
ATOM 3708 O O . ILE B 1 211 ? 6.617 -1.615 -9.609 1 98.5 211 ILE B O 1
ATOM 3712 N N . ASN B 1 212 ? 7.117 -3.734 -9.938 1 97.81 212 ASN B N 1
ATOM 3713 C CA . ASN B 1 212 ? 7.234 -3.697 -11.398 1 97.81 212 ASN B CA 1
ATOM 3714 C C . ASN B 1 212 ? 6.055 -2.969 -12.031 1 97.81 212 ASN B C 1
ATOM 3716 O O . ASN B 1 212 ? 6.234 -2.16 -12.945 1 97.81 212 ASN B O 1
ATOM 3720 N N . ASP B 1 213 ? 4.887 -3.26 -11.562 1 96.75 213 ASP B N 1
ATOM 3721 C CA . ASP B 1 213 ? 3.678 -2.756 -12.211 1 96.75 213 ASP B CA 1
ATOM 3722 C C . ASP B 1 213 ? 3.484 -1.268 -11.93 1 96.75 213 ASP B C 1
ATOM 3724 O O . ASP B 1 213 ? 2.639 -0.619 -12.547 1 96.75 213 ASP B O 1
ATOM 3728 N N . TYR B 1 214 ? 4.309 -0.686 -11.055 1 97.56 214 TYR B N 1
ATOM 3729 C CA . TYR B 1 214 ? 4.141 0.702 -10.641 1 97.56 214 TYR B CA 1
ATOM 3730 C C . TYR B 1 214 ? 5.355 1.537 -11.023 1 97.56 214 TYR B C 1
ATOM 3732 O O . TYR B 1 214 ? 5.434 2.723 -10.688 1 97.56 214 TYR B O 1
ATOM 3740 N N . LEU B 1 215 ? 6.301 0.952 -11.734 1 96.62 215 LEU B N 1
ATOM 3741 C CA . LEU B 1 215 ? 7.527 1.641 -12.117 1 96.62 215 LEU B CA 1
ATOM 3742 C C . LEU B 1 215 ? 7.223 2.908 -12.906 1 96.62 215 LEU B C 1
ATOM 3744 O O . LEU B 1 215 ? 6.34 2.908 -13.766 1 96.62 215 LEU B O 1
ATOM 3748 N N . LYS B 1 216 ? 7.949 3.92 -12.586 1 94.25 216 LYS B N 1
ATOM 3749 C CA . LYS B 1 216 ? 7.863 5.16 -13.344 1 94.25 216 LYS B CA 1
ATOM 3750 C C . LYS B 1 216 ? 8.453 4.992 -14.742 1 94.25 216 LYS B C 1
ATOM 3752 O O . LYS B 1 216 ? 9.172 4.023 -15.008 1 94.25 216 LYS B O 1
ATOM 3757 N N . ASN B 1 217 ? 8.094 5.934 -15.602 1 89.75 217 ASN B N 1
ATOM 3758 C CA . ASN B 1 217 ? 8.547 5.883 -16.984 1 89.75 217 ASN B CA 1
ATOM 3759 C C . ASN B 1 217 ? 10.031 6.215 -17.094 1 89.75 217 ASN B C 1
ATOM 3761 O O . ASN B 1 217 ? 10.742 5.633 -17.922 1 89.75 217 ASN B O 1
ATOM 3765 N N . ASN B 1 218 ? 10.477 7.164 -16.297 1 90.69 218 ASN B N 1
ATOM 3766 C CA . ASN B 1 218 ? 11.875 7.578 -16.344 1 90.69 218 ASN B CA 1
ATOM 3767 C C . ASN B 1 218 ? 12.688 6.895 -15.25 1 90.69 218 ASN B C 1
ATOM 3769 O O . ASN B 1 218 ? 12.75 7.379 -14.117 1 90.69 218 ASN B O 1
ATOM 3773 N N . LEU B 1 219 ? 13.383 5.781 -15.664 1 93.19 219 LEU B N 1
ATOM 3774 C CA . LEU B 1 219 ? 14.211 5.031 -14.719 1 93.19 219 LEU B CA 1
ATOM 3775 C C . LEU B 1 219 ? 15.68 5.438 -14.844 1 93.19 219 LEU B C 1
ATOM 3777 O O . LEU B 1 219 ? 16.109 5.918 -15.891 1 93.19 219 LEU B O 1
ATOM 3781 N N . PRO B 1 220 ? 16.375 5.316 -13.805 1 93.38 220 PRO B N 1
ATOM 3782 C CA . PRO B 1 220 ? 17.797 5.684 -13.867 1 93.38 220 PRO B CA 1
ATOM 3783 C C . PRO B 1 220 ? 18.594 4.816 -14.836 1 93.38 220 PRO B C 1
ATOM 3785 O O . PRO B 1 220 ? 18.188 3.688 -15.133 1 93.38 220 PRO B O 1
ATOM 3788 N N . PRO B 1 221 ? 19.703 5.301 -15.289 1 92.5 221 PRO B N 1
ATOM 3789 C CA . PRO B 1 221 ? 20.531 4.57 -16.25 1 92.5 221 PRO B CA 1
ATOM 3790 C C . PRO B 1 221 ? 21.031 3.23 -15.711 1 92.5 221 PRO B C 1
ATOM 3792 O O . PRO B 1 221 ? 21.25 2.295 -16.484 1 92.5 221 PRO B O 1
ATOM 3795 N N . ASN B 1 222 ? 21.156 3.197 -14.445 1 90.81 222 ASN B N 1
ATOM 3796 C CA . ASN B 1 222 ? 21.719 1.984 -13.852 1 90.81 222 ASN B CA 1
ATOM 3797 C C . ASN B 1 222 ? 20.625 1.009 -13.438 1 90.81 222 ASN B C 1
ATOM 3799 O O . ASN B 1 222 ? 20.875 0.063 -12.688 1 90.81 222 ASN B O 1
ATOM 3803 N N . PHE B 1 223 ? 19.484 1.224 -13.922 1 93.19 223 PHE B N 1
ATOM 3804 C CA . PHE B 1 223 ? 18.391 0.3 -13.633 1 93.19 223 PHE B CA 1
ATOM 3805 C C . PHE B 1 223 ? 18.734 -1.111 -14.094 1 93.19 223 PHE B C 1
ATOM 3807 O O . PHE B 1 223 ? 19.203 -1.309 -15.219 1 93.19 223 PHE B O 1
ATOM 3814 N N . ASP B 1 224 ? 18.547 -2.055 -13.164 1 92.56 224 ASP B N 1
ATOM 3815 C CA . ASP B 1 224 ? 18.922 -3.451 -13.367 1 92.56 224 ASP B CA 1
ATOM 3816 C C . ASP B 1 224 ? 17.734 -4.379 -13.094 1 92.56 224 ASP B C 1
ATOM 3818 O O . ASP B 1 224 ? 17.234 -4.445 -11.969 1 92.56 224 ASP B O 1
ATOM 3822 N N . LYS B 1 225 ? 17.375 -5.133 -14.094 1 93.44 225 LYS B N 1
ATOM 3823 C CA . LYS B 1 225 ? 16.234 -6.039 -13.984 1 93.44 225 LYS B CA 1
ATOM 3824 C C . LYS B 1 225 ? 16.469 -7.09 -12.906 1 93.44 225 LYS B C 1
ATOM 3826 O O . LYS B 1 225 ? 15.531 -7.508 -12.227 1 93.44 225 LYS B O 1
ATOM 3831 N N . HIS B 1 226 ? 17.672 -7.555 -12.82 1 95.38 226 HIS B N 1
ATOM 3832 C CA . HIS B 1 226 ? 17.984 -8.531 -11.789 1 95.38 226 HIS B CA 1
ATOM 3833 C C . HIS B 1 226 ? 17.781 -7.945 -10.391 1 95.38 226 HIS B C 1
ATOM 3835 O O . HIS B 1 226 ? 17.281 -8.625 -9.5 1 95.38 226 HIS B O 1
ATOM 3841 N N . GLN B 1 227 ? 18.172 -6.68 -10.227 1 96.56 227 GLN B N 1
ATOM 3842 C CA . GLN B 1 227 ? 17.938 -6 -8.961 1 96.56 227 GLN B CA 1
ATOM 3843 C C . GLN B 1 227 ? 16.453 -5.816 -8.688 1 96.56 227 GLN B C 1
ATOM 3845 O O . GLN B 1 227 ? 16.016 -5.902 -7.543 1 96.56 227 GLN B O 1
ATOM 3850 N N . LEU B 1 228 ? 15.719 -5.531 -9.766 1 97.94 228 LEU B N 1
ATOM 3851 C CA . LEU B 1 228 ? 14.273 -5.422 -9.617 1 97.94 228 LEU B CA 1
ATOM 3852 C C . LEU B 1 228 ? 13.68 -6.715 -9.062 1 97.94 228 LEU B C 1
ATOM 3854 O O . LEU B 1 228 ? 12.867 -6.68 -8.133 1 97.94 228 LEU B O 1
ATOM 3858 N N . ILE B 1 229 ? 14.109 -7.844 -9.609 1 97.94 229 ILE B N 1
ATOM 3859 C CA . ILE B 1 229 ? 13.602 -9.133 -9.148 1 97.94 229 ILE B CA 1
ATOM 3860 C C . ILE B 1 229 ? 13.977 -9.344 -7.688 1 97.94 229 ILE B C 1
ATOM 3862 O O . ILE B 1 229 ? 13.156 -9.82 -6.895 1 97.94 229 ILE B O 1
ATOM 3866 N N . GLU B 1 230 ? 15.195 -8.938 -7.293 1 97.94 230 GLU B N 1
ATOM 3867 C CA . GLU B 1 230 ? 15.625 -9.023 -5.898 1 97.94 230 GLU B CA 1
ATOM 3868 C C . GLU B 1 230 ? 14.719 -8.188 -4.996 1 97.94 230 GLU B C 1
ATOM 3870 O O . GLU B 1 230 ? 14.344 -8.625 -3.906 1 97.94 230 GLU B O 1
ATOM 3875 N N . MET B 1 231 ? 14.414 -6.945 -5.449 1 98.25 231 MET B N 1
ATOM 3876 C CA . MET B 1 231 ? 13.539 -6.078 -4.672 1 98.25 231 MET B CA 1
ATOM 3877 C C . MET B 1 231 ? 12.133 -6.672 -4.582 1 98.25 231 MET B C 1
ATOM 3879 O O . MET B 1 231 ? 11.508 -6.629 -3.521 1 98.25 231 MET B O 1
ATOM 3883 N N . GLU B 1 232 ? 11.633 -7.25 -5.703 1 98.62 232 GLU B N 1
ATOM 3884 C CA . GLU B 1 232 ? 10.344 -7.934 -5.699 1 98.62 232 GLU B CA 1
ATOM 3885 C C . GLU B 1 232 ? 10.305 -9.031 -4.641 1 98.62 232 GLU B C 1
ATOM 3887 O O . GLU B 1 232 ? 9.344 -9.125 -3.869 1 98.62 232 GLU B O 1
ATOM 3892 N N . LEU B 1 233 ? 11.344 -9.82 -4.578 1 98.56 233 LEU B N 1
ATOM 3893 C CA . LEU B 1 233 ? 11.406 -10.922 -3.623 1 98.56 233 LEU B CA 1
ATOM 3894 C C . LEU B 1 233 ? 11.5 -10.391 -2.193 1 98.56 233 LEU B C 1
ATOM 3896 O O . LEU B 1 233 ? 10.867 -10.938 -1.286 1 98.56 233 LEU B O 1
ATOM 3900 N N . ALA B 1 234 ? 12.188 -9.32 -1.971 1 97.94 234 ALA B N 1
ATOM 3901 C CA . ALA B 1 234 ? 12.422 -8.773 -0.639 1 97.94 234 ALA B CA 1
ATOM 3902 C C . ALA B 1 234 ? 11.148 -8.172 -0.055 1 97.94 234 ALA B C 1
ATOM 3904 O O . ALA B 1 234 ? 10.906 -8.266 1.151 1 97.94 234 ALA B O 1
ATOM 3905 N N . TYR B 1 235 ? 10.297 -7.605 -0.899 1 98.25 235 TYR B N 1
ATOM 3906 C CA . TYR B 1 235 ? 9.203 -6.797 -0.37 1 98.25 235 TYR B CA 1
ATOM 3907 C C . TYR B 1 235 ? 7.863 -7.484 -0.588 1 98.25 235 TYR B C 1
ATOM 3909 O O . TYR B 1 235 ? 6.848 -7.074 -0.023 1 98.25 235 TYR B O 1
ATOM 3917 N N . SER B 1 236 ? 7.801 -8.609 -1.274 1 98.5 236 SER B N 1
ATOM 3918 C CA . SER B 1 236 ? 6.57 -9.258 -1.712 1 98.5 236 SER B CA 1
ATOM 3919 C C . SER B 1 236 ? 5.801 -9.836 -0.53 1 98.5 236 SER B C 1
ATOM 3921 O O . SER B 1 236 ? 4.625 -10.18 -0.658 1 98.5 236 SER B O 1
ATOM 3923 N N . GLN B 1 237 ? 6.414 -9.984 0.654 1 98.62 237 GLN B N 1
ATOM 3924 C CA . GLN B 1 237 ? 5.727 -10.602 1.78 1 98.62 237 GLN B CA 1
ATOM 3925 C C . GLN B 1 237 ? 5.461 -9.594 2.891 1 98.62 237 GLN B C 1
ATOM 3927 O O . GLN B 1 237 ? 5.043 -9.961 3.99 1 98.62 237 GLN B O 1
ATOM 3932 N N . GLN B 1 238 ? 5.703 -8.328 2.598 1 97.12 238 GLN B N 1
ATOM 3933 C CA . GLN B 1 238 ? 5.535 -7.262 3.578 1 97.12 238 GLN B CA 1
ATOM 3934 C C . GLN B 1 238 ? 4.441 -6.289 3.148 1 97.12 238 GLN B C 1
ATOM 3936 O O . GLN B 1 238 ? 4.348 -5.934 1.972 1 97.12 238 GLN B O 1
ATOM 3941 N N . GLU B 1 239 ? 3.582 -5.969 4.113 1 97.38 239 GLU B N 1
ATOM 3942 C CA . GLU B 1 239 ? 2.66 -4.871 3.83 1 97.38 239 GLU B CA 1
ATOM 3943 C C . GLU B 1 239 ? 3.381 -3.527 3.844 1 97.38 239 GLU B C 1
ATOM 3945 O O . GLU B 1 239 ? 4.344 -3.34 4.59 1 97.38 239 GLU B O 1
ATOM 3950 N N . PRO B 1 240 ? 3.078 -2.541 3.061 1 97.81 240 PRO B N 1
ATOM 3951 C CA . PRO B 1 240 ? 1.88 -2.559 2.219 1 97.81 240 PRO B CA 1
ATOM 3952 C C . PRO B 1 240 ? 2.131 -3.178 0.846 1 97.81 240 PRO B C 1
ATOM 3954 O O . PRO B 1 240 ? 1.229 -3.209 0.005 1 97.81 240 PRO B O 1
ATOM 3957 N N . TYR B 1 241 ? 3.291 -3.732 0.586 1 98.62 241 TYR B N 1
ATOM 3958 C CA . TYR B 1 241 ? 3.686 -4.176 -0.745 1 98.62 241 TYR B CA 1
ATOM 3959 C C . TYR B 1 241 ? 2.883 -5.398 -1.173 1 98.62 241 TYR B C 1
ATOM 3961 O O . TYR B 1 241 ? 2.365 -5.449 -2.291 1 98.62 241 TYR B O 1
ATOM 3969 N N . LEU B 1 242 ? 2.701 -6.328 -0.25 1 98.69 242 LEU B N 1
ATOM 3970 C CA . LEU B 1 242 ? 1.938 -7.535 -0.547 1 98.69 242 LEU B CA 1
ATOM 3971 C C . LEU B 1 242 ? 0.571 -7.184 -1.126 1 98.69 242 LEU B C 1
ATOM 3973 O O . LEU B 1 242 ? 0.179 -7.715 -2.168 1 98.69 242 LEU B O 1
ATOM 3977 N N . SER B 1 243 ? -0.087 -6.191 -0.552 1 98.44 243 SER B N 1
ATOM 3978 C CA . SER B 1 243 ? -1.442 -5.816 -0.941 1 98.44 243 SER B CA 1
ATOM 3979 C C . SER B 1 243 ? -1.456 -5.133 -2.305 1 98.44 243 SER B C 1
ATOM 3981 O O . SER B 1 243 ? -2.514 -4.988 -2.92 1 98.44 243 SER B O 1
ATOM 3983 N N . LEU B 1 244 ? -0.295 -4.758 -2.777 1 98.44 244 LEU B N 1
ATOM 3984 C CA . LEU B 1 244 ? -0.2 -4.047 -4.047 1 98.44 244 LEU B CA 1
ATOM 3985 C C . LEU B 1 244 ? 0.078 -5.016 -5.191 1 98.44 244 LEU B C 1
ATOM 3987 O O . LEU B 1 244 ? 0.057 -4.621 -6.359 1 98.44 244 LEU B O 1
ATOM 3991 N N . GLY B 1 245 ? 0.336 -6.258 -4.867 1 98.75 245 GLY B N 1
ATOM 3992 C CA . GLY B 1 245 ? 0.651 -7.23 -5.898 1 98.75 245 GLY B CA 1
ATOM 3993 C C . GLY B 1 245 ? -0.485 -7.453 -6.879 1 98.75 245 GLY B C 1
ATOM 3994 O O . GLY B 1 245 ? -1.641 -7.598 -6.473 1 98.75 245 GLY B O 1
ATOM 3995 N N . ARG B 1 246 ? -0.131 -7.473 -8.156 1 98.12 246 ARG B N 1
ATOM 3996 C CA . ARG B 1 246 ? -1.119 -7.758 -9.188 1 98.12 246 ARG B CA 1
ATOM 3997 C C . ARG B 1 246 ? -1.788 -9.109 -8.945 1 98.12 246 ARG B C 1
ATOM 3999 O O . ARG B 1 246 ? -2.988 -9.266 -9.18 1 98.12 246 ARG B O 1
ATOM 4006 N N . TYR B 1 247 ? -1.007 -10.008 -8.586 1 98.5 247 TYR B N 1
ATOM 4007 C CA . TYR B 1 247 ? -1.458 -11.312 -8.109 1 98.5 247 TYR B CA 1
ATOM 4008 C C . TYR B 1 247 ? -1.012 -11.555 -6.672 1 98.5 247 TYR B C 1
ATOM 4010 O O . TYR B 1 247 ? -0.047 -10.945 -6.203 1 98.5 247 TYR B O 1
ATOM 4018 N N . ILE B 1 248 ? -1.75 -12.422 -5.996 1 98.88 248 ILE B N 1
ATOM 4019 C CA . ILE B 1 248 ? -1.422 -12.867 -4.648 1 98.88 248 ILE B CA 1
ATOM 4020 C C . ILE B 1 248 ? -1.206 -14.375 -4.641 1 98.88 248 ILE B C 1
ATOM 4022 O O . ILE B 1 248 ? -1.972 -15.125 -5.258 1 98.88 248 ILE B O 1
ATOM 4026 N N . HIS B 1 249 ? -0.159 -14.797 -4.027 1 98.94 249 HIS B N 1
ATOM 4027 C CA . HIS B 1 249 ? 0.154 -16.219 -3.91 1 98.94 249 HIS B CA 1
ATOM 4028 C C . HIS B 1 249 ? 0.046 -16.688 -2.463 1 98.94 249 HIS B C 1
ATOM 4030 O O . HIS B 1 249 ? 0.767 -16.203 -1.592 1 98.94 249 HIS B O 1
ATOM 4036 N N . PHE B 1 250 ? -0.845 -17.562 -2.197 1 98.88 250 PHE B N 1
ATOM 4037 C CA . PHE B 1 250 ? -1.014 -18.219 -0.904 1 98.88 250 PHE B CA 1
ATOM 4038 C C . PHE B 1 250 ? -0.585 -19.672 -0.977 1 98.88 250 PHE B C 1
ATOM 4040 O O . PHE B 1 250 ? -0.916 -20.375 -1.935 1 98.88 250 PHE B O 1
ATOM 4047 N N . VAL B 1 251 ? 0.191 -20.109 -0.04 1 98.88 251 VAL B N 1
ATOM 4048 C CA . VAL B 1 251 ? 0.431 -21.531 0.184 1 98.88 251 VAL B CA 1
ATOM 4049 C C . VAL B 1 251 ? -0.172 -21.953 1.522 1 98.88 251 VAL B C 1
ATOM 4051 O O . VAL B 1 251 ? 0.121 -21.344 2.559 1 98.88 251 VAL B O 1
ATOM 4054 N N . GLY B 1 252 ? -1.046 -22.906 1.44 1 98.69 252 GLY B N 1
ATOM 4055 C CA . GLY B 1 252 ? -1.671 -23.438 2.641 1 98.69 252 GLY B CA 1
ATOM 4056 C C . GLY B 1 252 ? -1.443 -24.922 2.822 1 98.69 252 GLY B C 1
ATOM 4057 O O . GLY B 1 252 ? -1.258 -25.656 1.844 1 98.69 252 GLY B O 1
ATOM 4058 N N . ARG B 1 253 ? -1.49 -25.344 4.082 1 98.31 253 ARG B N 1
ATOM 4059 C CA . ARG B 1 253 ? -1.345 -26.766 4.422 1 98.31 253 ARG B CA 1
ATOM 4060 C C . ARG B 1 253 ? -2.619 -27.312 5.055 1 98.31 253 ARG B C 1
ATOM 4062 O O . ARG B 1 253 ? -3.199 -26.672 5.941 1 98.31 253 ARG B O 1
ATOM 4069 N N . SER B 1 254 ? -3.02 -28.406 4.582 1 96.5 254 SER B N 1
ATOM 4070 C CA . SER B 1 254 ? -4.223 -29.016 5.129 1 96.5 254 SER B CA 1
ATOM 4071 C C . SER B 1 254 ? -3.934 -29.719 6.453 1 96.5 254 SER B C 1
ATOM 4073 O O . SER B 1 254 ? -2.801 -30.125 6.711 1 96.5 254 SER B O 1
ATOM 4075 N N . THR B 1 255 ? -4.922 -29.719 7.277 1 85.88 255 THR B N 1
ATOM 4076 C CA . THR B 1 255 ? -4.836 -30.359 8.586 1 85.88 255 THR B CA 1
ATOM 4077 C C . THR B 1 255 ? -4.699 -31.875 8.438 1 85.88 255 THR B C 1
ATOM 4079 O O . THR B 1 255 ? -5.066 -32.438 7.406 1 85.88 255 THR B O 1
ATOM 4082 N N . PRO B 1 256 ? -4.16 -32.375 9.602 1 75.69 256 PRO B N 1
ATOM 4083 C CA . PRO B 1 256 ? -4.074 -33.844 9.625 1 75.69 256 PRO B CA 1
ATOM 4084 C C . PRO B 1 256 ? -5.441 -34.531 9.555 1 75.69 256 PRO B C 1
ATOM 4086 O O . PRO B 1 256 ? -6.438 -33.938 10 1 75.69 256 PRO B O 1
#

pLDDT: mean 91.92, std 13.24, range [32.34, 98.94]

Nearest PDB structures (foldseek):
  4htf-assembly1_A  TM=8.820E-01  e=1.582E-28  Escherichia coli O157:H7
  8joz-assembly1_A  TM=8.819E-01  e=8.226E-28  Escherichia coli K-12
  7nmk-assembly1_A  TM=6.994E-01  e=1.533E-09  Mycobacterium tuberculosis H37Rv
  3lcc-assembly1_A  TM=7.036E-01  e=6.354E-08  Arabidopsis thaliana
  5m58-assembly1_B  TM=6.230E-01  e=1.763E-08  Streptomyces rishiriensis

InterPro domains:
  IPR013216 Methyltransferase type 11 [PF08241] (49-146)
  IPR029063 S-adenosyl-L-methionine-dependent methyltransferase superfamily [G3DSA:3.40.50.150] (8-255)
  IPR029063 S-adenosyl-L-methionine-dependent methyltransferase superfamily [SSF53335] (3-253)
  IPR033664 tRNA 5-carboxymethoxyuridine methyltransferase [MF_02057] (2-255)

Organism: Shewanella frigidimarina (strain NCIMB 400) (NCBI:txid318167)